Protein AF-A0A9P1M716-F1 (afdb_monomer)

Sequence (728 aa):
MQDAGSSGHAELLARQAIRALAAPCDAQMQHGYGAMRAAAAQFLGELLLQQHGESVWDAHLRQQPLPSEDRSLLLEAEQLFRQALSLTLTRRATLGLVQALFQLALFDDFGARMSEVQSLLREDLSKMEALDVDIFASQCNLAFCFQLQGYDQEARAIYDQVLPGYCRWADNESKVSPAMPLSLGASTIGAACAAHNSACLDGNLSKLRWALQATRPDRRVSTCIATRLLQHLTIAGAEDEAQQLMEEFQLKKEEVSSIEDNFLALWPQRPSSRSKWRRPTTNPRRSVCAELYLRPKIDLLTAKNRAEPIIAEVRQEGDAALAKLAKRFDGAELSKDDLIIEVASAPWPKVEPKVAESLDAAYENVRRFHAAQKKPPLRVETMPGVECRRIAVPIEAVGLYVPGGTAVLPSTAYMLATPAKLAGCKEIVLATPPRADGSICPEVIYAAKRAGATKILKAGGAQAIAAMAFGTKSCPKVHKITGPGNQYVTAAKMMLQANDEAAVSIDMPAGPSEQLCIFDATSDPAFVVADLLSQAEHGPDSQVVGVFVNPSGDAHGYMGRLREEFEQQTSKLSRREITK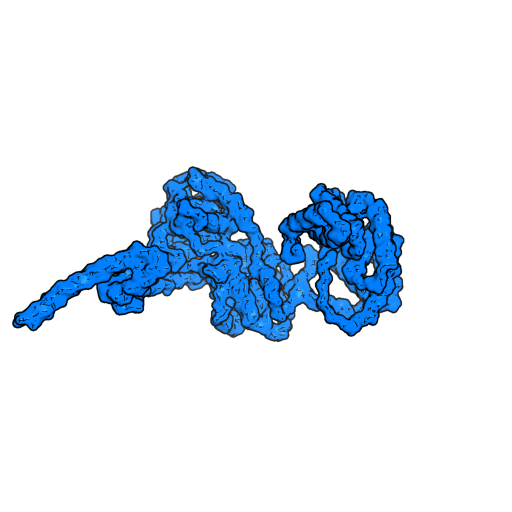QALSKSFVIVVKSLDAAMSFSNGYGPEHLVVQAANPEAYLEKVVNAGSVFMGAYAPESCGDYASGTNHCLPTSGYARQFGGVSTDTYIKYVTVQKLTAAGLKRVGPHVEVIADVEELEAHRNAVTIRLAKIGRELSWLDKLGALCRFC

Organism: NCBI:txid2562237

Structure (mmCIF, N/CA/C/O backbone):
data_AF-A0A9P1M716-F1
#
_entry.id   AF-A0A9P1M716-F1
#
loop_
_atom_site.group_PDB
_atom_site.id
_atom_site.type_symbol
_atom_site.label_atom_id
_atom_site.label_alt_id
_atom_site.label_comp_id
_atom_site.label_asym_id
_atom_site.label_entity_id
_atom_site.label_seq_id
_atom_site.pdbx_PDB_ins_code
_atom_site.Cartn_x
_atom_site.Cartn_y
_atom_site.Cartn_z
_atom_site.occupancy
_atom_site.B_iso_or_equiv
_atom_site.auth_seq_id
_atom_site.auth_comp_id
_atom_site.auth_asym_id
_atom_site.auth_atom_id
_atom_site.pdbx_PDB_model_num
ATOM 1 N N . MET A 1 1 ? 29.906 -25.246 5.427 1.00 47.06 1 MET A N 1
ATOM 2 C CA . MET A 1 1 ? 30.890 -24.143 5.283 1.00 47.06 1 MET A CA 1
ATOM 3 C C . MET A 1 1 ? 30.749 -23.508 3.911 1.00 47.06 1 MET A C 1
ATOM 5 O O . MET A 1 1 ? 30.329 -22.364 3.865 1.00 47.06 1 MET A O 1
ATOM 9 N N . GLN A 1 2 ? 30.978 -24.248 2.818 1.00 41.94 2 GLN A N 1
ATOM 10 C CA . GLN A 1 2 ? 30.753 -23.755 1.448 1.00 41.94 2 GLN A CA 1
ATOM 11 C C . GLN A 1 2 ? 29.331 -23.189 1.230 1.00 41.94 2 GLN A C 1
ATOM 13 O O . GLN A 1 2 ? 29.196 -22.109 0.667 1.00 41.94 2 GLN A O 1
ATOM 18 N N . ASP A 1 3 ? 28.289 -23.824 1.781 1.00 42.47 3 ASP A N 1
ATOM 19 C CA . ASP A 1 3 ? 26.891 -23.360 1.648 1.00 42.47 3 ASP A CA 1
ATOM 20 C C . ASP A 1 3 ? 26.537 -22.103 2.470 1.00 42.47 3 ASP A C 1
ATOM 22 O O . ASP A 1 3 ? 25.446 -21.559 2.323 1.00 42.47 3 ASP A O 1
ATOM 26 N N . ALA A 1 4 ? 27.414 -21.649 3.375 1.00 44.72 4 ALA A N 1
ATOM 27 C CA . ALA A 1 4 ? 27.101 -20.592 4.349 1.00 44.72 4 ALA A CA 1
ATOM 28 C C . ALA A 1 4 ? 27.442 -19.165 3.868 1.00 44.72 4 ALA A C 1
ATOM 30 O O . ALA A 1 4 ? 27.139 -18.192 4.568 1.00 44.72 4 ALA A O 1
ATOM 31 N N . GLY A 1 5 ? 28.071 -19.040 2.693 1.00 51.91 5 GLY A N 1
ATOM 32 C CA . GLY A 1 5 ? 28.486 -17.767 2.096 1.00 51.91 5 GLY A CA 1
ATOM 33 C C . GLY A 1 5 ? 29.445 -16.944 2.966 1.00 51.91 5 GLY A C 1
ATOM 34 O O . GLY A 1 5 ? 30.006 -17.427 3.948 1.00 51.91 5 GLY A O 1
ATOM 35 N N . SER A 1 6 ? 29.603 -15.665 2.625 1.00 52.38 6 SER A N 1
ATOM 36 C CA . SER A 1 6 ? 30.441 -14.690 3.342 1.00 52.38 6 SER A CA 1
ATOM 37 C C . SER A 1 6 ? 29.773 -14.138 4.616 1.00 52.38 6 SER A C 1
A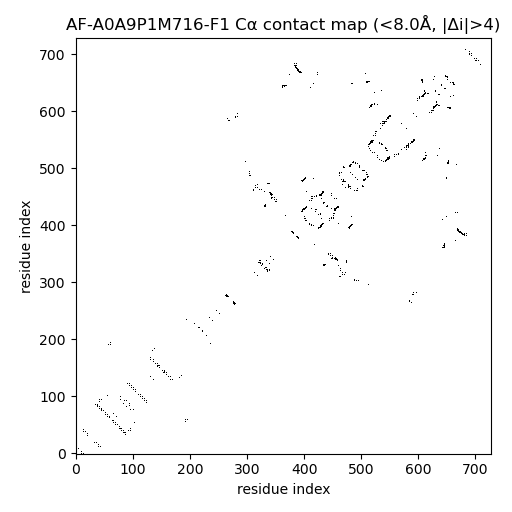TOM 39 O O . SER A 1 6 ? 29.818 -12.939 4.890 1.00 52.38 6 SER A O 1
ATOM 41 N N . SER A 1 7 ? 29.084 -14.996 5.374 1.00 56.91 7 SER A N 1
ATOM 42 C CA . SER A 1 7 ? 28.360 -14.619 6.593 1.00 56.91 7 SER A CA 1
ATOM 43 C C . SER A 1 7 ? 29.211 -14.826 7.851 1.00 56.91 7 SER A C 1
ATOM 45 O O . SER A 1 7 ? 30.006 -15.763 7.923 1.00 56.91 7 SER A O 1
ATOM 47 N N . GLY A 1 8 ? 28.983 -14.031 8.903 1.00 58.44 8 GLY A N 1
ATOM 48 C CA . GLY A 1 8 ? 29.644 -14.233 10.207 1.00 58.44 8 GLY A CA 1
ATOM 49 C C . GLY A 1 8 ? 29.352 -15.600 10.856 1.00 58.44 8 GLY A C 1
ATOM 50 O O . GLY A 1 8 ? 30.084 -16.051 11.732 1.00 58.44 8 GLY A O 1
ATOM 51 N N . HIS A 1 9 ? 28.320 -16.315 10.388 1.00 65.56 9 HIS A N 1
ATOM 52 C CA . HIS A 1 9 ? 28.080 -17.713 10.758 1.00 65.56 9 HIS A CA 1
ATOM 53 C C . HIS A 1 9 ? 29.133 -18.666 10.164 1.00 65.56 9 HIS A C 1
ATOM 55 O O . HIS A 1 9 ? 29.547 -19.609 10.837 1.00 65.56 9 HIS A O 1
ATOM 61 N N . ALA A 1 10 ? 29.599 -18.425 8.933 1.00 66.88 10 ALA A N 1
ATOM 62 C CA . ALA A 1 10 ? 30.656 -19.221 8.309 1.00 66.88 10 ALA A CA 1
ATOM 63 C C . ALA A 1 10 ? 31.997 -19.054 9.045 1.00 66.88 10 ALA A C 1
ATOM 65 O O . ALA A 1 10 ? 32.696 -20.039 9.289 1.00 66.88 10 ALA A O 1
ATOM 66 N N . GLU A 1 11 ? 32.307 -17.823 9.457 1.00 74.06 11 GLU A N 1
ATOM 67 C CA . GLU A 1 11 ? 33.489 -17.482 10.252 1.00 74.06 11 GLU A CA 1
ATOM 68 C C . GLU A 1 11 ? 33.464 -18.165 11.633 1.00 74.06 11 GLU A C 1
ATOM 70 O O . GLU A 1 11 ? 34.410 -18.863 12.007 1.00 74.06 11 GLU A O 1
ATOM 75 N N . LEU A 1 12 ? 32.348 -18.044 12.367 1.00 75.31 12 LEU A N 1
ATOM 76 C CA . LEU A 1 12 ? 32.160 -18.677 13.676 1.00 75.31 12 LEU A CA 1
ATOM 77 C C . LEU A 1 12 ? 32.337 -20.202 13.605 1.00 75.31 12 LEU A C 1
ATOM 79 O O . LEU A 1 12 ? 33.040 -20.780 14.436 1.00 75.31 12 LEU A O 1
ATOM 83 N N . LEU A 1 13 ? 31.750 -20.848 12.591 1.00 73.88 13 LEU A N 1
ATOM 84 C CA . LEU A 1 13 ? 31.887 -22.289 12.364 1.00 73.88 13 LEU A CA 1
ATOM 85 C C . LEU A 1 13 ? 33.331 -22.691 12.023 1.00 73.88 13 LEU A C 1
ATOM 87 O O . LEU A 1 13 ? 33.808 -23.709 12.523 1.00 73.88 13 LEU A O 1
ATOM 91 N N . ALA A 1 14 ? 34.059 -21.890 11.236 1.00 73.56 14 ALA A N 1
ATOM 92 C CA . ALA A 1 14 ? 35.472 -22.142 10.944 1.00 73.56 14 ALA A CA 1
ATOM 93 C C . ALA A 1 14 ? 36.339 -22.056 12.212 1.00 73.56 14 ALA A C 1
ATOM 95 O O . ALA A 1 14 ? 37.116 -22.969 12.505 1.00 73.56 14 ALA A O 1
ATOM 96 N N . ARG A 1 15 ? 36.151 -21.005 13.022 1.00 80.12 15 ARG A N 1
ATOM 97 C CA . ARG A 1 15 ? 36.850 -20.820 14.306 1.00 80.12 15 ARG A CA 1
ATOM 98 C C . ARG A 1 15 ? 36.543 -21.948 15.299 1.00 80.12 15 ARG A C 1
ATOM 100 O O . ARG A 1 15 ? 37.439 -22.380 16.025 1.00 80.12 15 ARG A O 1
ATOM 107 N N . GLN A 1 16 ? 35.310 -22.457 15.321 1.00 79.06 16 GLN A N 1
ATOM 108 C CA . GLN A 1 16 ? 34.930 -23.625 16.124 1.00 79.06 16 GLN A CA 1
ATOM 109 C C . GLN A 1 16 ? 35.591 -24.916 15.616 1.00 79.06 16 GLN A C 1
ATOM 111 O O . GLN A 1 16 ? 36.156 -25.658 16.421 1.00 79.06 16 GLN A O 1
ATOM 116 N N . ALA A 1 17 ? 35.599 -25.160 14.300 1.00 75.50 17 ALA A N 1
ATOM 117 C CA . ALA A 1 17 ? 36.222 -26.341 13.701 1.00 75.50 17 ALA A CA 1
ATOM 118 C C . ALA A 1 17 ? 37.735 -26.412 13.978 1.00 75.50 17 ALA A C 1
ATOM 120 O O . ALA A 1 17 ? 38.229 -27.449 14.416 1.00 75.50 17 ALA A O 1
ATOM 121 N N . ILE A 1 18 ? 38.464 -25.300 13.813 1.00 78.25 18 ILE A N 1
ATOM 122 C CA . ILE A 1 18 ? 39.912 -25.232 14.087 1.00 78.25 18 ILE A CA 1
ATOM 123 C C . ILE A 1 18 ? 40.218 -25.548 15.562 1.00 78.25 18 ILE A C 1
ATOM 125 O O . ILE A 1 18 ? 41.206 -26.223 15.845 1.00 78.25 18 ILE A O 1
ATOM 129 N N . ARG A 1 19 ? 39.364 -25.105 16.500 1.00 78.69 19 ARG A N 1
ATOM 130 C CA . ARG A 1 19 ? 39.499 -25.408 17.937 1.00 78.69 19 ARG A CA 1
ATOM 131 C C . ARG A 1 19 ? 39.186 -26.872 18.255 1.00 78.69 19 ARG A C 1
ATOM 133 O O . ARG A 1 19 ? 39.941 -27.497 18.991 1.00 78.69 19 ARG A O 1
ATOM 140 N N . ALA A 1 20 ? 38.113 -27.431 17.693 1.00 73.12 20 ALA A N 1
ATOM 141 C CA . ALA A 1 20 ? 37.737 -28.831 17.909 1.00 73.12 20 ALA A CA 1
ATOM 142 C C . ALA A 1 20 ? 38.804 -29.806 17.373 1.00 73.12 20 ALA A C 1
ATOM 144 O O . ALA A 1 20 ? 39.175 -30.762 18.051 1.00 73.12 20 ALA A O 1
ATOM 145 N N . LEU A 1 21 ? 39.367 -29.513 16.196 1.00 72.62 21 LEU A N 1
ATOM 146 C CA . LEU A 1 21 ? 40.432 -30.296 15.556 1.00 72.62 21 LEU A CA 1
ATOM 147 C C . LEU A 1 21 ? 41.835 -30.040 16.149 1.00 72.62 21 LEU A C 1
ATOM 149 O O . LEU A 1 21 ? 42.828 -30.547 15.631 1.00 72.62 21 LEU A O 1
ATOM 153 N N . ALA A 1 22 ? 41.940 -29.252 17.225 1.00 69.44 22 ALA A N 1
ATOM 154 C CA . ALA A 1 22 ? 43.173 -29.056 17.991 1.00 69.44 22 ALA A CA 1
ATOM 155 C C . ALA A 1 22 ? 43.239 -29.905 19.278 1.00 69.44 22 ALA A C 1
ATOM 157 O O . ALA A 1 22 ? 44.234 -29.833 19.998 1.00 69.44 22 ALA A O 1
ATOM 158 N N . ALA A 1 23 ? 42.202 -30.694 19.581 1.00 70.50 23 ALA A N 1
ATOM 159 C CA . ALA A 1 23 ? 42.176 -31.570 20.749 1.00 70.50 23 ALA A CA 1
ATOM 160 C C . ALA A 1 23 ? 43.160 -32.761 20.618 1.00 70.50 23 ALA A C 1
ATOM 162 O O . ALA A 1 23 ? 43.375 -33.255 19.505 1.00 70.50 23 ALA A O 1
ATOM 163 N N . PRO A 1 24 ? 43.732 -33.269 21.731 1.00 66.50 24 PRO A N 1
ATOM 164 C CA . PRO A 1 24 ? 44.564 -34.471 21.710 1.00 66.50 24 PRO A CA 1
ATOM 165 C C . PRO A 1 24 ? 43.800 -35.688 21.172 1.00 66.50 24 PRO A C 1
ATOM 167 O O . PRO A 1 24 ? 42.690 -35.979 21.615 1.00 66.50 24 PRO A O 1
ATOM 170 N N . CYS A 1 25 ? 44.408 -36.408 20.232 1.00 63.44 25 CYS A N 1
ATOM 171 C CA . CYS A 1 25 ? 43.872 -37.632 19.634 1.00 63.44 25 CYS A CA 1
ATOM 172 C C . CYS A 1 25 ? 45.011 -38.596 19.262 1.00 63.44 25 CYS A C 1
ATOM 174 O O . CYS A 1 25 ? 46.175 -38.190 19.191 1.00 63.44 25 CYS A O 1
ATOM 176 N N . ASP A 1 26 ? 44.685 -39.869 19.036 1.00 66.69 26 ASP A N 1
ATOM 177 C CA . ASP A 1 26 ? 45.665 -40.914 18.716 1.00 66.69 26 ASP A CA 1
ATOM 178 C C . ASP A 1 26 ? 46.360 -40.688 17.366 1.00 66.69 26 ASP A C 1
ATOM 180 O O . ASP A 1 26 ? 45.789 -40.112 16.438 1.00 66.69 26 ASP A O 1
ATOM 184 N N . ALA A 1 27 ? 47.587 -41.200 17.226 1.00 59.53 27 ALA A N 1
ATOM 185 C CA . ALA A 1 27 ? 48.473 -40.922 16.089 1.00 59.53 27 ALA A CA 1
ATOM 186 C C . ALA A 1 27 ? 47.865 -41.211 14.697 1.00 59.53 27 ALA A C 1
ATOM 188 O O . ALA A 1 27 ? 48.191 -40.520 13.735 1.00 59.53 27 ALA A O 1
ATOM 189 N N . GLN A 1 28 ? 46.950 -42.182 14.573 1.00 57.12 28 GLN A N 1
ATOM 190 C CA . GLN A 1 28 ? 46.232 -42.436 13.314 1.00 57.12 28 GLN A CA 1
ATOM 191 C C . GLN A 1 28 ? 45.168 -41.371 12.992 1.00 57.12 28 GLN A C 1
ATOM 193 O O . GLN A 1 28 ? 44.962 -41.056 11.822 1.00 57.12 28 GLN A O 1
ATOM 198 N N . MET A 1 29 ? 44.518 -40.779 14.001 1.00 58.06 29 MET A N 1
ATOM 199 C CA . MET A 1 29 ? 43.556 -39.688 13.800 1.00 58.06 29 MET A CA 1
ATOM 200 C C . MET A 1 29 ? 44.248 -38.337 13.581 1.00 58.06 29 MET A C 1
ATOM 202 O O . MET A 1 29 ? 43.740 -37.528 12.806 1.00 58.06 29 MET A O 1
ATOM 206 N N . GLN A 1 30 ? 45.429 -38.118 14.175 1.00 62.09 30 GLN A N 1
ATOM 207 C CA . GLN A 1 30 ? 46.196 -36.869 14.039 1.00 62.09 30 GLN A CA 1
ATOM 208 C C . GLN A 1 30 ? 46.434 -36.453 12.579 1.00 62.09 30 GLN A C 1
ATOM 210 O O . GLN A 1 30 ? 46.331 -35.269 12.266 1.00 62.09 30 GLN A O 1
ATOM 215 N N . HIS A 1 31 ? 46.696 -37.398 11.668 1.00 64.44 31 HIS A N 1
ATOM 216 C CA . HIS A 1 31 ? 46.922 -37.076 10.254 1.00 64.44 31 HIS A CA 1
ATOM 217 C C . HIS A 1 31 ? 45.644 -36.573 9.555 1.00 64.44 31 HIS A C 1
ATOM 219 O O . HIS A 1 31 ? 45.659 -35.528 8.903 1.00 64.44 31 HIS A O 1
ATOM 225 N N . GLY A 1 32 ? 44.512 -37.261 9.750 1.00 63.91 32 GLY A N 1
ATOM 226 C CA . GLY A 1 32 ? 43.220 -36.845 9.190 1.00 63.91 32 GLY A CA 1
ATOM 227 C C . GLY A 1 32 ? 42.703 -35.536 9.797 1.00 63.91 32 GLY A C 1
ATOM 228 O O . GLY A 1 32 ? 42.233 -34.657 9.075 1.00 63.91 32 GLY A O 1
ATOM 229 N N . TYR A 1 33 ? 42.851 -35.369 11.114 1.00 73.12 33 TYR A N 1
ATOM 230 C CA . TYR A 1 33 ? 42.469 -34.142 11.820 1.00 73.12 33 TYR A CA 1
ATOM 231 C C . TYR A 1 33 ? 43.376 -32.969 11.418 1.00 73.12 33 TYR A C 1
ATOM 233 O O . TYR A 1 33 ? 42.881 -31.857 11.246 1.00 73.12 33 TYR A O 1
ATOM 241 N N . GLY A 1 34 ? 44.670 -33.216 11.184 1.00 69.62 34 GLY A N 1
ATOM 242 C CA . GLY A 1 34 ? 45.618 -32.242 10.640 1.00 69.62 34 GLY A CA 1
ATOM 243 C C . GLY A 1 34 ? 45.192 -31.712 9.270 1.00 69.62 34 GLY A C 1
ATOM 244 O O . GLY A 1 34 ? 45.076 -30.499 9.104 1.00 69.62 34 GLY A O 1
ATOM 245 N N . ALA A 1 35 ? 44.857 -32.597 8.326 1.00 72.12 35 ALA A N 1
ATOM 246 C CA . ALA A 1 35 ? 44.347 -32.213 7.005 1.00 72.12 35 ALA A CA 1
ATOM 247 C C . ALA A 1 35 ? 43.020 -31.427 7.078 1.00 72.12 35 ALA A C 1
ATOM 249 O O . ALA A 1 35 ? 42.871 -30.393 6.424 1.00 72.12 35 ALA A O 1
ATOM 250 N N . MET A 1 36 ? 42.064 -31.855 7.914 1.00 74.88 36 MET A N 1
ATOM 251 C CA . MET A 1 36 ? 40.808 -31.114 8.114 1.00 74.88 36 MET A CA 1
ATOM 252 C C . MET A 1 36 ? 41.041 -29.738 8.760 1.00 74.88 36 MET A C 1
ATOM 254 O O . MET A 1 36 ? 40.405 -28.755 8.376 1.00 74.88 36 MET A O 1
ATOM 258 N N . ARG A 1 37 ? 41.983 -29.638 9.706 1.00 76.69 37 ARG A N 1
ATOM 259 C CA . ARG A 1 37 ? 42.364 -28.381 10.365 1.00 76.69 37 ARG A CA 1
ATOM 260 C C . ARG A 1 37 ? 43.100 -27.437 9.413 1.00 76.69 37 ARG A C 1
ATOM 262 O O . ARG A 1 37 ? 42.867 -26.231 9.483 1.00 76.69 37 ARG A O 1
ATOM 269 N N . ALA A 1 38 ? 43.928 -27.966 8.511 1.00 75.50 38 ALA A N 1
ATOM 270 C CA . ALA A 1 38 ? 44.565 -27.197 7.445 1.00 75.50 38 ALA A CA 1
ATOM 271 C C . ALA A 1 38 ? 43.514 -26.594 6.501 1.00 75.50 38 ALA A C 1
ATOM 273 O O . ALA A 1 38 ? 43.515 -25.385 6.279 1.00 75.50 38 ALA A O 1
ATOM 274 N N . ALA A 1 39 ? 42.556 -27.402 6.032 1.00 75.00 39 ALA A N 1
ATOM 275 C CA . ALA A 1 39 ? 41.464 -26.939 5.175 1.00 75.00 39 ALA A CA 1
ATOM 276 C C . ALA A 1 39 ? 40.572 -25.881 5.858 1.00 75.00 39 ALA A C 1
ATOM 278 O O . ALA A 1 39 ? 40.209 -24.885 5.233 1.00 75.00 39 ALA A O 1
ATOM 279 N N . ALA A 1 40 ? 40.255 -26.053 7.147 1.00 76.75 40 ALA A N 1
ATOM 280 C CA . ALA A 1 40 ? 39.474 -25.078 7.911 1.00 76.75 40 ALA A CA 1
ATOM 281 C C . ALA A 1 40 ? 40.228 -23.751 8.131 1.00 76.75 40 ALA A C 1
ATOM 283 O O . ALA A 1 40 ? 39.624 -22.683 8.023 1.00 76.75 40 ALA A O 1
ATOM 284 N N . ALA A 1 41 ? 41.539 -23.804 8.397 1.00 76.81 41 ALA A N 1
ATOM 285 C CA . ALA A 1 41 ? 42.381 -22.614 8.530 1.00 76.81 41 ALA A CA 1
ATOM 286 C C . ALA A 1 41 ? 42.542 -21.871 7.195 1.00 76.81 41 ALA A C 1
ATOM 288 O O . ALA A 1 41 ? 42.370 -20.655 7.152 1.00 76.81 41 ALA A O 1
ATOM 289 N N . GLN A 1 42 ? 42.777 -22.602 6.101 1.00 76.44 42 GLN A N 1
ATOM 290 C CA . GLN A 1 42 ? 42.853 -22.049 4.749 1.00 76.44 42 GLN A CA 1
ATOM 291 C C . GLN A 1 42 ? 41.541 -21.344 4.354 1.00 76.44 42 GLN A C 1
ATOM 293 O O . GLN A 1 42 ? 41.574 -20.198 3.917 1.00 76.44 42 GLN A O 1
ATOM 298 N N . PHE A 1 43 ? 40.381 -21.977 4.579 1.00 77.06 43 PHE A N 1
ATOM 299 C CA . PHE A 1 43 ? 39.071 -21.371 4.298 1.00 77.06 43 PHE A CA 1
ATOM 300 C C . PHE A 1 43 ? 38.815 -20.099 5.123 1.00 77.06 43 PHE A C 1
ATOM 302 O O . PHE A 1 43 ? 38.264 -19.133 4.599 1.00 77.06 43 PHE A O 1
ATOM 309 N N . LEU A 1 44 ? 39.216 -20.071 6.400 1.00 77.88 44 LEU A N 1
ATOM 310 C CA . LEU A 1 44 ? 39.070 -18.873 7.232 1.00 77.88 44 LEU A CA 1
ATOM 311 C C . LEU A 1 44 ? 39.998 -17.740 6.766 1.00 77.88 44 LEU A C 1
ATOM 313 O O . LEU A 1 44 ? 39.550 -16.602 6.673 1.00 77.88 44 LEU A O 1
ATOM 317 N N . GLY A 1 45 ? 41.249 -18.045 6.408 1.00 75.75 45 GLY A N 1
ATOM 318 C CA . GLY A 1 45 ? 42.166 -17.062 5.825 1.00 75.75 45 GLY A CA 1
ATOM 319 C C . GLY A 1 45 ? 41.631 -16.474 4.513 1.00 75.75 45 GLY A C 1
ATOM 320 O O . GLY A 1 45 ? 41.692 -15.264 4.311 1.00 75.75 45 GLY A O 1
ATOM 321 N N . GLU A 1 46 ? 41.039 -17.303 3.646 1.00 72.69 46 GLU A N 1
ATOM 322 C CA . GLU A 1 46 ? 40.398 -16.850 2.403 1.00 72.69 46 GLU A CA 1
ATOM 323 C C . GLU A 1 46 ? 39.198 -15.927 2.670 1.00 72.69 46 GLU A C 1
ATOM 325 O O . GLU A 1 46 ? 39.043 -14.915 1.987 1.00 72.69 46 GLU A O 1
ATOM 330 N N . LEU A 1 47 ? 38.370 -16.245 3.673 1.00 73.25 47 LEU A N 1
ATOM 331 C CA . LEU A 1 47 ? 37.221 -15.425 4.069 1.00 73.25 47 LEU A CA 1
ATOM 332 C C . LEU A 1 47 ? 37.656 -14.046 4.595 1.00 73.25 47 LEU A C 1
ATOM 334 O O . LEU A 1 47 ? 37.079 -13.035 4.196 1.00 73.25 47 LEU A O 1
ATOM 338 N N . LEU A 1 48 ? 38.704 -13.996 5.425 1.00 73.00 48 LEU A N 1
ATOM 339 C CA . LEU A 1 48 ? 39.266 -12.741 5.935 1.00 73.00 48 LEU A CA 1
ATOM 340 C C . LEU A 1 48 ? 39.874 -11.890 4.804 1.00 73.00 48 LEU A C 1
ATOM 342 O O . LEU A 1 48 ? 39.584 -10.699 4.707 1.00 73.00 48 LEU A O 1
ATOM 346 N N . LEU A 1 49 ? 40.637 -12.488 3.877 1.00 66.50 49 LEU A N 1
ATOM 347 C CA . LEU A 1 49 ? 41.167 -11.758 2.712 1.00 66.50 49 LEU A CA 1
ATOM 348 C C . LEU A 1 49 ? 40.061 -11.185 1.804 1.00 66.50 49 LEU A C 1
ATOM 350 O O . LEU A 1 49 ? 40.266 -10.147 1.171 1.00 66.50 49 LEU A O 1
ATOM 354 N N . GLN A 1 50 ? 38.891 -11.830 1.735 1.00 66.19 50 GLN A N 1
ATOM 355 C CA . GLN A 1 50 ? 37.741 -11.323 0.978 1.00 66.19 50 GLN A CA 1
ATOM 356 C C . GLN A 1 50 ? 37.049 -10.136 1.661 1.00 66.19 50 GLN A C 1
ATOM 358 O O . GLN A 1 50 ? 36.612 -9.222 0.965 1.00 66.19 50 GLN A O 1
ATOM 363 N N . GLN A 1 51 ? 36.955 -10.125 2.994 1.00 64.69 51 GLN A N 1
ATOM 364 C CA . GLN A 1 51 ? 36.227 -9.089 3.741 1.00 64.69 51 GLN A CA 1
ATOM 365 C C . GLN A 1 51 ? 36.928 -7.718 3.739 1.00 64.69 51 GLN A C 1
ATOM 367 O O . GLN A 1 51 ? 36.245 -6.698 3.754 1.00 64.69 51 GLN A O 1
ATOM 372 N N . HIS A 1 52 ? 38.264 -7.684 3.660 1.00 64.19 52 HIS A N 1
ATOM 373 C CA . HIS A 1 52 ? 39.063 -6.450 3.794 1.00 64.19 52 HIS A CA 1
ATOM 374 C C . HIS A 1 52 ? 39.792 -6.036 2.505 1.00 64.19 52 HIS A C 1
ATOM 376 O O . HIS A 1 52 ? 40.529 -5.052 2.479 1.00 64.19 52 HIS A O 1
ATOM 382 N N . GLY A 1 53 ? 39.586 -6.766 1.402 1.00 53.53 53 GLY A N 1
ATOM 383 C CA . GLY A 1 53 ? 40.314 -6.545 0.151 1.00 53.53 53 GLY A CA 1
ATOM 384 C C . GLY A 1 53 ? 40.208 -5.120 -0.403 1.00 53.53 53 GLY A C 1
ATOM 385 O O . GLY A 1 53 ? 41.189 -4.617 -0.941 1.00 53.53 53 GLY A O 1
ATOM 386 N N . GLU A 1 54 ? 39.057 -4.456 -0.263 1.00 50.84 54 GLU A N 1
ATOM 387 C CA . GLU A 1 54 ? 38.861 -3.091 -0.771 1.00 50.84 54 GLU A CA 1
ATOM 388 C C . GLU A 1 54 ? 39.512 -2.027 0.130 1.00 50.84 54 GLU A C 1
ATOM 390 O O . GLU A 1 54 ? 40.244 -1.184 -0.387 1.00 50.84 54 GLU A O 1
ATOM 395 N N . SER A 1 55 ? 39.341 -2.088 1.459 1.00 55.94 55 SER A N 1
ATOM 396 C CA . SER A 1 55 ? 39.883 -1.074 2.384 1.00 55.94 55 SER A CA 1
ATOM 397 C C . SER A 1 55 ? 41.413 -1.055 2.428 1.00 55.94 55 SER A C 1
ATOM 399 O O . SER A 1 55 ? 42.014 0.015 2.534 1.00 55.94 55 SER A O 1
ATOM 401 N N . VAL A 1 56 ? 42.049 -2.219 2.257 1.00 54.59 56 VAL A N 1
ATOM 402 C CA . VAL A 1 56 ? 43.510 -2.363 2.160 1.00 54.59 56 VAL A CA 1
ATOM 403 C C . VAL A 1 56 ? 44.082 -1.558 0.992 1.00 54.59 56 VAL A C 1
ATOM 405 O O . VAL A 1 56 ? 45.065 -0.835 1.159 1.00 54.59 56 VAL A O 1
ATOM 408 N N . TRP A 1 57 ? 43.456 -1.622 -0.184 1.00 53.88 57 TRP A N 1
ATOM 409 C CA . TRP A 1 57 ? 43.898 -0.829 -1.333 1.00 53.88 57 TRP A CA 1
ATOM 410 C C . TRP A 1 57 ? 43.513 0.645 -1.202 1.00 53.88 57 TRP A C 1
ATOM 412 O O . TRP A 1 57 ? 44.315 1.512 -1.544 1.00 53.88 57 TRP A O 1
ATOM 422 N N . ASP A 1 58 ? 42.334 0.938 -0.653 1.00 49.22 58 ASP A N 1
ATOM 423 C CA . ASP A 1 58 ? 41.837 2.302 -0.457 1.00 49.22 58 ASP A CA 1
ATOM 424 C C . ASP A 1 58 ? 42.729 3.111 0.513 1.00 49.22 58 ASP A C 1
ATOM 426 O O . ASP A 1 58 ? 43.005 4.288 0.275 1.00 49.22 58 ASP A O 1
ATOM 430 N N . ALA A 1 59 ? 43.256 2.472 1.567 1.00 55.28 59 ALA A N 1
ATOM 431 C CA . ALA A 1 59 ? 44.226 3.071 2.486 1.00 55.28 59 ALA A CA 1
ATOM 432 C C . ALA A 1 59 ? 45.593 3.317 1.816 1.00 55.28 59 ALA A C 1
ATOM 434 O O . ALA A 1 59 ? 46.137 4.419 1.922 1.00 55.28 59 ALA A O 1
ATOM 435 N N . HIS A 1 60 ? 46.117 2.336 1.066 1.00 50.44 60 HIS A N 1
ATOM 436 C CA . HIS A 1 60 ? 47.411 2.452 0.379 1.00 50.44 60 HIS A CA 1
ATOM 437 C C . HIS A 1 60 ? 47.386 3.560 -0.687 1.00 50.44 60 HIS A C 1
ATOM 439 O O . HIS A 1 60 ? 48.264 4.421 -0.716 1.00 50.44 60 HIS A O 1
ATOM 445 N N . LEU A 1 61 ? 46.331 3.605 -1.511 1.00 48.09 61 LEU A N 1
ATOM 446 C CA . LEU A 1 61 ? 46.130 4.629 -2.545 1.00 48.09 61 LEU A CA 1
ATOM 447 C C . LEU A 1 61 ? 46.004 6.048 -1.971 1.00 48.09 61 LEU A C 1
ATOM 449 O O . LEU A 1 61 ? 46.382 7.012 -2.634 1.00 48.09 61 LEU A O 1
ATOM 453 N N . ARG A 1 62 ? 45.498 6.185 -0.739 1.00 53.09 62 ARG A N 1
ATOM 454 C CA . ARG A 1 62 ? 45.391 7.467 -0.020 1.00 53.09 62 ARG A CA 1
ATOM 455 C C . ARG A 1 62 ? 46.630 7.811 0.812 1.00 53.09 62 ARG A C 1
ATOM 457 O O . ARG A 1 62 ? 46.626 8.852 1.463 1.00 53.09 62 ARG A O 1
ATOM 464 N N . GLN A 1 63 ? 47.662 6.959 0.807 1.00 57.00 63 GLN A N 1
ATOM 465 C CA . GLN A 1 63 ? 48.849 7.056 1.671 1.00 57.00 63 GLN A CA 1
ATOM 466 C C . GLN A 1 63 ? 48.494 7.170 3.168 1.00 57.00 63 GLN A C 1
ATOM 468 O O . GLN A 1 63 ? 49.164 7.852 3.943 1.00 57.00 63 GLN A O 1
ATOM 473 N N . GLN A 1 64 ? 47.409 6.508 3.577 1.00 62.22 64 GLN A N 1
ATOM 474 C CA . GLN A 1 64 ? 46.926 6.475 4.957 1.00 62.22 64 GLN A CA 1
ATOM 475 C C . GLN A 1 64 ? 47.352 5.165 5.634 1.00 62.22 64 GLN A C 1
ATOM 477 O O . GLN A 1 64 ? 47.442 4.137 4.961 1.00 62.22 64 GLN A O 1
ATOM 482 N N . PRO A 1 65 ? 47.609 5.160 6.955 1.00 69.44 65 PRO A N 1
ATOM 483 C CA . PRO A 1 65 ? 47.857 3.917 7.675 1.00 69.44 65 PRO A CA 1
ATOM 484 C C . PRO A 1 65 ? 46.625 3.009 7.587 1.00 69.44 65 PRO A C 1
ATOM 486 O O . PRO A 1 65 ? 45.494 3.474 7.750 1.00 69.44 65 PRO A O 1
ATOM 489 N N . LEU A 1 66 ? 46.848 1.714 7.354 1.00 73.94 66 LEU A N 1
ATOM 490 C CA . LEU A 1 66 ? 45.782 0.715 7.340 1.00 73.94 66 LEU A CA 1
ATOM 491 C C . LEU A 1 66 ? 45.023 0.729 8.687 1.00 73.94 66 LEU A C 1
ATOM 493 O O . LEU A 1 66 ? 45.686 0.750 9.732 1.00 73.94 66 LEU A O 1
ATOM 497 N N . PRO A 1 67 ? 43.672 0.703 8.704 1.00 80.25 67 PRO A N 1
ATOM 498 C CA . PRO A 1 67 ? 42.901 0.663 9.944 1.00 80.25 67 PRO A CA 1
ATOM 499 C C . PRO A 1 67 ? 43.346 -0.481 10.858 1.00 80.25 67 PRO A C 1
ATOM 501 O O . PRO A 1 67 ? 43.688 -1.573 10.402 1.00 80.25 67 PRO A O 1
ATOM 504 N N . SER A 1 68 ? 43.342 -0.243 12.171 1.00 76.19 68 SER A N 1
ATOM 505 C CA . SER A 1 68 ? 43.872 -1.198 13.154 1.00 76.19 68 SER A CA 1
ATOM 506 C C . SER A 1 68 ? 43.142 -2.543 13.156 1.00 76.19 68 SER A C 1
ATOM 508 O O . SER A 1 68 ? 43.761 -3.565 13.443 1.00 76.19 68 SER A O 1
ATOM 510 N N . GLU A 1 69 ? 41.851 -2.541 12.820 1.00 76.75 69 GLU A N 1
ATOM 511 C CA . GLU A 1 69 ? 41.021 -3.744 12.705 1.00 76.75 69 GLU A CA 1
ATOM 512 C C . GLU A 1 69 ? 41.392 -4.531 11.436 1.00 76.75 69 GLU A C 1
ATOM 514 O O . GLU A 1 69 ? 41.818 -5.679 11.545 1.00 76.75 69 GLU A O 1
ATOM 519 N N . ASP A 1 70 ? 41.388 -3.885 10.263 1.00 75.81 70 ASP A N 1
ATOM 520 C CA . ASP A 1 70 ? 41.839 -4.471 8.988 1.00 75.81 70 ASP A CA 1
ATOM 521 C C . ASP A 1 70 ? 43.258 -5.061 9.088 1.00 75.81 70 ASP A C 1
ATOM 523 O O . ASP A 1 70 ? 43.505 -6.195 8.670 1.00 75.81 70 ASP A O 1
ATOM 527 N N . ARG A 1 71 ? 44.201 -4.329 9.701 1.00 80.75 71 ARG A N 1
ATOM 528 C CA . ARG A 1 71 ? 45.581 -4.803 9.901 1.00 80.75 71 ARG A CA 1
ATOM 529 C C . ARG A 1 71 ? 45.646 -6.012 10.838 1.00 80.75 71 ARG A C 1
ATOM 531 O O . ARG A 1 71 ? 46.472 -6.896 10.622 1.00 80.75 71 ARG A O 1
ATOM 538 N N . SER A 1 72 ? 44.787 -6.076 11.857 1.00 81.25 72 SER A N 1
ATOM 539 C CA . SER A 1 72 ? 44.684 -7.242 12.745 1.00 81.25 72 SER A CA 1
ATOM 540 C C . SER A 1 72 ? 44.184 -8.480 11.992 1.00 81.25 72 SER A C 1
ATOM 542 O O . SER A 1 72 ? 44.725 -9.570 12.169 1.00 81.25 72 SER A O 1
ATOM 544 N N . LEU A 1 73 ? 43.214 -8.299 11.094 1.00 78.69 73 LEU A N 1
ATOM 545 C CA . LEU A 1 73 ? 42.570 -9.382 10.350 1.00 78.69 73 LEU A CA 1
ATOM 546 C C . LEU A 1 73 ? 43.445 -9.895 9.191 1.00 78.69 73 LEU A C 1
ATOM 548 O O . LEU A 1 73 ? 43.480 -11.102 8.950 1.00 78.69 73 LEU A O 1
ATOM 552 N N . LEU A 1 74 ? 44.257 -9.036 8.559 1.00 78.06 74 LEU A N 1
ATOM 553 C CA . LEU A 1 74 ? 45.336 -9.479 7.661 1.00 78.06 74 LEU A CA 1
ATOM 554 C C . LEU A 1 74 ? 46.412 -10.300 8.391 1.00 78.06 74 LEU A C 1
ATOM 556 O O . LEU A 1 74 ? 46.859 -11.323 7.872 1.00 78.06 74 LEU A O 1
ATOM 560 N N . LEU A 1 75 ? 46.829 -9.879 9.592 1.00 85.75 75 LEU A N 1
ATOM 561 C CA . LEU A 1 75 ? 47.805 -10.621 10.402 1.00 85.75 75 LEU A CA 1
ATOM 562 C C . LEU A 1 75 ? 47.242 -11.972 10.878 1.00 85.75 75 LEU A C 1
ATOM 564 O O . LEU A 1 75 ? 47.980 -12.957 10.927 1.00 85.75 75 LEU A O 1
ATOM 568 N N . GLU A 1 76 ? 45.943 -12.051 11.181 1.00 84.06 76 GLU A N 1
ATOM 569 C CA . GLU A 1 76 ? 45.273 -13.326 11.459 1.00 84.06 76 GLU A CA 1
ATOM 570 C C . GLU A 1 76 ? 45.215 -14.222 10.208 1.00 84.06 76 GLU A C 1
ATOM 572 O O . GLU A 1 76 ? 45.542 -15.407 10.297 1.00 84.06 76 GLU A O 1
ATOM 577 N N . ALA A 1 77 ? 44.886 -13.675 9.032 1.00 79.62 77 ALA A N 1
ATOM 578 C CA . ALA A 1 77 ? 44.913 -14.424 7.774 1.00 79.62 77 ALA A CA 1
ATOM 579 C C . ALA A 1 77 ? 46.316 -14.987 7.469 1.00 79.62 77 ALA A C 1
ATOM 581 O O . ALA A 1 77 ? 46.443 -16.172 7.154 1.00 79.62 77 ALA A O 1
ATOM 582 N N . GLU A 1 78 ? 47.375 -14.187 7.642 1.00 87.31 78 GLU A N 1
ATOM 583 C CA . GLU A 1 78 ? 48.771 -14.629 7.505 1.00 87.31 78 GLU A CA 1
ATOM 584 C C . GLU A 1 78 ? 49.070 -15.839 8.414 1.00 87.31 78 GLU A C 1
ATOM 586 O O . GLU A 1 78 ? 49.562 -16.873 7.952 1.00 87.31 78 GLU A O 1
ATOM 591 N N . GLN A 1 79 ? 48.712 -15.752 9.701 1.00 88.06 79 GLN A N 1
ATOM 592 C CA . GLN A 1 79 ? 48.906 -16.841 10.664 1.00 88.06 79 GLN A CA 1
ATOM 593 C C . GLN A 1 79 ? 48.097 -18.096 10.308 1.00 88.06 79 GLN A C 1
ATOM 595 O O . GLN A 1 79 ? 48.604 -19.211 10.448 1.00 88.06 79 GLN A O 1
ATOM 600 N N . LEU A 1 80 ? 46.867 -17.943 9.811 1.00 83.31 80 LEU A N 1
ATOM 601 C CA . LEU A 1 80 ? 46.013 -19.059 9.403 1.00 83.31 80 LEU A CA 1
ATOM 602 C C . LEU A 1 80 ? 46.574 -19.814 8.193 1.00 83.31 80 LEU A C 1
ATOM 604 O O . LEU A 1 80 ? 46.577 -21.047 8.207 1.00 83.31 80 LEU A O 1
ATOM 608 N N . PHE A 1 81 ? 47.118 -19.121 7.187 1.00 81.75 81 PHE A N 1
ATOM 609 C CA . PHE A 1 81 ? 47.773 -19.794 6.061 1.00 81.75 81 PHE A CA 1
ATOM 610 C C . PHE A 1 81 ? 49.097 -20.460 6.463 1.00 81.75 81 PHE A C 1
ATOM 612 O O . PHE A 1 81 ? 49.362 -21.581 6.029 1.00 81.75 81 PHE A O 1
ATOM 619 N N . ARG A 1 82 ? 49.886 -19.859 7.368 1.00 86.06 82 ARG A N 1
ATOM 620 C CA . ARG A 1 82 ? 51.058 -20.528 7.974 1.00 86.06 82 ARG A CA 1
ATOM 621 C C . ARG A 1 82 ? 50.659 -21.782 8.768 1.00 86.06 82 ARG A C 1
ATOM 623 O O . ARG A 1 82 ? 51.335 -22.810 8.675 1.00 86.06 82 ARG A O 1
ATOM 630 N N . GLN A 1 83 ? 49.545 -21.740 9.507 1.00 81.25 83 GLN A N 1
ATOM 631 C CA . GLN A 1 83 ? 48.999 -22.913 10.203 1.00 81.25 83 GLN A CA 1
ATOM 632 C C . GLN A 1 83 ? 48.512 -23.986 9.214 1.00 81.25 83 GLN A C 1
ATOM 634 O O . GLN A 1 83 ? 48.668 -25.173 9.482 1.00 81.25 83 GLN A O 1
ATOM 639 N N . ALA A 1 84 ? 47.938 -23.597 8.072 1.00 78.31 84 ALA A N 1
ATOM 640 C CA . ALA A 1 84 ? 47.551 -24.545 7.032 1.00 78.31 84 ALA A CA 1
ATOM 641 C C . ALA A 1 84 ? 48.783 -25.235 6.423 1.00 78.31 84 ALA A C 1
ATOM 643 O O . ALA A 1 84 ? 48.861 -26.459 6.454 1.00 78.31 84 ALA A O 1
ATOM 644 N N . LEU A 1 85 ? 49.780 -24.465 5.972 1.00 77.69 85 LEU A N 1
ATOM 645 C CA . LEU A 1 85 ? 50.992 -24.983 5.320 1.00 77.69 85 LEU A CA 1
ATOM 646 C C . LEU A 1 85 ? 51.842 -25.887 6.225 1.00 77.69 85 LEU A C 1
ATOM 648 O O . LEU A 1 85 ? 52.375 -26.889 5.755 1.00 77.69 85 LEU A O 1
ATOM 652 N N . SER A 1 86 ? 51.934 -25.580 7.522 1.00 79.44 86 SER A N 1
ATOM 653 C CA . SER A 1 86 ? 52.648 -26.426 8.497 1.00 79.44 86 SER A CA 1
ATOM 654 C C . SER A 1 86 ? 51.942 -27.753 8.818 1.00 79.44 86 SER A C 1
ATOM 656 O O . SER A 1 86 ? 52.574 -28.659 9.359 1.00 79.44 86 SER A O 1
ATOM 658 N N . LEU A 1 87 ? 50.658 -27.893 8.468 1.00 73.69 87 LEU A N 1
ATOM 659 C CA . LEU A 1 87 ? 49.880 -29.129 8.609 1.00 73.69 87 LEU A CA 1
ATOM 660 C C . LEU A 1 87 ? 49.712 -29.876 7.277 1.00 73.69 87 LEU A C 1
ATOM 662 O O . LEU A 1 87 ? 49.625 -31.104 7.260 1.00 73.69 87 LEU A O 1
ATOM 666 N N . THR A 1 88 ? 49.622 -29.162 6.154 1.00 70.88 88 THR A N 1
ATOM 667 C CA . THR A 1 88 ? 49.512 -29.722 4.801 1.00 70.88 88 THR A CA 1
ATOM 668 C C . THR A 1 88 ? 49.956 -28.682 3.769 1.00 70.88 88 THR A C 1
ATOM 670 O O . THR A 1 88 ? 49.368 -27.607 3.670 1.00 70.88 88 THR A O 1
ATOM 673 N N . LEU A 1 89 ? 50.942 -29.024 2.936 1.00 62.66 89 LEU A N 1
ATOM 674 C CA . LEU A 1 89 ? 51.318 -28.230 1.762 1.00 62.66 89 LEU A CA 1
ATOM 675 C C . LEU A 1 89 ? 50.187 -28.263 0.722 1.00 62.66 89 LEU A C 1
ATOM 677 O O . LEU A 1 89 ? 50.100 -29.184 -0.090 1.00 62.66 89 LEU A O 1
ATOM 681 N N . THR A 1 90 ? 49.305 -27.260 0.752 1.00 65.88 90 THR A N 1
ATOM 682 C CA . THR A 1 90 ? 48.305 -27.028 -0.295 1.00 65.88 90 THR A CA 1
ATOM 683 C C . THR A 1 90 ? 48.664 -25.776 -1.092 1.00 65.88 90 THR A C 1
ATOM 685 O O . THR A 1 90 ? 48.858 -24.691 -0.546 1.00 65.88 90 THR A O 1
ATOM 688 N N . ARG A 1 91 ? 48.665 -25.916 -2.420 1.00 65.50 91 ARG A N 1
ATOM 689 C CA . ARG A 1 91 ? 48.896 -24.838 -3.399 1.00 65.50 91 ARG A CA 1
ATOM 690 C C . ARG A 1 91 ? 48.075 -23.573 -3.096 1.00 65.50 91 ARG A C 1
ATOM 692 O O . ARG A 1 91 ? 48.553 -22.451 -3.220 1.00 65.50 91 ARG A O 1
ATOM 699 N N . ARG A 1 92 ? 46.830 -23.770 -2.648 1.00 62.88 92 ARG A N 1
ATOM 700 C CA . ARG A 1 92 ? 45.866 -22.716 -2.297 1.00 62.88 92 ARG A CA 1
ATOM 701 C C . ARG A 1 92 ? 46.197 -22.010 -0.974 1.00 62.88 92 ARG A C 1
ATOM 703 O O . ARG A 1 92 ? 45.969 -20.808 -0.876 1.00 62.88 92 ARG A O 1
ATOM 710 N N . ALA A 1 93 ? 46.809 -22.696 -0.004 1.00 68.25 93 ALA A N 1
ATOM 711 C CA . ALA A 1 93 ? 47.359 -22.049 1.186 1.00 68.25 93 ALA A CA 1
ATOM 712 C C . ALA A 1 93 ? 48.643 -21.255 0.882 1.00 68.25 93 ALA A C 1
ATOM 714 O O . ALA A 1 93 ? 48.807 -20.173 1.443 1.00 68.25 93 ALA A O 1
ATOM 715 N N . THR A 1 94 ? 49.508 -21.717 -0.037 1.00 68.38 94 THR A N 1
ATOM 716 C CA . THR A 1 94 ? 50.688 -20.939 -0.475 1.00 68.38 94 THR A CA 1
ATOM 717 C C . THR A 1 94 ? 50.261 -19.601 -1.077 1.00 68.38 94 THR A C 1
ATOM 719 O O . THR A 1 94 ? 50.784 -18.553 -0.705 1.00 68.38 94 THR A O 1
ATOM 722 N N . LEU A 1 95 ? 49.265 -19.622 -1.970 1.00 64.38 95 LEU A N 1
ATOM 723 C CA . LEU A 1 95 ? 48.724 -18.423 -2.622 1.00 64.38 95 LEU A CA 1
ATOM 724 C C . LEU A 1 95 ? 48.072 -17.463 -1.621 1.00 64.38 95 LEU A C 1
ATOM 726 O O . LEU A 1 95 ? 48.324 -16.262 -1.681 1.00 64.38 95 LEU A O 1
ATOM 730 N N . GLY A 1 96 ? 47.284 -17.989 -0.677 1.00 66.44 96 GLY A N 1
ATOM 731 C CA . GLY A 1 96 ? 46.689 -17.194 0.398 1.00 66.44 96 GLY A CA 1
ATOM 732 C C . GLY A 1 96 ? 47.737 -16.522 1.289 1.00 66.44 96 GLY A C 1
ATOM 733 O O . GLY A 1 96 ? 47.619 -15.332 1.580 1.00 66.44 96 GLY A O 1
ATOM 734 N N . LEU A 1 97 ? 48.813 -17.237 1.648 1.00 77.44 97 LEU A N 1
ATOM 735 C CA . LEU A 1 97 ? 49.932 -16.652 2.390 1.00 77.44 97 LEU A CA 1
ATOM 736 C C . LEU A 1 97 ? 50.644 -15.565 1.577 1.00 77.44 97 LEU A C 1
ATOM 738 O O . LEU A 1 97 ? 50.897 -14.488 2.107 1.00 77.44 97 LEU A O 1
ATOM 742 N N . VAL A 1 98 ? 50.927 -15.809 0.293 1.00 70.00 98 VAL A N 1
ATOM 743 C CA . VAL A 1 98 ? 51.538 -14.811 -0.602 1.00 70.00 98 VAL A CA 1
ATOM 744 C C . VAL A 1 98 ? 50.663 -13.558 -0.716 1.00 70.00 98 VAL A C 1
ATOM 746 O O . VAL A 1 98 ? 51.191 -12.451 -0.639 1.00 70.00 98 VAL A O 1
ATOM 749 N N . GLN A 1 99 ? 49.339 -13.706 -0.828 1.00 66.38 99 GLN A N 1
ATOM 750 C CA . GLN A 1 99 ? 48.409 -12.576 -0.874 1.00 66.38 99 GLN A CA 1
ATOM 751 C C . GLN A 1 99 ? 48.382 -11.790 0.449 1.00 66.38 99 GLN A C 1
ATOM 753 O O . GLN A 1 99 ? 48.456 -10.562 0.415 1.00 66.38 99 GLN A O 1
ATOM 758 N N . ALA A 1 100 ? 48.330 -12.472 1.599 1.00 73.06 100 ALA A N 1
ATOM 759 C CA . ALA A 1 100 ? 48.355 -11.833 2.917 1.00 73.06 100 ALA A CA 1
ATOM 760 C C . ALA A 1 100 ? 49.683 -11.097 3.178 1.00 73.06 100 ALA A C 1
ATOM 762 O O . ALA A 1 100 ? 49.681 -9.926 3.560 1.00 73.06 100 ALA A O 1
ATOM 763 N N . LEU A 1 101 ? 50.821 -11.751 2.908 1.00 73.38 101 LEU A N 1
ATOM 764 C CA . LEU A 1 101 ? 52.157 -11.159 3.032 1.00 73.38 101 LEU A CA 1
ATOM 765 C C . LEU A 1 101 ? 52.325 -9.936 2.136 1.00 73.38 101 LEU A C 1
ATOM 767 O O . LEU A 1 101 ? 52.863 -8.927 2.587 1.00 73.38 101 LEU A O 1
ATOM 771 N N . PHE A 1 102 ? 51.847 -10.011 0.894 1.00 66.44 102 PHE A N 1
ATOM 772 C CA . PHE A 1 102 ? 51.904 -8.900 -0.046 1.00 66.44 102 PHE A CA 1
ATOM 773 C C . PHE A 1 102 ? 51.016 -7.726 0.397 1.00 66.44 102 PHE A C 1
ATOM 775 O O . PHE A 1 102 ? 51.482 -6.591 0.405 1.00 66.44 102 PHE A O 1
ATOM 782 N N . GLN A 1 103 ? 49.782 -7.974 0.850 1.00 68.81 103 GLN A N 1
ATOM 783 C CA . GLN A 1 103 ? 48.912 -6.915 1.380 1.00 68.81 103 GLN A CA 1
ATOM 784 C C . GLN A 1 103 ? 49.479 -6.253 2.646 1.00 68.81 103 GLN A C 1
ATOM 786 O O . GLN A 1 103 ? 49.321 -5.047 2.822 1.00 68.81 103 GLN A O 1
ATOM 791 N N . LEU A 1 104 ? 50.186 -7.003 3.496 1.00 74.19 104 LEU A N 1
ATOM 792 C CA . LEU A 1 104 ? 50.896 -6.453 4.654 1.00 74.19 104 LEU A CA 1
ATOM 793 C C . LEU A 1 104 ? 52.187 -5.713 4.262 1.00 74.19 104 LEU A C 1
ATOM 795 O O . LEU A 1 104 ? 52.521 -4.708 4.885 1.00 74.19 104 LEU A O 1
ATOM 799 N N . ALA A 1 105 ? 52.890 -6.142 3.209 1.00 68.69 105 ALA A N 1
ATOM 800 C CA . ALA A 1 105 ? 54.084 -5.467 2.687 1.00 68.69 105 ALA A CA 1
ATOM 801 C C . ALA A 1 105 ? 53.809 -4.021 2.233 1.00 68.69 105 ALA A C 1
ATOM 803 O O . ALA A 1 105 ? 54.706 -3.188 2.291 1.00 68.69 105 ALA A O 1
ATOM 804 N N . LEU A 1 106 ? 52.569 -3.701 1.845 1.00 64.38 106 LEU A N 1
ATOM 805 C CA . LEU A 1 106 ? 52.128 -2.346 1.484 1.00 64.38 106 LEU A CA 1
ATOM 806 C C . LEU A 1 106 ? 52.135 -1.338 2.656 1.00 64.38 106 LEU A C 1
ATOM 808 O O . LEU A 1 106 ? 51.960 -0.142 2.408 1.00 64.38 106 LEU A O 1
ATOM 812 N N . PHE A 1 107 ? 52.292 -1.809 3.903 1.00 70.00 107 PHE A N 1
ATOM 813 C CA . PHE A 1 107 ? 52.209 -1.004 5.135 1.00 70.00 107 PHE A CA 1
ATOM 814 C C . PHE A 1 107 ? 53.271 -1.338 6.204 1.00 70.00 107 PHE A C 1
ATOM 816 O O . PHE A 1 107 ? 53.511 -0.519 7.091 1.00 70.00 107 PHE A O 1
ATOM 823 N N . ASP A 1 108 ? 53.884 -2.523 6.140 1.00 74.44 108 ASP A N 1
ATOM 824 C CA . ASP A 1 108 ? 54.965 -2.987 7.020 1.00 74.44 108 ASP A CA 1
ATOM 825 C C . ASP A 1 108 ? 56.336 -2.934 6.288 1.00 74.44 108 ASP A C 1
ATOM 827 O O . ASP A 1 108 ? 56.511 -2.219 5.303 1.00 74.44 108 ASP A O 1
ATOM 831 N N . ASP A 1 109 ? 57.333 -3.706 6.744 1.00 69.19 109 ASP A N 1
ATOM 832 C CA . ASP A 1 109 ? 58.605 -3.901 6.036 1.00 69.19 109 ASP A CA 1
ATOM 833 C C . ASP A 1 109 ? 58.398 -4.680 4.721 1.00 69.19 109 ASP A C 1
ATOM 835 O O . ASP A 1 109 ? 58.338 -5.916 4.689 1.00 69.19 109 ASP A O 1
ATOM 839 N N . PHE A 1 110 ? 58.300 -3.928 3.622 1.00 65.06 110 PHE A N 1
ATOM 840 C CA . PHE A 1 110 ? 58.206 -4.453 2.261 1.00 65.06 110 PHE A CA 1
ATOM 841 C C . PHE A 1 110 ? 59.407 -5.339 1.895 1.00 65.06 110 PHE A C 1
ATOM 843 O O . PHE A 1 110 ? 59.231 -6.389 1.281 1.00 65.06 110 PHE A O 1
ATOM 850 N N . GLY A 1 111 ? 60.629 -4.967 2.292 1.00 56.91 111 GLY A N 1
ATOM 851 C CA . GLY A 1 111 ? 61.846 -5.700 1.933 1.00 56.91 111 GLY A CA 1
ATOM 852 C C . GLY A 1 111 ? 61.883 -7.098 2.550 1.00 56.91 111 GLY A C 1
ATOM 853 O O . GLY A 1 111 ? 62.123 -8.086 1.849 1.00 56.91 111 GLY A O 1
ATOM 854 N N . ALA A 1 112 ? 61.574 -7.198 3.844 1.00 71.19 112 ALA A N 1
ATOM 855 C CA . ALA A 1 112 ? 61.497 -8.473 4.550 1.00 71.19 112 ALA A CA 1
ATOM 856 C C . ALA A 1 112 ? 60.360 -9.359 4.009 1.00 71.19 112 ALA A C 1
ATOM 858 O O . ALA A 1 112 ? 60.592 -10.517 3.649 1.00 71.19 112 ALA A O 1
ATOM 859 N N . ARG A 1 113 ? 59.139 -8.813 3.889 1.00 75.31 113 ARG A N 1
ATOM 860 C CA . ARG A 1 113 ? 57.961 -9.581 3.446 1.00 75.31 113 ARG A CA 1
ATOM 861 C C . ARG A 1 113 ? 58.063 -10.026 1.984 1.00 75.31 113 ARG A C 1
ATOM 863 O O . ARG A 1 113 ? 57.724 -11.169 1.678 1.00 75.31 113 ARG A O 1
ATOM 870 N N . MET A 1 114 ? 58.592 -9.194 1.083 1.00 63.81 114 MET A N 1
ATOM 871 C CA . MET A 1 114 ? 58.765 -9.596 -0.318 1.00 63.81 114 MET A CA 1
ATOM 872 C C . MET A 1 114 ? 59.911 -10.595 -0.517 1.00 63.81 114 MET A C 1
ATOM 874 O O . MET A 1 114 ? 59.800 -11.462 -1.384 1.00 63.81 114 MET A O 1
ATOM 878 N N . SER A 1 115 ? 60.955 -10.562 0.320 1.00 66.50 115 SER A N 1
ATOM 879 C CA . SER A 1 115 ? 61.991 -11.609 0.335 1.00 66.50 115 SER A CA 1
ATOM 880 C C . SER A 1 115 ? 61.407 -12.984 0.690 1.00 66.50 115 SER A C 1
ATOM 882 O O . SER A 1 115 ? 61.757 -13.989 0.066 1.00 66.50 115 SER A O 1
ATOM 884 N N . GLU A 1 116 ? 60.465 -13.036 1.639 1.00 75.50 116 GLU A N 1
ATOM 885 C CA . GLU A 1 116 ? 59.739 -14.264 1.985 1.00 75.50 116 GLU A CA 1
ATOM 886 C C . GLU A 1 116 ? 58.822 -14.737 0.844 1.00 75.50 116 GLU A C 1
ATOM 888 O O . GLU A 1 116 ? 58.876 -15.909 0.468 1.00 75.50 116 GLU A O 1
ATOM 893 N N . VAL A 1 117 ? 58.052 -13.833 0.224 1.00 64.06 117 VAL A N 1
ATOM 894 C CA . VAL A 1 117 ? 57.217 -14.150 -0.953 1.00 64.06 117 VAL A CA 1
ATOM 895 C C . VAL A 1 117 ? 58.057 -14.735 -2.097 1.00 64.06 117 VAL A C 1
ATOM 897 O O . VAL A 1 117 ? 57.670 -15.744 -2.689 1.00 64.06 117 VAL A O 1
ATOM 900 N N . GLN A 1 118 ? 59.240 -14.178 -2.376 1.00 60.31 118 GLN A N 1
ATOM 901 C CA . GLN A 1 118 ? 60.170 -14.740 -3.363 1.00 60.31 118 GLN A CA 1
ATOM 902 C C . GLN A 1 118 ? 60.726 -16.119 -2.965 1.00 60.31 118 GLN A C 1
ATOM 904 O O . GLN A 1 118 ? 61.143 -16.877 -3.842 1.00 60.31 118 GLN A O 1
ATOM 909 N N . SER A 1 119 ? 60.800 -16.448 -1.673 1.00 68.06 119 SER A N 1
ATOM 910 C CA . SER A 1 119 ? 61.217 -17.777 -1.205 1.00 68.06 119 SER A CA 1
ATOM 911 C C . SER A 1 119 ? 60.100 -18.800 -1.421 1.00 68.06 119 SER A C 1
ATOM 913 O O . SER A 1 119 ? 60.304 -19.795 -2.117 1.00 68.06 119 SER A O 1
ATOM 915 N N . LEU A 1 120 ? 58.892 -18.493 -0.929 1.00 67.81 120 LEU A N 1
ATOM 916 C CA . LEU A 1 120 ? 57.688 -19.320 -1.079 1.00 67.81 120 LEU A CA 1
ATOM 917 C C . LEU A 1 120 ? 57.398 -19.640 -2.551 1.00 67.81 120 LEU A C 1
ATOM 919 O O . LEU A 1 120 ? 57.186 -20.798 -2.910 1.00 67.81 120 LEU A O 1
ATOM 923 N N . LEU A 1 121 ? 57.449 -18.626 -3.422 1.00 58.78 121 LEU A N 1
ATOM 924 C CA . LEU A 1 121 ? 57.216 -18.811 -4.854 1.00 58.78 121 LEU A CA 1
ATOM 925 C C . LEU A 1 121 ? 58.291 -19.681 -5.508 1.00 58.78 121 LEU A C 1
ATOM 927 O O . LEU A 1 121 ? 57.934 -20.571 -6.273 1.00 58.78 121 LEU A O 1
ATOM 931 N N . ARG A 1 122 ? 59.584 -19.486 -5.204 1.00 58.06 122 ARG A N 1
ATOM 932 C CA . ARG A 1 122 ? 60.660 -20.328 -5.762 1.00 58.06 122 ARG A CA 1
ATOM 933 C C . ARG A 1 122 ? 60.525 -21.791 -5.344 1.00 58.06 122 ARG A C 1
ATOM 935 O O . ARG A 1 122 ? 60.762 -22.674 -6.167 1.00 58.06 122 ARG A O 1
ATOM 942 N N . GLU A 1 123 ? 60.129 -22.051 -4.100 1.00 60.22 123 GLU A N 1
ATOM 943 C CA . GLU A 1 123 ? 59.998 -23.419 -3.605 1.00 60.22 123 GLU A CA 1
ATOM 944 C C . GLU A 1 123 ? 58.799 -24.159 -4.225 1.00 60.22 123 GLU A C 1
ATOM 946 O O . GLU A 1 123 ? 58.934 -25.326 -4.600 1.00 60.22 123 GLU A O 1
ATOM 951 N N . ASP A 1 124 ? 57.650 -23.494 -4.396 1.00 54.50 124 ASP A N 1
ATOM 952 C CA . ASP A 1 124 ? 56.442 -24.115 -4.967 1.00 54.50 124 ASP A CA 1
ATOM 953 C C . ASP A 1 124 ? 56.484 -24.175 -6.511 1.00 54.50 124 ASP A C 1
ATOM 955 O O . ASP A 1 124 ? 56.088 -25.179 -7.105 1.00 54.50 124 ASP A O 1
ATOM 959 N N . LEU A 1 125 ? 57.052 -23.162 -7.190 1.00 45.16 125 LEU A N 1
ATOM 960 C CA . LEU A 1 125 ? 57.248 -23.161 -8.654 1.00 45.16 125 LEU A CA 1
ATOM 961 C C . LEU A 1 125 ? 58.117 -24.330 -9.138 1.00 45.16 125 LEU A C 1
ATOM 963 O O . LEU A 1 125 ? 57.909 -24.823 -10.245 1.00 45.16 125 LEU A O 1
ATOM 967 N N . SER A 1 126 ? 59.052 -24.809 -8.311 1.00 46.28 126 SER A N 1
ATOM 968 C CA . SER A 1 126 ? 59.911 -25.958 -8.640 1.00 46.28 126 SER A CA 1
ATOM 969 C C . SER A 1 126 ? 59.158 -27.293 -8.788 1.00 46.28 126 SER A C 1
ATOM 971 O O . SER A 1 126 ? 59.733 -28.262 -9.278 1.00 46.28 126 SER A O 1
ATOM 973 N N . LYS A 1 127 ? 57.878 -27.346 -8.383 1.00 47.72 127 LYS A N 1
ATOM 974 C CA . LYS A 1 127 ? 57.053 -28.564 -8.281 1.00 47.72 127 LYS A CA 1
ATOM 975 C C . LYS A 1 127 ? 55.834 -28.552 -9.228 1.00 47.72 127 LYS A C 1
ATOM 977 O O . LYS A 1 127 ? 54.977 -29.427 -9.127 1.00 47.72 127 LYS A O 1
ATOM 982 N N . MET A 1 128 ? 55.709 -27.566 -10.127 1.00 47.88 128 MET A N 1
ATOM 983 C CA . MET A 1 128 ? 54.510 -27.383 -10.967 1.00 47.88 128 MET A CA 1
ATOM 984 C C . MET A 1 128 ? 54.637 -27.989 -12.375 1.00 47.88 128 MET A C 1
ATOM 986 O O . MET A 1 128 ? 55.144 -27.344 -13.288 1.00 47.88 128 MET A O 1
ATOM 990 N N . GLU A 1 129 ? 54.079 -29.187 -12.585 1.00 43.50 129 GLU A N 1
ATOM 991 C CA . GLU A 1 129 ? 53.950 -29.795 -13.928 1.00 43.50 129 GLU A CA 1
ATOM 992 C C . GLU A 1 129 ? 52.667 -29.389 -14.686 1.00 43.50 129 GLU A C 1
ATOM 994 O O . GLU A 1 129 ? 52.583 -29.579 -15.898 1.00 43.50 129 GLU A O 1
ATOM 999 N N . ALA A 1 130 ? 51.676 -28.793 -14.009 1.00 46.03 130 ALA A N 1
ATOM 1000 C CA . ALA A 1 130 ? 50.425 -28.329 -14.617 1.00 46.03 130 ALA A CA 1
ATOM 1001 C C . ALA A 1 130 ? 50.109 -26.878 -14.224 1.00 46.03 130 ALA A C 1
ATOM 1003 O O . ALA A 1 130 ? 50.076 -26.540 -13.036 1.00 46.03 130 ALA A O 1
ATOM 1004 N N . LEU A 1 131 ? 49.861 -26.016 -15.215 1.00 46.62 131 LEU A N 1
ATOM 1005 C CA . LEU A 1 131 ? 49.470 -24.622 -14.991 1.00 46.62 131 LEU A CA 1
ATOM 1006 C C . LEU A 1 131 ? 48.019 -24.534 -14.492 1.00 46.62 131 LEU A C 1
ATOM 1008 O O . LEU A 1 131 ? 47.194 -25.391 -14.792 1.00 46.62 131 LEU A O 1
ATOM 1012 N N . ASP A 1 132 ? 47.721 -23.492 -13.726 1.00 49.44 132 ASP A N 1
ATOM 1013 C CA . ASP A 1 132 ? 46.407 -23.221 -13.145 1.00 49.44 132 ASP A CA 1
ATOM 1014 C C . ASP A 1 132 ? 46.126 -21.723 -13.299 1.00 49.44 132 ASP A C 1
ATOM 1016 O O . ASP A 1 132 ? 47.009 -20.890 -13.064 1.00 49.44 132 ASP A O 1
ATOM 1020 N N . VAL A 1 133 ? 44.939 -21.387 -13.803 1.00 44.16 133 VAL A N 1
ATOM 1021 C CA . VAL A 1 133 ? 44.647 -20.062 -14.370 1.00 44.16 133 VAL A CA 1
ATOM 1022 C C . VAL A 1 133 ? 44.641 -18.982 -13.290 1.00 44.16 133 VAL A C 1
ATOM 1024 O O . VAL A 1 133 ? 45.171 -17.892 -13.516 1.00 44.16 133 VAL A O 1
ATOM 1027 N N . ASP A 1 134 ? 44.144 -19.306 -12.095 1.00 42.38 134 ASP A N 1
ATOM 1028 C CA . ASP A 1 134 ? 44.139 -18.381 -10.958 1.00 42.38 134 ASP A CA 1
ATOM 1029 C C . ASP A 1 134 ? 45.571 -18.074 -10.478 1.00 42.38 134 ASP A C 1
ATOM 1031 O O . ASP A 1 134 ? 45.854 -16.971 -10.017 1.00 42.38 134 ASP A O 1
ATOM 1035 N N . ILE A 1 135 ? 46.515 -19.004 -10.665 1.00 45.34 135 ILE A N 1
ATOM 1036 C CA . ILE A 1 135 ? 47.926 -18.844 -10.273 1.00 45.34 135 ILE A CA 1
ATOM 1037 C C . ILE A 1 135 ? 48.685 -17.985 -11.271 1.00 45.34 135 ILE A C 1
ATOM 1039 O O . ILE A 1 135 ? 49.424 -17.088 -10.866 1.00 45.34 135 ILE A O 1
ATOM 1043 N N . PHE A 1 136 ? 48.463 -18.220 -12.566 1.00 48.59 136 PHE A N 1
ATOM 1044 C CA . PHE A 1 136 ? 48.962 -17.345 -13.623 1.00 48.59 136 PHE A CA 1
ATOM 1045 C C . PHE A 1 136 ? 48.480 -15.903 -13.392 1.00 48.59 136 PHE A C 1
ATOM 1047 O O . PHE A 1 136 ? 49.289 -14.975 -13.378 1.00 48.59 136 PHE A O 1
ATOM 1054 N N . ALA A 1 137 ? 47.187 -15.719 -13.096 1.00 45.22 137 ALA A N 1
ATOM 1055 C CA . ALA A 1 137 ? 46.627 -14.415 -12.753 1.00 45.22 137 ALA A CA 1
ATOM 1056 C C . ALA A 1 137 ? 47.296 -13.799 -11.507 1.00 45.22 137 ALA A C 1
ATOM 1058 O O . ALA A 1 137 ? 47.756 -12.659 -11.568 1.00 45.22 137 ALA A O 1
ATOM 1059 N N . SER A 1 138 ? 47.417 -14.541 -10.399 1.00 45.84 138 SER A N 1
ATOM 1060 C CA . SER A 1 138 ? 48.084 -14.068 -9.176 1.00 45.84 138 SER A CA 1
ATOM 1061 C C . SER A 1 138 ? 49.547 -13.669 -9.398 1.00 45.84 138 SER A C 1
ATOM 1063 O O . SER A 1 138 ? 49.986 -12.650 -8.867 1.00 45.84 138 SER A O 1
ATOM 1065 N N . GLN A 1 139 ? 50.303 -14.429 -10.195 1.00 48.28 139 GLN A N 1
ATOM 1066 C CA . GLN A 1 139 ? 51.718 -14.158 -10.467 1.00 48.28 139 GLN A CA 1
ATOM 1067 C C . GLN A 1 139 ? 51.910 -12.958 -11.405 1.00 48.28 139 GLN A C 1
ATOM 1069 O O . GLN A 1 139 ? 52.776 -12.123 -11.144 1.00 48.28 139 GLN A O 1
ATOM 1074 N N . CYS A 1 140 ? 51.067 -12.800 -12.431 1.00 49.50 140 CYS A N 1
ATOM 1075 C CA . CYS A 1 140 ? 51.065 -11.596 -13.267 1.00 49.50 140 CYS A CA 1
ATOM 1076 C C . CYS A 1 140 ? 50.663 -10.340 -12.476 1.00 49.50 140 CYS A C 1
ATOM 1078 O O . CYS A 1 140 ? 51.300 -9.301 -12.631 1.00 49.50 140 CYS A O 1
ATOM 1080 N N . ASN A 1 141 ? 49.667 -10.436 -11.587 1.00 47.06 141 ASN A N 1
ATOM 1081 C CA . ASN A 1 141 ? 49.287 -9.333 -10.699 1.00 47.06 141 ASN A CA 1
ATOM 1082 C C . ASN A 1 141 ? 50.452 -8.930 -9.776 1.00 47.06 141 ASN A C 1
ATOM 1084 O O . ASN A 1 141 ? 50.739 -7.745 -9.627 1.00 47.06 141 ASN A O 1
ATOM 1088 N N . LEU A 1 142 ? 51.164 -9.907 -9.202 1.00 47.12 142 LEU A N 1
ATOM 1089 C CA . LEU A 1 142 ? 52.320 -9.656 -8.342 1.00 47.12 142 LEU A CA 1
ATOM 1090 C C . LEU A 1 142 ? 53.486 -8.997 -9.100 1.00 47.12 142 LEU A C 1
ATOM 1092 O O . LEU A 1 142 ? 54.066 -8.031 -8.606 1.00 47.12 142 LEU A O 1
ATOM 1096 N N . ALA A 1 143 ? 53.808 -9.477 -10.305 1.00 49.06 143 ALA A N 1
ATOM 1097 C CA . ALA A 1 143 ? 54.841 -8.882 -11.155 1.00 49.06 143 ALA A CA 1
ATOM 1098 C C . ALA A 1 143 ? 54.496 -7.432 -11.544 1.00 49.06 143 ALA A C 1
ATOM 1100 O O . ALA A 1 143 ? 55.344 -6.545 -11.451 1.00 49.06 143 ALA A O 1
ATOM 1101 N N . PHE A 1 144 ? 53.232 -7.166 -11.889 1.00 45.84 144 PHE A N 1
ATOM 1102 C CA . PHE A 1 144 ? 52.731 -5.817 -12.159 1.00 45.84 144 PHE A CA 1
ATOM 1103 C C . PHE A 1 144 ? 52.844 -4.899 -10.928 1.00 45.84 144 PHE A C 1
ATOM 1105 O O . PHE A 1 144 ? 53.264 -3.750 -11.048 1.00 45.84 144 PHE A O 1
ATOM 1112 N N . CYS A 1 145 ? 52.562 -5.405 -9.725 1.00 45.06 145 CYS A N 1
ATOM 1113 C CA . CYS A 1 145 ? 52.739 -4.642 -8.489 1.00 45.06 145 CYS A CA 1
ATOM 1114 C C . CYS A 1 145 ? 54.209 -4.349 -8.142 1.00 45.06 145 CYS A C 1
ATOM 1116 O O . CYS A 1 145 ? 54.507 -3.227 -7.734 1.00 45.06 145 CYS A O 1
ATOM 1118 N N . PHE A 1 146 ? 55.136 -5.296 -8.339 1.00 46.69 146 PHE A N 1
ATOM 1119 C CA . PHE A 1 146 ? 56.578 -5.022 -8.219 1.00 46.69 146 PHE A CA 1
ATOM 1120 C C . PHE A 1 146 ? 57.012 -3.908 -9.187 1.00 46.69 146 PHE A C 1
ATOM 1122 O O . PHE A 1 146 ? 57.707 -2.974 -8.788 1.00 46.69 146 PHE A O 1
ATOM 1129 N N . GLN A 1 147 ? 56.536 -3.964 -10.433 1.00 47.69 147 GLN A N 1
ATOM 1130 C CA . GLN A 1 147 ? 56.831 -2.989 -11.484 1.00 47.69 147 GLN A CA 1
ATOM 1131 C C . GLN A 1 147 ? 56.293 -1.580 -11.161 1.00 47.69 147 GLN A C 1
ATOM 1133 O O . GLN A 1 147 ? 56.992 -0.593 -11.396 1.00 47.69 147 GLN A O 1
ATOM 1138 N N . LEU A 1 148 ? 55.101 -1.474 -10.556 1.00 43.38 148 LEU A N 1
ATOM 1139 C CA . LEU A 1 148 ? 54.541 -0.206 -10.055 1.00 43.38 148 LEU A CA 1
ATOM 1140 C C . LEU A 1 148 ? 55.350 0.401 -8.896 1.00 43.38 148 LEU A C 1
ATOM 1142 O O . LEU A 1 148 ? 55.385 1.619 -8.758 1.00 43.38 148 LEU A O 1
ATOM 1146 N N . GLN A 1 149 ? 56.011 -0.430 -8.085 1.00 44.06 149 GLN A N 1
ATOM 1147 C CA . GLN A 1 149 ? 56.861 -0.002 -6.964 1.00 44.06 149 GLN A CA 1
ATOM 1148 C C . GLN A 1 149 ? 58.352 0.143 -7.352 1.00 44.06 149 GLN A C 1
ATOM 1150 O O . GLN A 1 149 ? 59.197 0.363 -6.488 1.00 44.06 149 GLN A O 1
ATOM 1155 N N . GLY A 1 150 ? 58.695 0.030 -8.644 1.00 42.97 150 GLY A N 1
ATOM 1156 C CA . GLY A 1 150 ? 60.055 0.234 -9.169 1.00 42.97 150 GLY A CA 1
ATOM 1157 C C . GLY A 1 150 ? 60.987 -0.987 -9.138 1.00 42.97 150 GLY A C 1
ATOM 1158 O O . GLY A 1 150 ? 62.138 -0.879 -9.557 1.00 42.97 150 GLY A O 1
ATOM 1159 N N . TYR A 1 151 ? 60.505 -2.153 -8.705 1.00 46.75 151 TYR A N 1
ATOM 1160 C CA . TYR A 1 151 ? 61.263 -3.411 -8.635 1.00 46.75 151 TYR A CA 1
ATOM 1161 C C . TYR A 1 151 ? 61.251 -4.136 -9.995 1.00 46.75 151 TYR A C 1
ATOM 1163 O O . TYR A 1 151 ? 60.665 -5.208 -10.175 1.00 46.75 151 TYR A O 1
ATOM 1171 N N . ASP A 1 152 ? 61.848 -3.485 -10.999 1.00 45.19 152 ASP A N 1
ATOM 1172 C CA . ASP A 1 152 ? 61.804 -3.915 -12.404 1.00 45.19 152 ASP A CA 1
ATOM 1173 C C . ASP A 1 152 ? 62.527 -5.256 -12.663 1.00 45.19 152 ASP A C 1
ATOM 1175 O O . ASP A 1 152 ? 62.160 -5.968 -13.600 1.00 45.19 152 ASP A O 1
ATOM 1179 N N . GLN A 1 153 ? 63.543 -5.627 -11.869 1.00 45.75 153 GLN A N 1
ATOM 1180 C CA . GLN A 1 153 ? 64.257 -6.905 -12.046 1.00 45.75 153 GLN A CA 1
ATOM 1181 C C . GLN A 1 153 ? 63.447 -8.085 -11.500 1.00 45.75 153 GLN A C 1
ATOM 1183 O O . GLN A 1 153 ? 63.368 -9.135 -12.135 1.00 45.75 153 GLN A O 1
ATOM 1188 N N . GLU A 1 154 ? 62.804 -7.895 -10.353 1.00 50.62 154 GLU A N 1
ATOM 1189 C CA . GLU A 1 154 ? 61.957 -8.865 -9.668 1.00 50.62 154 GLU A CA 1
ATOM 1190 C C . GLU A 1 154 ? 60.689 -9.147 -10.480 1.00 50.62 154 GLU A C 1
ATOM 1192 O O . GLU A 1 154 ? 60.353 -10.307 -10.724 1.00 50.62 154 GLU A O 1
ATOM 1197 N N . ALA A 1 155 ? 60.033 -8.091 -10.977 1.00 47.88 155 ALA A N 1
ATOM 1198 C CA . ALA A 1 155 ? 58.908 -8.205 -11.901 1.00 47.88 155 ALA A CA 1
ATOM 1199 C C . ALA A 1 155 ? 59.291 -9.005 -13.157 1.00 47.88 155 ALA A C 1
ATOM 1201 O O . ALA A 1 155 ? 58.590 -9.940 -13.550 1.00 47.88 155 ALA A O 1
ATOM 1202 N N . ARG A 1 156 ? 60.441 -8.676 -13.760 1.00 46.44 156 ARG A N 1
ATOM 1203 C CA . ARG A 1 156 ? 60.954 -9.348 -14.957 1.00 46.44 156 ARG A CA 1
ATOM 1204 C C . ARG A 1 156 ? 61.259 -10.826 -14.722 1.00 46.44 156 ARG A C 1
ATOM 1206 O O . ARG A 1 156 ? 60.850 -11.646 -15.536 1.00 46.44 156 ARG A O 1
ATOM 1213 N N . ALA A 1 157 ? 61.901 -11.175 -13.606 1.00 50.03 157 ALA A N 1
ATOM 1214 C CA . ALA A 1 157 ? 62.187 -12.566 -13.258 1.00 50.03 157 ALA A CA 1
ATOM 1215 C C . ALA A 1 157 ? 60.907 -13.415 -13.142 1.00 50.03 157 ALA A C 1
ATOM 1217 O O . ALA A 1 157 ? 60.892 -14.562 -13.587 1.00 50.03 157 ALA A O 1
ATOM 1218 N N . ILE A 1 158 ? 59.818 -12.846 -12.608 1.00 48.34 158 ILE A N 1
ATOM 1219 C CA . ILE A 1 158 ? 58.513 -13.522 -12.540 1.00 48.34 158 ILE A CA 1
ATOM 1220 C C . ILE A 1 158 ? 57.916 -13.695 -13.946 1.00 48.34 158 ILE A C 1
ATOM 1222 O O . ILE A 1 158 ? 57.492 -14.798 -14.291 1.00 48.34 158 ILE A O 1
ATOM 1226 N N . TYR A 1 159 ? 57.911 -12.654 -14.789 1.00 48.81 159 TYR A N 1
ATOM 1227 C CA . TYR A 1 159 ? 57.398 -12.766 -16.163 1.00 48.81 159 TYR A CA 1
ATOM 1228 C C . TYR A 1 159 ? 58.175 -13.801 -16.997 1.00 48.81 159 TYR A C 1
ATOM 1230 O O . TYR A 1 159 ? 57.555 -14.683 -17.597 1.00 48.81 159 TYR A O 1
ATOM 1238 N N . ASP A 1 160 ? 59.511 -13.739 -16.988 1.00 47.66 160 ASP A N 1
ATOM 1239 C CA . ASP A 1 160 ? 60.391 -14.643 -17.743 1.00 47.66 160 ASP A CA 1
ATOM 1240 C C . ASP A 1 160 ? 60.209 -16.119 -17.311 1.00 47.66 160 ASP A C 1
ATOM 1242 O O . ASP A 1 160 ? 60.340 -17.032 -18.129 1.00 47.66 160 ASP A O 1
ATOM 1246 N N . GLN A 1 161 ? 59.842 -16.368 -16.045 1.00 50.62 161 GLN A N 1
ATOM 1247 C CA . GLN A 1 161 ? 59.575 -17.709 -15.511 1.00 50.62 161 GLN A CA 1
ATOM 1248 C C . GLN A 1 161 ? 58.157 -18.230 -15.830 1.00 50.62 161 GLN A C 1
ATOM 1250 O O . GLN A 1 161 ? 57.971 -19.439 -15.989 1.00 50.62 161 GLN A O 1
ATOM 1255 N N . VAL A 1 162 ? 57.157 -17.347 -15.938 1.00 48.66 162 VAL A N 1
ATOM 1256 C CA . VAL A 1 162 ? 55.731 -17.721 -16.037 1.00 48.66 162 VAL A CA 1
ATOM 1257 C C . VAL A 1 162 ? 55.220 -17.794 -17.484 1.00 48.66 162 VAL A C 1
ATOM 1259 O O . VAL A 1 162 ? 54.473 -18.721 -17.817 1.00 48.66 162 VAL A O 1
ATOM 1262 N N . LEU A 1 163 ? 55.643 -16.888 -18.379 1.00 45.47 163 LEU A N 1
ATOM 1263 C CA . LEU A 1 163 ? 55.193 -16.882 -19.785 1.00 45.47 163 LEU A CA 1
ATOM 1264 C C . LEU A 1 163 ? 55.414 -18.228 -20.515 1.00 45.47 163 LEU A C 1
ATOM 1266 O O . LEU A 1 163 ? 54.476 -18.703 -21.164 1.00 45.47 163 LEU A O 1
ATOM 1270 N N . PRO A 1 164 ? 56.573 -18.913 -20.390 1.00 46.38 164 PRO A N 1
ATOM 1271 C CA . PRO A 1 164 ? 56.800 -20.193 -21.066 1.00 46.38 164 PRO A CA 1
ATOM 1272 C C . PRO A 1 164 ? 55.886 -21.330 -20.584 1.00 46.38 164 PRO A C 1
ATOM 1274 O O . PRO A 1 164 ? 55.749 -22.340 -21.275 1.00 46.38 164 PRO A O 1
ATOM 1277 N N . GLY A 1 165 ? 55.288 -21.227 -19.393 1.00 45.41 165 GLY A N 1
ATOM 1278 C CA . GLY A 1 165 ? 54.253 -22.157 -18.930 1.00 45.41 165 GLY A CA 1
ATOM 1279 C C . GLY A 1 165 ? 52.921 -21.919 -19.644 1.00 45.41 165 GLY A C 1
ATOM 1280 O O . GLY A 1 165 ? 52.316 -22.857 -20.159 1.00 45.41 165 GLY A O 1
ATOM 1281 N N . TYR A 1 166 ? 52.516 -20.651 -19.743 1.00 42.88 166 TYR A N 1
ATOM 1282 C CA . TYR A 1 166 ? 51.262 -20.229 -20.368 1.00 42.88 166 TYR A CA 1
ATOM 1283 C C . TYR A 1 166 ? 51.167 -20.601 -21.852 1.00 42.88 166 TYR A C 1
ATOM 1285 O O . TYR A 1 166 ? 50.161 -21.179 -22.263 1.00 42.88 166 TYR A O 1
ATOM 1293 N N . CYS A 1 167 ? 52.219 -20.368 -22.647 1.00 38.34 167 CYS A N 1
ATOM 1294 C CA . CYS A 1 167 ? 52.195 -20.701 -24.078 1.00 38.34 167 CYS A CA 1
ATOM 1295 C C . CYS A 1 167 ? 51.965 -22.207 -24.322 1.00 38.34 167 CYS A C 1
ATOM 1297 O O . CYS A 1 167 ? 51.131 -22.588 -25.140 1.00 38.34 167 CYS A O 1
ATOM 1299 N N . ARG A 1 168 ? 52.625 -23.078 -23.541 1.00 42.72 168 ARG A N 1
ATOM 1300 C CA . ARG A 1 168 ? 52.474 -24.545 -23.639 1.00 42.72 168 ARG A CA 1
ATOM 1301 C C . ARG A 1 168 ? 51.095 -25.055 -23.204 1.00 42.72 168 ARG A C 1
ATOM 1303 O O . ARG A 1 168 ? 50.685 -26.127 -23.646 1.00 42.72 168 ARG A O 1
ATOM 1310 N N . TRP A 1 169 ? 50.380 -24.311 -22.361 1.00 42.88 169 TRP A N 1
ATOM 1311 C CA . TRP A 1 169 ? 48.979 -24.594 -22.041 1.00 42.88 169 TRP A CA 1
ATOM 1312 C C . TRP A 1 169 ? 48.045 -24.134 -23.174 1.00 42.88 169 TRP A C 1
ATOM 1314 O O . TRP A 1 169 ? 47.242 -24.925 -23.670 1.00 42.88 169 TRP A O 1
ATOM 1324 N N . ALA A 1 170 ? 48.220 -22.898 -23.654 1.00 37.44 170 ALA A N 1
ATOM 1325 C CA . ALA A 1 170 ? 47.382 -22.283 -24.687 1.00 37.44 170 ALA A CA 1
ATOM 1326 C C . ALA A 1 170 ? 47.391 -23.023 -26.043 1.00 37.44 170 ALA A C 1
ATOM 1328 O O . ALA A 1 170 ? 46.399 -22.968 -26.772 1.00 37.44 170 ALA A O 1
ATOM 1329 N N . ASP A 1 171 ? 48.469 -23.737 -26.377 1.00 37.59 171 ASP A N 1
ATOM 1330 C CA . ASP A 1 171 ? 48.547 -24.546 -27.604 1.00 37.59 171 ASP A CA 1
ATOM 1331 C C . ASP A 1 171 ? 47.849 -25.919 -27.509 1.00 37.59 171 ASP A C 1
ATOM 1333 O O . ASP A 1 171 ? 47.561 -26.529 -28.540 1.00 37.59 171 ASP A O 1
ATOM 1337 N N . ASN A 1 172 ? 47.537 -26.413 -26.303 1.00 39.53 172 ASN A N 1
ATOM 1338 C CA . ASN A 1 172 ? 46.924 -27.736 -26.120 1.00 39.53 172 ASN A CA 1
ATOM 1339 C C . ASN A 1 172 ? 45.380 -27.720 -26.130 1.00 39.53 172 ASN A C 1
ATOM 1341 O O . ASN A 1 172 ? 44.757 -28.654 -26.645 1.00 39.53 172 ASN A O 1
ATOM 1345 N N . GLU A 1 173 ? 44.731 -26.683 -25.589 1.00 41.12 173 GLU A N 1
ATOM 1346 C CA . GLU A 1 173 ? 43.276 -26.688 -25.340 1.00 41.12 173 GLU A CA 1
ATOM 1347 C C . GLU A 1 173 ? 42.401 -26.315 -26.553 1.00 41.12 173 GLU A C 1
ATOM 1349 O O . GLU A 1 173 ? 41.588 -25.396 -26.535 1.00 41.12 173 GLU A O 1
ATOM 1354 N N . SER A 1 174 ? 42.473 -27.121 -27.612 1.00 31.91 174 SER A N 1
ATOM 1355 C CA . SER A 1 174 ? 41.548 -27.034 -28.757 1.00 31.91 174 SER A CA 1
ATOM 1356 C C . SER A 1 174 ? 40.159 -27.668 -28.512 1.00 31.91 174 SER A C 1
ATOM 1358 O O . SER A 1 174 ? 39.370 -27.782 -29.453 1.00 31.91 174 SER A O 1
ATOM 1360 N N . LYS A 1 175 ? 39.852 -28.143 -27.287 1.00 32.97 175 LYS A N 1
ATOM 1361 C CA . LYS A 1 175 ? 38.705 -29.043 -27.003 1.00 32.97 175 LYS A CA 1
ATOM 1362 C C . LYS A 1 175 ? 38.027 -28.897 -25.618 1.00 32.97 175 LYS A C 1
ATOM 1364 O O . LYS A 1 175 ? 37.600 -29.904 -25.056 1.00 32.97 175 LYS A O 1
ATOM 1369 N N . VAL A 1 176 ? 37.860 -27.688 -25.072 1.00 29.80 176 VAL A N 1
ATOM 1370 C CA . VAL A 1 176 ? 37.045 -27.467 -23.848 1.00 29.80 176 VAL A CA 1
ATOM 1371 C C . VAL A 1 176 ? 36.023 -26.336 -24.050 1.00 29.80 176 VAL A C 1
ATOM 1373 O O . VAL A 1 176 ? 36.253 -25.392 -24.800 1.00 29.80 176 VAL A O 1
ATOM 1376 N N . SER A 1 177 ? 34.850 -26.457 -23.417 1.00 25.59 177 SER A N 1
ATOM 1377 C CA . SER A 1 177 ? 33.765 -25.461 -23.465 1.00 25.59 177 SER A CA 1
ATOM 1378 C C . SER A 1 177 ? 34.063 -24.262 -22.544 1.00 25.59 177 SER A C 1
ATOM 1380 O O . SER A 1 177 ? 34.496 -24.488 -21.414 1.00 25.59 177 SER A O 1
ATOM 1382 N N . PRO A 1 178 ? 33.758 -23.006 -22.937 1.00 27.02 178 PRO A N 1
ATOM 1383 C CA . PRO A 1 178 ? 34.123 -21.790 -22.193 1.00 27.02 178 PRO A CA 1
ATOM 1384 C C . PRO A 1 178 ? 33.210 -21.533 -20.974 1.00 27.02 178 PRO A C 1
ATOM 1386 O O . PRO A 1 178 ? 32.484 -20.541 -20.914 1.00 27.02 178 PRO A O 1
ATOM 1389 N N . ALA A 1 179 ? 33.189 -22.462 -20.015 1.00 27.70 179 ALA A N 1
ATOM 1390 C CA . ALA A 1 179 ? 32.256 -22.464 -18.889 1.00 27.70 179 ALA A CA 1
ATOM 1391 C C . ALA A 1 179 ? 32.895 -22.943 -17.569 1.00 27.70 179 ALA A C 1
ATOM 1393 O O . ALA A 1 179 ? 32.446 -23.920 -16.972 1.00 27.70 179 ALA A O 1
ATOM 1394 N N . MET A 1 180 ? 33.897 -22.208 -17.078 1.00 21.44 180 MET A N 1
ATOM 1395 C CA . MET A 1 180 ? 34.305 -22.230 -15.666 1.00 21.44 180 MET A CA 1
ATOM 1396 C C . MET A 1 180 ? 34.359 -20.803 -15.088 1.00 21.44 180 MET A C 1
ATOM 1398 O O . MET A 1 180 ? 34.597 -19.855 -15.839 1.00 21.44 180 MET A O 1
ATOM 1402 N N . PRO A 1 181 ? 34.080 -20.620 -13.783 1.00 26.67 181 PRO A N 1
ATOM 1403 C CA . PRO A 1 181 ? 34.001 -19.299 -13.171 1.00 26.67 181 PRO A CA 1
ATOM 1404 C C . PRO A 1 181 ? 35.382 -18.775 -12.751 1.00 26.67 181 PRO A C 1
ATOM 1406 O O . PRO A 1 181 ? 35.978 -19.276 -11.803 1.00 26.67 181 PRO A O 1
ATOM 1409 N N . LEU A 1 182 ? 35.847 -17.701 -13.395 1.00 28.78 182 LEU A N 1
ATOM 1410 C CA . LEU A 1 182 ? 36.935 -16.859 -12.879 1.00 28.78 182 LEU A CA 1
ATOM 1411 C C . LEU A 1 182 ? 36.417 -16.051 -11.678 1.00 28.78 182 LEU A C 1
ATOM 1413 O O . LEU A 1 182 ? 35.957 -14.919 -11.831 1.00 28.78 182 LEU A O 1
ATOM 1417 N N . SER A 1 183 ? 36.417 -16.663 -10.492 1.00 30.86 183 SER A N 1
ATOM 1418 C CA . SER A 1 183 ? 35.788 -16.108 -9.287 1.00 30.86 183 SER A CA 1
ATOM 1419 C C . SER A 1 183 ? 36.710 -16.082 -8.064 1.00 30.86 183 SER A C 1
ATOM 1421 O O . SER A 1 183 ? 36.329 -16.571 -7.004 1.00 30.86 183 SER A O 1
ATOM 1423 N N . LEU A 1 184 ? 37.893 -15.474 -8.210 1.00 30.61 184 LEU A N 1
ATOM 1424 C CA . LEU A 1 184 ? 38.732 -14.923 -7.134 1.00 30.61 184 LEU A CA 1
ATOM 1425 C C . LEU A 1 184 ? 39.643 -13.811 -7.713 1.00 30.61 184 LEU A C 1
ATOM 1427 O O . LEU A 1 184 ? 40.106 -13.896 -8.846 1.00 30.61 184 LEU A O 1
ATOM 1431 N N . GLY A 1 185 ? 39.868 -12.725 -6.964 1.00 31.11 185 GLY A N 1
ATOM 1432 C CA . GLY A 1 185 ? 40.884 -11.688 -7.246 1.00 31.11 185 GLY A CA 1
ATOM 1433 C C . GLY A 1 185 ? 40.607 -10.634 -8.340 1.00 31.11 185 GLY A C 1
ATOM 1434 O O . GLY A 1 185 ? 41.107 -9.516 -8.234 1.00 31.11 185 GLY A O 1
ATOM 1435 N N . ALA A 1 186 ? 39.808 -10.923 -9.372 1.00 32.00 186 ALA A N 1
ATOM 1436 C CA . ALA A 1 186 ? 39.678 -10.032 -10.541 1.00 32.00 186 ALA A CA 1
ATOM 1437 C C . ALA A 1 186 ? 38.937 -8.692 -10.299 1.00 32.00 186 ALA A C 1
ATOM 1439 O O . ALA A 1 186 ? 39.060 -7.771 -11.109 1.00 32.00 186 ALA A O 1
ATOM 1440 N N . SER A 1 187 ? 38.157 -8.564 -9.221 1.00 34.06 187 SER A N 1
ATOM 1441 C CA . SER A 1 187 ? 37.368 -7.361 -8.910 1.00 34.06 187 SER A CA 1
ATOM 1442 C C . SER A 1 187 ? 38.204 -6.219 -8.325 1.00 34.06 187 SER A C 1
ATOM 1444 O O . SER A 1 187 ? 38.047 -5.071 -8.739 1.00 34.06 187 SER A O 1
ATOM 1446 N N . THR A 1 188 ? 39.104 -6.526 -7.390 1.00 33.38 188 THR A N 1
ATOM 1447 C CA . THR A 1 188 ? 39.751 -5.532 -6.517 1.00 33.38 188 THR A CA 1
ATOM 1448 C C . THR A 1 188 ? 40.748 -4.638 -7.262 1.00 33.38 188 THR A C 1
ATOM 1450 O O . THR A 1 188 ? 40.811 -3.433 -7.029 1.00 33.38 188 THR A O 1
ATOM 1453 N N . ILE A 1 189 ? 41.488 -5.204 -8.221 1.00 33.25 189 ILE A N 1
ATOM 1454 C CA . ILE A 1 189 ? 42.501 -4.475 -9.007 1.00 33.25 189 ILE A CA 1
ATOM 1455 C C . ILE A 1 189 ? 41.840 -3.492 -9.989 1.00 33.25 189 ILE A C 1
ATOM 1457 O O . ILE A 1 189 ? 42.331 -2.382 -10.193 1.00 33.25 189 ILE A O 1
ATOM 1461 N N . GLY A 1 190 ? 40.686 -3.862 -10.558 1.00 31.28 190 GLY A N 1
ATOM 1462 C CA . GLY A 1 190 ? 39.952 -3.023 -11.510 1.00 31.28 190 GLY A CA 1
ATOM 1463 C C . GLY A 1 190 ? 39.370 -1.738 -10.907 1.00 31.28 190 GLY A C 1
ATOM 1464 O O . GLY A 1 190 ? 39.097 -0.800 -11.652 1.00 31.28 190 GLY A O 1
ATOM 1465 N N . ALA A 1 191 ? 39.196 -1.683 -9.582 1.00 30.47 191 ALA A N 1
ATOM 1466 C CA . ALA A 1 191 ? 38.820 -0.467 -8.863 1.00 30.47 191 ALA A CA 1
ATOM 1467 C C . ALA A 1 191 ? 40.043 0.418 -8.555 1.00 30.47 191 ALA A C 1
ATOM 1469 O O . ALA A 1 191 ? 40.002 1.627 -8.775 1.00 30.47 191 ALA A O 1
ATOM 1470 N N . ALA A 1 192 ? 41.149 -0.188 -8.107 1.00 31.97 192 ALA A N 1
ATOM 1471 C CA . ALA A 1 192 ? 42.350 0.520 -7.661 1.00 31.97 192 ALA A CA 1
ATOM 1472 C C . ALA A 1 192 ? 42.999 1.398 -8.751 1.00 31.97 192 ALA A C 1
ATOM 1474 O O . ALA A 1 192 ? 43.391 2.536 -8.486 1.00 31.97 192 ALA A O 1
ATOM 1475 N N . CYS A 1 193 ? 43.076 0.910 -9.996 1.00 31.34 193 CYS A N 1
ATOM 1476 C CA . CYS A 1 193 ? 43.710 1.651 -11.095 1.00 31.34 193 CYS A CA 1
ATOM 1477 C C . CYS A 1 193 ? 42.979 2.947 -11.497 1.00 31.34 193 CYS A C 1
ATOM 1479 O O . CYS A 1 193 ? 43.578 3.783 -12.166 1.00 31.34 193 CYS A O 1
ATOM 1481 N N . ALA A 1 194 ? 41.717 3.143 -11.097 1.00 31.12 194 ALA A N 1
ATOM 1482 C CA . ALA A 1 194 ? 40.945 4.345 -11.430 1.00 31.12 194 ALA A CA 1
ATOM 1483 C C . ALA A 1 194 ? 41.285 5.572 -10.554 1.00 31.12 194 ALA A C 1
ATOM 1485 O O . ALA A 1 194 ? 40.755 6.655 -10.792 1.00 31.12 194 ALA A O 1
ATOM 1486 N N . ALA A 1 195 ? 42.136 5.412 -9.532 1.00 30.55 195 ALA A N 1
ATOM 1487 C CA . ALA A 1 195 ? 42.412 6.436 -8.519 1.00 30.55 195 ALA A CA 1
ATOM 1488 C C . ALA A 1 195 ? 43.754 7.181 -8.688 1.00 30.55 195 ALA A C 1
ATOM 1490 O O . ALA A 1 195 ? 44.084 8.025 -7.856 1.00 30.55 195 ALA A O 1
ATOM 1491 N N . HIS A 1 196 ? 44.552 6.875 -9.719 1.00 29.23 196 HIS A N 1
ATOM 1492 C CA . HIS A 1 196 ? 45.875 7.482 -9.913 1.00 29.23 196 HIS A CA 1
ATOM 1493 C C . HIS A 1 196 ? 45.848 8.675 -10.878 1.00 29.23 196 HIS A C 1
ATOM 1495 O O . HIS A 1 196 ? 45.250 8.616 -11.949 1.00 29.23 196 HIS A O 1
ATOM 1501 N N . ASN A 1 197 ? 46.509 9.766 -10.486 1.00 29.62 197 ASN A N 1
ATOM 1502 C CA . ASN A 1 197 ? 46.503 11.031 -11.224 1.00 29.62 197 ASN A CA 1
ATOM 1503 C C . ASN A 1 197 ? 47.583 11.059 -12.329 1.00 29.62 197 ASN A C 1
ATOM 1505 O O . ASN A 1 197 ? 48.553 10.301 -12.279 1.00 29.62 197 ASN A O 1
ATOM 1509 N N . SER A 1 198 ? 47.438 11.944 -13.319 1.00 32.91 198 SER A N 1
ATOM 1510 C CA . SER A 1 198 ? 48.108 11.852 -14.636 1.00 32.91 198 SER A CA 1
ATOM 1511 C C . SER A 1 198 ? 49.649 11.869 -14.665 1.00 32.91 198 SER A C 1
ATOM 1513 O O . SER A 1 198 ? 50.237 11.500 -15.679 1.00 32.91 198 SER A O 1
ATOM 1515 N N . ALA A 1 199 ? 50.325 12.245 -13.577 1.00 33.62 199 ALA A N 1
ATOM 1516 C CA . ALA A 1 199 ? 51.776 12.477 -13.527 1.00 33.62 199 ALA A CA 1
ATOM 1517 C C . ALA A 1 199 ? 52.672 11.225 -13.697 1.00 33.62 199 ALA A C 1
ATOM 1519 O O . ALA A 1 199 ? 53.892 11.340 -13.606 1.00 33.62 199 ALA A O 1
ATOM 1520 N N . CYS A 1 200 ? 52.098 10.036 -13.917 1.00 35.38 200 CYS A N 1
ATOM 1521 C CA . CYS A 1 200 ? 52.837 8.769 -13.997 1.00 35.38 200 CYS A CA 1
ATOM 1522 C C . CYS A 1 200 ? 52.672 8.016 -15.337 1.00 35.38 200 CYS A C 1
ATOM 1524 O O . CYS A 1 200 ? 53.160 6.892 -15.465 1.00 35.38 200 CYS A O 1
ATOM 1526 N N . LEU A 1 201 ? 51.998 8.585 -16.351 1.00 38.44 201 LEU A N 1
ATOM 1527 C CA . LEU A 1 201 ? 51.772 7.874 -17.622 1.00 38.44 201 LEU A CA 1
ATOM 1528 C C . LEU A 1 201 ? 53.054 7.687 -18.456 1.00 38.44 201 LEU A C 1
ATOM 1530 O O . LEU A 1 201 ? 53.327 6.563 -18.873 1.00 38.44 201 LEU A O 1
ATOM 1534 N N . ASP A 1 202 ? 53.866 8.729 -18.663 1.00 37.19 202 ASP A N 1
ATOM 1535 C CA . ASP A 1 202 ? 55.014 8.694 -19.596 1.00 37.19 202 ASP A CA 1
ATOM 1536 C C . ASP A 1 202 ? 56.057 7.611 -19.257 1.00 37.19 202 ASP A C 1
ATOM 1538 O O . ASP A 1 202 ? 56.547 6.878 -20.129 1.00 37.19 202 ASP A O 1
ATOM 1542 N N . GLY A 1 203 ? 56.364 7.460 -17.964 1.00 37.69 203 GLY A N 1
ATOM 1543 C CA . GLY A 1 203 ? 57.293 6.445 -17.455 1.00 37.69 203 GLY A CA 1
ATOM 1544 C C . GLY A 1 203 ? 56.758 5.011 -17.543 1.00 37.69 203 GLY A C 1
ATOM 1545 O O . GLY A 1 203 ? 57.542 4.064 -17.556 1.00 37.69 203 GLY A O 1
ATOM 1546 N N . ASN A 1 204 ? 55.437 4.836 -17.645 1.00 42.69 204 ASN A N 1
ATOM 1547 C CA . ASN A 1 204 ? 54.799 3.531 -17.811 1.00 42.69 204 ASN A CA 1
ATOM 1548 C C . ASN A 1 204 ? 54.592 3.182 -19.294 1.00 42.69 204 ASN A C 1
ATOM 1550 O O . ASN A 1 204 ? 54.918 2.072 -19.710 1.00 42.69 204 ASN A O 1
ATOM 1554 N N . LEU A 1 205 ? 54.136 4.131 -20.119 1.00 45.94 205 LEU A N 1
ATOM 1555 C CA . LEU A 1 205 ? 53.955 3.966 -21.569 1.00 45.94 205 LEU A CA 1
ATOM 1556 C C . LEU A 1 205 ? 55.235 3.483 -22.264 1.00 45.94 205 LEU A C 1
ATOM 1558 O O . LEU A 1 205 ? 55.199 2.545 -23.060 1.00 45.94 205 LEU A O 1
ATOM 1562 N N . SER A 1 206 ? 56.376 4.084 -21.924 1.00 45.97 206 SER A N 1
ATOM 1563 C CA . SER A 1 206 ? 57.690 3.717 -22.466 1.00 45.97 206 SER A CA 1
ATOM 1564 C C . SER A 1 206 ? 58.121 2.290 -22.081 1.00 45.97 206 SER A C 1
ATOM 1566 O O . SER A 1 206 ? 58.535 1.520 -22.951 1.00 45.97 206 SER A O 1
ATOM 1568 N N . LYS A 1 207 ? 57.932 1.884 -20.815 1.00 42.78 207 LYS A N 1
ATOM 1569 C CA . LYS A 1 207 ? 58.151 0.497 -20.351 1.00 42.78 207 LYS A CA 1
ATOM 1570 C C . LYS A 1 207 ? 57.207 -0.516 -21.019 1.00 42.78 207 LYS A C 1
ATOM 1572 O O . LYS A 1 207 ? 57.600 -1.653 -21.271 1.00 42.78 207 LYS A O 1
ATOM 1577 N N . LEU A 1 208 ? 55.971 -0.121 -21.324 1.00 46.56 208 LEU A N 1
ATOM 1578 C CA . LEU A 1 208 ? 54.945 -1.014 -21.874 1.00 46.56 208 LEU A CA 1
ATOM 1579 C C . LEU A 1 208 ? 55.065 -1.194 -23.400 1.00 46.56 208 LEU A C 1
ATOM 1581 O O . LEU A 1 208 ? 54.865 -2.309 -23.887 1.00 46.56 208 LEU A O 1
ATOM 1585 N N . ARG A 1 209 ? 55.511 -0.172 -24.152 1.00 50.25 209 ARG A N 1
ATOM 1586 C CA . ARG A 1 209 ? 55.910 -0.351 -25.566 1.00 50.25 209 ARG A CA 1
ATOM 1587 C C . ARG A 1 209 ? 57.082 -1.334 -25.702 1.00 50.25 209 ARG A C 1
ATOM 1589 O O . ARG A 1 209 ? 57.067 -2.155 -26.616 1.00 50.25 209 ARG A O 1
ATOM 1596 N N . TRP A 1 210 ? 58.042 -1.331 -24.769 1.00 47.38 210 TRP A N 1
ATOM 1597 C CA . TRP A 1 210 ? 59.131 -2.322 -24.746 1.00 47.38 210 TRP A CA 1
ATOM 1598 C C . TRP A 1 210 ? 58.615 -3.766 -24.606 1.00 47.38 210 TRP A C 1
ATOM 1600 O O . TRP A 1 210 ? 59.040 -4.638 -25.363 1.00 47.38 210 TRP A O 1
ATOM 1610 N N . ALA A 1 211 ? 57.655 -4.022 -23.710 1.00 40.22 211 ALA A N 1
ATOM 1611 C CA . ALA A 1 211 ? 57.085 -5.361 -23.519 1.00 40.22 211 ALA A CA 1
ATOM 1612 C C . ALA A 1 211 ? 56.378 -5.896 -24.784 1.00 40.22 211 ALA A C 1
ATOM 1614 O O . ALA A 1 211 ? 56.501 -7.077 -25.121 1.00 40.22 211 ALA A O 1
ATOM 1615 N N . LEU A 1 212 ? 55.692 -5.023 -25.530 1.00 47.91 212 LEU A N 1
ATOM 1616 C CA . LEU A 1 212 ? 55.074 -5.365 -26.817 1.00 47.91 212 LEU A CA 1
ATOM 1617 C C . LEU A 1 212 ? 56.097 -5.562 -27.944 1.00 47.91 212 LEU A C 1
ATOM 1619 O O . LEU A 1 212 ? 55.921 -6.432 -28.793 1.00 47.91 212 LEU A O 1
ATOM 1623 N N . GLN A 1 213 ? 57.201 -4.812 -27.944 1.00 48.25 213 GLN A N 1
ATOM 1624 C CA . GLN A 1 213 ? 58.303 -5.040 -28.885 1.00 48.25 213 GLN A CA 1
ATOM 1625 C C . GLN A 1 213 ? 59.055 -6.351 -28.590 1.00 48.25 213 GLN A C 1
ATOM 1627 O O . GLN A 1 213 ? 59.476 -7.025 -29.530 1.00 48.25 213 GLN A O 1
ATOM 1632 N N . ALA A 1 214 ? 59.166 -6.756 -27.320 1.00 41.78 214 ALA A N 1
ATOM 1633 C CA . ALA A 1 214 ? 59.775 -8.023 -26.909 1.00 41.78 214 ALA A CA 1
ATOM 1634 C C . ALA A 1 214 ? 58.899 -9.254 -27.224 1.00 41.78 214 ALA A C 1
ATOM 1636 O O . ALA A 1 214 ? 59.421 -10.298 -27.608 1.00 41.78 214 ALA A O 1
ATOM 1637 N N . THR A 1 215 ? 57.571 -9.137 -27.102 1.00 40.75 215 THR A N 1
ATOM 1638 C CA . THR A 1 215 ? 56.616 -10.237 -27.367 1.00 40.75 215 THR A CA 1
ATOM 1639 C C . THR A 1 215 ? 56.150 -10.336 -28.824 1.00 40.75 215 THR A C 1
ATOM 1641 O O . THR A 1 215 ? 55.533 -11.332 -29.200 1.00 40.75 215 THR A O 1
ATOM 1644 N N . ARG A 1 216 ? 56.532 -9.365 -29.668 1.00 40.53 216 ARG A N 1
ATOM 1645 C CA . ARG A 1 216 ? 56.160 -9.216 -31.089 1.00 40.53 216 ARG A CA 1
ATOM 1646 C C . ARG A 1 216 ? 56.243 -10.477 -31.979 1.00 40.53 216 ARG A C 1
ATOM 1648 O O . ARG A 1 216 ? 55.454 -10.540 -32.922 1.00 40.53 216 ARG A O 1
ATOM 1655 N N . PRO A 1 217 ? 57.143 -11.464 -31.758 1.00 39.66 217 PRO A N 1
ATOM 1656 C CA . PRO A 1 217 ? 57.144 -12.711 -32.532 1.00 39.66 217 PRO A CA 1
ATOM 1657 C C . PRO A 1 217 ? 55.896 -13.587 -32.332 1.00 39.66 217 PRO A C 1
ATOM 1659 O O . PRO A 1 217 ? 55.525 -14.320 -33.246 1.00 39.66 217 PRO A O 1
ATOM 1662 N N . ASP A 1 218 ? 55.235 -13.509 -31.171 1.00 45.84 218 ASP A N 1
ATOM 1663 C CA . ASP A 1 218 ? 53.980 -14.215 -30.899 1.00 45.84 218 ASP A CA 1
ATOM 1664 C C . ASP A 1 218 ? 52.798 -13.243 -31.002 1.00 45.84 218 ASP A C 1
ATOM 1666 O O . ASP A 1 218 ? 52.586 -12.366 -30.156 1.00 45.84 218 ASP A O 1
ATOM 1670 N N . ARG A 1 219 ? 51.988 -13.419 -32.051 1.00 43.34 219 ARG A N 1
ATOM 1671 C CA . ARG A 1 219 ? 50.838 -12.551 -32.323 1.00 43.34 219 ARG A CA 1
ATOM 1672 C C . ARG A 1 219 ? 49.710 -12.704 -31.294 1.00 43.34 219 ARG A C 1
ATOM 1674 O O . ARG A 1 219 ? 48.995 -11.731 -31.066 1.00 43.34 219 ARG A O 1
ATOM 1681 N N . ARG A 1 220 ? 49.537 -13.865 -30.647 1.00 39.34 220 ARG A N 1
ATOM 1682 C CA . ARG A 1 220 ? 48.505 -14.069 -29.610 1.00 39.34 220 ARG A CA 1
ATOM 1683 C C . ARG A 1 220 ? 48.901 -13.375 -28.311 1.00 39.34 220 ARG A C 1
ATOM 1685 O O . ARG A 1 220 ? 48.102 -12.610 -27.775 1.00 39.34 220 ARG A O 1
ATOM 1692 N N . VAL A 1 221 ? 50.135 -13.579 -27.848 1.00 38.97 221 VAL A N 1
ATOM 1693 C CA . VAL A 1 221 ? 50.661 -12.924 -26.636 1.00 38.97 221 VAL A CA 1
ATOM 1694 C C . VAL A 1 221 ? 50.693 -11.405 -26.824 1.00 38.97 221 VAL A C 1
ATOM 1696 O O . VAL A 1 221 ? 50.167 -10.681 -25.977 1.00 38.97 221 VAL A O 1
ATOM 1699 N N . SER A 1 222 ? 51.183 -10.928 -27.976 1.00 43.66 222 SER A N 1
ATOM 1700 C CA . SER A 1 222 ? 51.157 -9.502 -28.341 1.00 43.66 222 SER A CA 1
ATOM 1701 C C . SER A 1 222 ? 49.740 -8.918 -28.295 1.00 43.66 222 SER A C 1
ATOM 1703 O O . SER A 1 222 ? 49.526 -7.865 -27.697 1.00 43.66 222 SER A O 1
ATOM 1705 N N . THR A 1 223 ? 48.750 -9.615 -28.871 1.00 44.25 223 THR A N 1
ATOM 1706 C CA . THR A 1 223 ? 47.350 -9.153 -28.886 1.00 44.25 223 THR A CA 1
ATOM 1707 C C . THR A 1 223 ? 46.746 -9.124 -27.481 1.00 44.25 223 THR A C 1
ATOM 1709 O O . THR A 1 223 ? 46.055 -8.165 -27.147 1.00 44.25 223 THR A O 1
ATOM 1712 N N . CYS A 1 224 ? 47.030 -10.112 -26.625 1.00 43.41 224 CYS A N 1
ATOM 1713 C CA . CYS A 1 224 ? 46.552 -10.131 -25.237 1.00 43.41 224 CYS A CA 1
ATOM 1714 C C . CYS A 1 224 ? 47.114 -8.961 -24.413 1.00 43.41 224 CYS A C 1
ATOM 1716 O O . CYS A 1 224 ? 46.354 -8.241 -23.761 1.00 43.41 224 CYS A O 1
ATOM 1718 N N . ILE A 1 225 ? 48.432 -8.736 -24.478 1.00 43.09 225 ILE A N 1
ATOM 1719 C CA . ILE A 1 225 ? 49.098 -7.634 -23.766 1.00 43.09 225 ILE A CA 1
ATOM 1720 C C . ILE A 1 225 ? 48.584 -6.286 -24.284 1.00 43.09 225 ILE A C 1
ATOM 1722 O O . ILE A 1 225 ? 48.208 -5.429 -23.486 1.00 43.09 225 ILE A O 1
ATOM 1726 N N . ALA A 1 226 ? 48.486 -6.112 -25.606 1.00 47.12 226 ALA A N 1
ATOM 1727 C CA . ALA A 1 226 ? 48.001 -4.870 -26.194 1.00 47.12 226 ALA A CA 1
ATOM 1728 C C . ALA A 1 226 ? 46.522 -4.617 -25.881 1.00 47.12 226 ALA A C 1
ATOM 1730 O O . ALA A 1 226 ? 46.171 -3.503 -25.518 1.00 47.12 226 ALA A O 1
ATOM 1731 N N . THR A 1 227 ? 45.660 -5.637 -25.919 1.00 46.22 227 THR A N 1
ATOM 1732 C CA . THR A 1 227 ? 44.241 -5.509 -25.533 1.00 46.22 227 THR A CA 1
ATOM 1733 C C . THR A 1 227 ? 44.103 -5.024 -24.091 1.00 46.22 227 THR A C 1
ATOM 1735 O O . THR A 1 227 ? 43.260 -4.174 -23.798 1.00 46.22 227 THR A O 1
ATOM 1738 N N . ARG A 1 228 ? 44.961 -5.505 -23.182 1.00 44.84 228 ARG A N 1
ATOM 1739 C CA . ARG A 1 228 ? 44.976 -5.030 -21.795 1.00 44.84 228 ARG A CA 1
ATOM 1740 C C . ARG A 1 228 ? 45.515 -3.604 -21.686 1.00 44.84 228 ARG A C 1
ATOM 1742 O O . ARG A 1 228 ? 44.923 -2.791 -20.983 1.00 44.84 228 ARG A O 1
ATOM 1749 N N . LEU A 1 229 ? 46.575 -3.278 -22.424 1.00 45.16 229 LEU A N 1
ATOM 1750 C CA . LEU A 1 229 ? 47.149 -1.932 -22.475 1.00 45.16 229 LEU A CA 1
ATOM 1751 C C . LEU A 1 229 ? 46.145 -0.896 -23.007 1.00 45.16 229 LEU A C 1
ATOM 1753 O O . LEU A 1 229 ? 45.993 0.166 -22.413 1.00 45.16 229 LEU A O 1
ATOM 1757 N N . LEU A 1 230 ? 45.406 -1.241 -24.063 1.00 48.09 230 LEU A N 1
ATOM 1758 C CA . LEU A 1 230 ? 44.329 -0.436 -24.638 1.00 48.09 230 LEU A CA 1
ATOM 1759 C C . LEU A 1 230 ? 43.199 -0.232 -23.625 1.00 48.09 230 LEU A C 1
ATOM 1761 O O . LEU A 1 230 ? 42.787 0.903 -23.412 1.00 48.09 230 LEU A O 1
ATOM 1765 N N . GLN A 1 231 ? 42.770 -1.283 -22.910 1.00 44.19 231 GLN A N 1
ATOM 1766 C CA . GLN A 1 231 ? 41.817 -1.131 -21.801 1.00 44.19 231 GLN A CA 1
ATOM 1767 C C . GLN A 1 231 ? 42.321 -0.135 -20.743 1.00 44.19 231 GLN A C 1
ATOM 1769 O O . GLN A 1 231 ? 41.554 0.728 -20.320 1.00 44.19 231 GLN A O 1
ATOM 1774 N N . HIS A 1 232 ? 43.594 -0.199 -20.339 1.00 43.25 232 HIS A N 1
ATOM 1775 C CA . HIS A 1 232 ? 44.154 0.725 -19.347 1.00 43.25 232 HIS A CA 1
ATOM 1776 C C . HIS A 1 232 ? 44.273 2.172 -19.858 1.00 43.25 232 HIS A C 1
ATOM 1778 O O . HIS A 1 232 ? 43.880 3.088 -19.138 1.00 43.25 232 HIS A O 1
ATOM 1784 N N . LEU A 1 233 ? 44.736 2.395 -21.094 1.00 44.41 233 LEU A N 1
ATOM 1785 C CA . LEU A 1 233 ? 44.829 3.735 -21.694 1.00 44.41 233 LEU A CA 1
ATOM 1786 C C . LEU A 1 233 ? 43.441 4.366 -21.891 1.00 44.41 233 LEU A C 1
ATOM 1788 O O . LEU A 1 233 ? 43.225 5.515 -21.509 1.00 44.41 233 LEU A O 1
ATOM 1792 N N . THR A 1 234 ? 42.460 3.594 -22.370 1.00 44.41 234 THR A N 1
ATOM 1793 C CA . THR A 1 234 ? 41.064 4.043 -22.488 1.00 44.41 234 THR A CA 1
ATOM 1794 C C . THR A 1 234 ? 40.421 4.339 -21.125 1.00 44.41 234 THR A C 1
ATOM 1796 O O . THR A 1 234 ? 39.608 5.256 -21.023 1.00 44.41 234 THR A O 1
ATOM 1799 N N . ILE A 1 235 ? 40.782 3.612 -20.059 1.00 39.50 235 ILE A N 1
ATOM 1800 C CA . ILE A 1 235 ? 40.337 3.916 -18.685 1.00 39.50 235 ILE A CA 1
ATOM 1801 C C . ILE A 1 235 ? 40.989 5.204 -18.153 1.00 39.50 235 ILE A C 1
ATOM 1803 O O . ILE A 1 235 ? 40.328 5.964 -17.449 1.00 39.50 235 ILE A O 1
ATOM 1807 N N . ALA A 1 236 ? 42.244 5.477 -18.521 1.00 39.69 236 ALA A N 1
ATOM 1808 C CA . ALA A 1 236 ? 42.972 6.694 -18.151 1.00 39.69 236 ALA A CA 1
ATOM 1809 C C . ALA A 1 236 ? 42.575 7.947 -18.965 1.00 39.69 236 ALA A C 1
ATOM 1811 O O . ALA A 1 236 ? 43.027 9.044 -18.645 1.00 39.69 236 ALA A O 1
ATOM 1812 N N . GLY A 1 237 ? 41.744 7.806 -20.007 1.00 36.31 237 GLY A N 1
ATOM 1813 C CA . GLY A 1 237 ? 41.355 8.901 -20.908 1.00 36.31 237 GLY A CA 1
ATOM 1814 C C . GLY A 1 237 ? 42.375 9.224 -22.010 1.00 36.31 237 GLY A C 1
ATOM 1815 O O . GLY A 1 237 ? 42.203 10.209 -22.721 1.00 36.31 237 GLY A O 1
ATOM 1816 N N . ALA A 1 238 ? 43.405 8.391 -22.171 1.00 44.66 238 ALA A N 1
ATOM 1817 C CA . ALA A 1 238 ? 44.468 8.511 -23.168 1.00 44.66 238 ALA A CA 1
ATOM 1818 C C . ALA A 1 238 ? 44.039 7.864 -24.505 1.00 44.66 238 ALA A C 1
ATOM 1820 O O . ALA A 1 238 ? 44.559 6.819 -24.910 1.00 44.66 238 ALA A O 1
ATOM 1821 N N . GLU A 1 239 ? 42.988 8.406 -25.136 1.00 48.69 239 GLU A N 1
ATOM 1822 C CA . GLU A 1 239 ? 42.386 7.802 -26.340 1.00 48.69 239 GLU A CA 1
ATOM 1823 C C . GLU A 1 239 ? 43.264 7.975 -27.598 1.00 48.69 239 GLU A C 1
ATOM 1825 O O . GLU A 1 239 ? 43.339 7.045 -28.405 1.00 48.69 239 GLU A O 1
ATOM 1830 N N . ASP A 1 240 ? 43.999 9.086 -27.724 1.00 51.00 240 ASP A N 1
ATOM 1831 C CA . ASP A 1 240 ? 44.939 9.320 -28.832 1.00 51.00 240 ASP A CA 1
ATOM 1832 C C . ASP A 1 240 ? 46.162 8.387 -28.743 1.00 51.00 240 ASP A C 1
ATOM 1834 O O . ASP A 1 240 ? 46.565 7.777 -29.739 1.00 51.00 240 ASP A O 1
ATOM 1838 N N . GLU A 1 241 ? 46.727 8.194 -27.545 1.00 52.16 241 GLU A N 1
ATOM 1839 C CA . GLU A 1 241 ? 47.809 7.235 -27.313 1.00 52.16 241 GLU A CA 1
ATOM 1840 C C . GLU A 1 241 ? 47.345 5.798 -27.554 1.00 52.16 241 GLU A C 1
ATOM 1842 O O . GLU A 1 241 ? 48.093 5.010 -28.135 1.00 52.16 241 GLU A O 1
ATOM 1847 N N . ALA A 1 242 ? 46.119 5.448 -27.149 1.00 51.97 242 ALA A N 1
ATOM 1848 C CA . ALA A 1 242 ? 45.540 4.136 -27.421 1.00 51.97 242 ALA A CA 1
ATOM 1849 C C . ALA A 1 242 ? 45.412 3.881 -28.933 1.00 51.97 242 ALA A C 1
ATOM 1851 O O . ALA A 1 242 ? 45.796 2.809 -29.408 1.00 51.97 242 ALA A O 1
ATOM 1852 N N . GLN A 1 243 ? 44.934 4.862 -29.706 1.00 55.19 243 GLN A N 1
ATOM 1853 C CA . GLN A 1 243 ? 44.809 4.705 -31.154 1.00 55.19 243 GLN A CA 1
ATOM 1854 C C . GLN A 1 243 ? 46.177 4.634 -31.853 1.00 55.19 243 GLN A C 1
ATOM 1856 O O . GLN A 1 243 ? 46.391 3.724 -32.657 1.00 55.19 243 GLN A O 1
ATOM 1861 N N . GLN A 1 244 ? 47.140 5.487 -31.478 1.00 61.06 244 GLN A N 1
ATOM 1862 C CA . GLN A 1 244 ? 48.518 5.408 -31.984 1.00 61.06 244 GLN A CA 1
ATOM 1863 C C . GLN A 1 244 ? 49.140 4.020 -31.738 1.00 61.06 244 GLN A C 1
ATOM 1865 O O . GLN A 1 244 ? 49.888 3.513 -32.575 1.00 61.06 244 GLN A O 1
ATOM 1870 N N . LEU A 1 245 ? 48.820 3.381 -30.609 1.00 56.34 245 LEU A N 1
ATOM 1871 C CA . LEU A 1 245 ? 49.347 2.065 -30.248 1.00 56.34 245 LEU A CA 1
ATOM 1872 C C . LEU A 1 245 ? 48.664 0.919 -31.022 1.00 56.34 245 LEU A C 1
ATOM 1874 O O . LEU A 1 245 ? 49.327 -0.061 -31.361 1.00 56.34 245 LEU A O 1
ATOM 1878 N N . MET A 1 246 ? 47.382 1.047 -31.392 1.00 58.25 246 MET A N 1
ATOM 1879 C CA . MET A 1 246 ? 46.760 0.110 -32.345 1.00 58.25 246 MET A CA 1
ATOM 1880 C C . MET A 1 246 ? 47.406 0.193 -33.733 1.00 58.25 246 MET A C 1
ATOM 1882 O O . MET A 1 246 ? 47.626 -0.840 -34.368 1.00 58.25 246 MET A O 1
ATOM 1886 N N . GLU A 1 247 ? 47.757 1.402 -34.179 1.00 64.00 247 GLU A N 1
ATOM 1887 C CA . GLU A 1 247 ? 48.416 1.643 -35.467 1.00 64.00 247 GLU A CA 1
ATOM 1888 C C . GLU A 1 247 ? 49.881 1.145 -35.474 1.00 64.00 247 GLU A C 1
ATOM 1890 O O . GLU A 1 247 ? 50.265 0.414 -36.391 1.00 64.00 247 GLU A O 1
ATOM 1895 N N . GLU A 1 248 ? 50.681 1.424 -34.431 1.00 64.06 248 GLU A N 1
ATOM 1896 C CA . GLU A 1 248 ? 52.088 0.971 -34.304 1.00 64.06 248 GLU A CA 1
ATOM 1897 C C . GLU A 1 248 ? 52.230 -0.570 -34.338 1.00 64.06 248 GLU A C 1
ATOM 1899 O O . GLU A 1 248 ? 53.218 -1.113 -34.852 1.00 64.06 248 GLU A O 1
ATOM 1904 N N . PHE A 1 249 ? 51.227 -1.288 -33.819 1.00 57.66 249 PHE A N 1
ATOM 1905 C CA . PHE A 1 249 ? 51.221 -2.753 -33.716 1.00 57.66 249 PHE A CA 1
ATOM 1906 C C . PHE A 1 249 ? 50.255 -3.459 -34.688 1.00 57.66 249 PHE A C 1
ATOM 1908 O O . PHE A 1 249 ? 50.144 -4.683 -34.638 1.00 57.66 249 PHE A O 1
ATOM 1915 N N . GLN A 1 250 ? 49.627 -2.723 -35.617 1.00 57.91 250 GLN A N 1
ATOM 1916 C CA . GLN A 1 250 ? 48.736 -3.243 -36.672 1.00 57.91 250 GLN A CA 1
ATOM 1917 C C . GLN A 1 250 ? 47.569 -4.106 -36.150 1.00 57.91 250 GLN A C 1
ATOM 1919 O O . GLN A 1 250 ? 47.188 -5.111 -36.757 1.00 57.91 250 GLN A O 1
ATOM 1924 N N . LEU A 1 251 ? 47.001 -3.719 -35.008 1.00 53.62 251 LEU A N 1
ATOM 1925 C CA . LEU A 1 251 ? 45.920 -4.451 -34.349 1.00 53.62 251 LEU A CA 1
ATOM 1926 C C . LEU A 1 251 ? 44.577 -4.105 -34.996 1.00 53.62 251 LEU A C 1
ATOM 1928 O O . LEU A 1 251 ? 44.208 -2.936 -35.103 1.00 53.62 251 LEU A O 1
ATOM 1932 N N . LYS A 1 252 ? 43.828 -5.123 -35.427 1.00 50.72 252 LYS A N 1
ATOM 1933 C CA . LYS A 1 252 ? 42.514 -4.916 -36.044 1.00 50.72 252 LYS A CA 1
ATOM 1934 C C . LYS A 1 252 ? 41.441 -4.678 -34.995 1.00 50.72 252 LYS A C 1
ATOM 1936 O O . LYS A 1 252 ? 41.397 -5.374 -33.980 1.00 50.72 252 LYS A O 1
ATOM 1941 N N . LYS A 1 253 ? 40.502 -3.776 -35.289 1.00 45.31 253 LYS A N 1
ATOM 1942 C CA . LYS A 1 253 ? 39.368 -3.508 -34.397 1.00 45.31 253 LYS A CA 1
ATOM 1943 C C . LYS A 1 253 ? 38.517 -4.765 -34.202 1.00 45.31 253 LYS A C 1
ATOM 1945 O O . LYS A 1 253 ? 38.105 -5.052 -33.087 1.00 45.31 253 LYS A O 1
ATOM 1950 N N . GLU A 1 254 ? 38.352 -5.569 -35.251 1.00 40.91 254 GLU A N 1
ATOM 1951 C CA . GLU A 1 254 ? 37.657 -6.861 -35.208 1.00 40.91 254 GLU A CA 1
ATOM 1952 C C . GLU A 1 254 ? 38.323 -7.855 -34.237 1.00 40.91 254 GLU A C 1
ATOM 1954 O O . GLU A 1 254 ? 37.631 -8.551 -33.495 1.00 40.91 254 GLU A O 1
ATOM 1959 N N . GLU A 1 255 ? 39.661 -7.891 -34.193 1.00 40.34 255 GLU A N 1
ATOM 1960 C CA . GLU A 1 255 ? 40.436 -8.793 -33.324 1.00 40.34 255 GLU A CA 1
ATOM 1961 C C . GLU A 1 255 ? 40.311 -8.402 -31.835 1.00 40.34 255 GLU A C 1
ATOM 1963 O O . GLU A 1 255 ? 40.377 -9.272 -30.966 1.00 40.34 255 GLU A O 1
ATOM 1968 N N . VAL A 1 256 ? 40.016 -7.128 -31.542 1.00 38.66 256 VAL A N 1
ATOM 1969 C CA . VAL A 1 256 ? 39.687 -6.616 -30.195 1.00 38.66 256 VAL A CA 1
ATOM 1970 C C . VAL A 1 256 ? 38.180 -6.739 -29.875 1.00 38.66 256 VAL A C 1
ATOM 1972 O O . VAL A 1 256 ? 37.802 -6.987 -28.728 1.00 38.66 256 VAL A O 1
ATOM 1975 N N . SER A 1 257 ? 37.306 -6.632 -30.884 1.00 33.75 257 SER A N 1
ATOM 1976 C CA . SER A 1 257 ? 35.839 -6.551 -30.730 1.00 33.75 257 SER A CA 1
ATOM 1977 C C . SER A 1 257 ? 35.172 -7.783 -30.106 1.00 33.75 257 SER A C 1
ATOM 1979 O O . SER A 1 257 ? 34.098 -7.668 -29.519 1.00 33.75 257 SER A O 1
ATOM 1981 N N . SER A 1 258 ? 35.828 -8.950 -30.130 1.00 32.56 258 SER A N 1
ATOM 1982 C CA . SER A 1 258 ? 35.314 -10.189 -29.511 1.00 32.56 258 SER A CA 1
ATOM 1983 C C . SER A 1 258 ? 35.053 -10.083 -27.994 1.00 32.56 258 SER A C 1
ATOM 1985 O O . SER A 1 258 ? 34.388 -10.943 -27.408 1.00 32.56 258 SER A O 1
ATOM 1987 N N . ILE A 1 259 ? 35.542 -9.014 -27.355 1.00 31.59 259 ILE A N 1
ATOM 1988 C CA . ILE A 1 259 ? 35.288 -8.666 -25.953 1.00 31.59 259 ILE A CA 1
ATOM 1989 C C . ILE A 1 259 ? 34.178 -7.601 -25.808 1.00 31.59 259 ILE A C 1
ATOM 1991 O O . ILE A 1 259 ? 33.463 -7.625 -24.803 1.00 31.59 259 ILE A O 1
ATOM 1995 N N . GLU A 1 260 ? 33.979 -6.716 -26.797 1.00 31.05 260 GLU A N 1
ATOM 1996 C CA . GLU A 1 260 ? 32.979 -5.629 -26.761 1.00 31.05 260 GLU A CA 1
ATOM 1997 C C . GLU A 1 260 ? 31.548 -6.168 -26.601 1.00 31.05 260 GLU A C 1
ATOM 1999 O O . GLU A 1 260 ? 30.781 -5.657 -25.783 1.00 31.05 260 GLU A O 1
ATOM 2004 N N . ASP A 1 261 ? 31.207 -7.263 -27.292 1.00 29.70 261 ASP A N 1
ATOM 2005 C CA . ASP A 1 261 ? 29.852 -7.831 -27.274 1.00 29.70 261 ASP A CA 1
ATOM 2006 C C . ASP A 1 261 ? 29.344 -8.217 -25.869 1.00 29.70 261 ASP A C 1
ATOM 2008 O O . ASP A 1 261 ? 28.140 -8.410 -25.687 1.00 29.70 261 ASP A O 1
ATOM 2012 N N . ASN A 1 262 ? 30.213 -8.422 -24.869 1.00 27.98 262 ASN A N 1
ATOM 2013 C CA . ASN A 1 262 ? 29.817 -8.954 -23.555 1.00 27.98 262 ASN A CA 1
ATOM 2014 C C . ASN A 1 262 ? 29.129 -7.936 -22.610 1.00 27.98 262 ASN A C 1
ATOM 2016 O O . ASN A 1 262 ? 28.661 -8.330 -21.537 1.00 27.98 262 ASN A O 1
ATOM 2020 N N . PHE A 1 263 ? 28.991 -6.660 -22.991 1.00 25.00 263 PHE A N 1
ATOM 2021 C CA . PHE A 1 263 ? 28.585 -5.569 -22.086 1.00 25.00 263 PHE A CA 1
ATOM 2022 C C . PHE A 1 263 ? 27.405 -4.675 -22.651 1.00 25.00 263 PHE A C 1
ATOM 2024 O O . PHE A 1 263 ? 27.717 -3.669 -23.272 1.00 25.00 263 PHE A O 1
ATOM 2031 N N . LEU A 1 264 ? 26.077 -4.993 -22.427 1.00 28.28 264 LEU A N 1
ATOM 2032 C CA . LEU A 1 264 ? 24.774 -4.295 -22.853 1.00 28.28 264 LEU A CA 1
ATOM 2033 C C . LEU A 1 264 ? 23.439 -4.718 -22.092 1.00 28.28 264 LEU A C 1
ATOM 2035 O O . LEU A 1 264 ? 22.969 -5.779 -22.481 1.00 28.28 264 LEU A O 1
ATOM 2039 N N . ALA A 1 265 ? 22.588 -4.188 -21.154 1.00 26.80 265 ALA A N 1
ATOM 2040 C CA . ALA A 1 265 ? 22.052 -3.178 -20.141 1.00 26.80 265 ALA A CA 1
ATOM 2041 C C . ALA A 1 265 ? 22.576 -1.778 -19.646 1.00 26.80 265 ALA A C 1
ATOM 2043 O O . ALA A 1 265 ? 23.492 -1.668 -18.846 1.00 26.80 265 ALA A O 1
ATOM 2044 N N . LEU A 1 266 ? 21.859 -0.679 -19.945 1.00 27.50 266 LEU A N 1
ATOM 2045 C CA . LEU A 1 266 ? 22.501 0.615 -20.494 1.00 27.50 266 LEU A CA 1
ATOM 2046 C C . LEU A 1 266 ? 21.962 1.683 -19.371 1.00 27.50 266 LEU A C 1
ATOM 2048 O O . LEU A 1 266 ? 20.873 1.527 -18.822 1.00 27.50 266 LEU A O 1
ATOM 2052 N N . TRP A 1 267 ? 22.773 2.704 -18.987 1.00 31.42 267 TRP A N 1
ATOM 2053 C CA . TRP A 1 267 ? 22.927 3.487 -17.720 1.00 31.42 267 TRP A CA 1
ATOM 2054 C C . TRP A 1 267 ? 22.456 4.972 -17.697 1.00 31.42 267 TRP A C 1
ATOM 2056 O O . TRP A 1 267 ? 22.402 5.604 -18.752 1.00 31.42 267 TRP A O 1
ATOM 2066 N N . PRO A 1 268 ? 22.218 5.559 -16.493 1.00 42.03 268 PRO A N 1
ATOM 2067 C CA . PRO A 1 268 ? 22.758 6.907 -16.153 1.00 42.03 268 PRO A CA 1
ATOM 2068 C C . PRO A 1 268 ? 23.102 7.159 -14.645 1.00 42.03 268 PRO A C 1
ATOM 2070 O O . PRO A 1 268 ? 22.586 6.462 -13.779 1.00 42.03 268 PRO A O 1
ATOM 2073 N N . GLN A 1 269 ? 23.847 8.193 -14.188 1.00 25.77 269 GLN A N 1
ATOM 2074 C CA . GLN A 1 269 ? 24.945 9.017 -14.758 1.00 25.77 269 GLN A CA 1
ATOM 2075 C C . GLN A 1 269 ? 25.744 9.799 -13.656 1.00 25.77 269 GLN A C 1
ATOM 2077 O O . GLN A 1 269 ? 25.143 10.495 -12.835 1.00 25.77 269 GLN A O 1
ATOM 2082 N N . ARG A 1 270 ? 27.093 9.803 -13.708 1.00 21.17 270 ARG A N 1
ATOM 2083 C CA . ARG A 1 270 ? 28.048 10.832 -13.185 1.00 21.17 270 ARG A CA 1
ATOM 2084 C C . ARG A 1 270 ? 29.321 10.779 -14.067 1.00 21.17 270 ARG A C 1
ATOM 2086 O O . ARG A 1 270 ? 29.560 9.729 -14.652 1.00 21.17 270 ARG A O 1
ATOM 2093 N N . PRO A 1 271 ? 30.103 11.869 -14.228 1.00 33.44 271 PRO A N 1
ATOM 2094 C CA . PRO A 1 271 ? 31.165 11.925 -15.239 1.00 33.44 271 PRO A CA 1
ATOM 2095 C C . PRO A 1 271 ? 32.348 10.996 -14.920 1.00 33.44 271 PRO A C 1
ATOM 2097 O O . PRO A 1 271 ? 32.684 10.798 -13.753 1.00 33.44 271 PRO A O 1
ATOM 2100 N N . SER A 1 272 ? 33.005 10.506 -15.981 1.00 24.94 272 SER A N 1
ATOM 2101 C CA . SER A 1 272 ? 33.933 9.356 -16.020 1.00 24.94 272 SER A CA 1
ATOM 2102 C C . SER A 1 272 ? 33.265 7.977 -15.834 1.00 24.94 272 SER A C 1
ATOM 2104 O O . SER A 1 272 ? 32.159 7.862 -15.316 1.00 24.94 272 SER A O 1
ATOM 2106 N N . SER A 1 273 ? 33.956 6.924 -16.288 1.00 25.56 273 SER A N 1
ATOM 2107 C CA . SER A 1 273 ? 33.509 5.521 -16.409 1.00 25.56 273 SER A CA 1
ATOM 2108 C C . SER A 1 273 ? 32.415 5.235 -17.464 1.00 25.56 273 SER A C 1
ATOM 2110 O O . SER A 1 273 ? 31.258 5.646 -17.367 1.00 25.56 273 SER A O 1
ATOM 2112 N N . ARG A 1 274 ? 32.778 4.452 -18.494 1.00 26.53 274 ARG A N 1
ATOM 2113 C CA . ARG A 1 274 ? 31.842 3.916 -19.499 1.00 26.53 274 ARG A CA 1
ATOM 2114 C C . ARG A 1 274 ? 31.003 2.780 -18.893 1.00 26.53 274 ARG A C 1
ATOM 2116 O O . ARG A 1 274 ? 31.382 1.618 -18.945 1.00 26.53 274 ARG A O 1
ATOM 2123 N N . SER A 1 275 ? 29.858 3.149 -18.323 1.00 25.50 275 SER A N 1
ATOM 2124 C CA . SER A 1 275 ? 28.578 2.426 -18.399 1.00 25.50 275 SER A CA 1
ATOM 2125 C C . SER A 1 275 ? 28.613 0.878 -18.492 1.00 25.50 275 SER A C 1
ATOM 2127 O O . SER A 1 275 ? 28.799 0.322 -19.572 1.00 25.50 275 SER A O 1
ATOM 2129 N N . LYS A 1 276 ? 28.314 0.170 -17.389 1.00 25.34 276 LYS A N 1
ATOM 2130 C CA . LYS A 1 276 ? 28.251 -1.312 -17.320 1.00 25.34 276 LYS A CA 1
ATOM 2131 C C . LYS A 1 276 ? 26.876 -1.943 -17.648 1.00 25.34 276 LYS A C 1
ATOM 2133 O O . LYS A 1 276 ? 26.355 -2.766 -16.899 1.00 25.34 276 LYS A O 1
ATOM 2138 N N . TRP A 1 277 ? 26.374 -1.644 -18.839 1.00 25.70 277 TRP A N 1
ATOM 2139 C CA . TRP A 1 277 ? 25.974 -2.650 -19.850 1.00 25.70 277 TRP A CA 1
ATOM 2140 C C . TRP A 1 277 ? 26.849 -3.934 -19.651 1.00 25.70 277 TRP A C 1
ATOM 2142 O O . TRP A 1 277 ? 28.045 -3.735 -19.680 1.00 25.70 277 TRP A O 1
ATOM 2152 N N . ARG A 1 278 ? 26.560 -5.240 -19.359 1.00 27.73 278 ARG A N 1
ATOM 2153 C CA . ARG A 1 278 ? 25.462 -6.215 -19.004 1.00 27.73 278 ARG A CA 1
ATOM 2154 C C . ARG A 1 278 ? 24.507 -6.892 -20.052 1.00 27.73 278 ARG A C 1
ATOM 2156 O O . ARG A 1 278 ? 23.303 -6.722 -19.918 1.00 27.73 278 ARG A O 1
ATOM 2163 N N . ARG A 1 279 ? 25.010 -7.716 -21.015 1.00 26.14 279 ARG A N 1
ATOM 2164 C CA . ARG A 1 279 ? 24.272 -8.460 -22.113 1.00 26.14 279 ARG A CA 1
ATOM 2165 C C . ARG A 1 279 ? 22.805 -8.903 -21.823 1.00 26.14 279 ARG A C 1
ATOM 2167 O O . ARG A 1 279 ? 22.551 -9.425 -20.733 1.00 26.14 279 ARG A O 1
ATOM 2174 N N . PRO A 1 280 ? 21.877 -8.916 -22.817 1.00 29.16 280 PRO A N 1
ATOM 2175 C CA . PRO A 1 280 ? 20.540 -9.503 -22.653 1.00 29.16 280 PRO A CA 1
ATOM 2176 C C . PRO A 1 280 ? 20.602 -11.016 -22.393 1.00 29.16 280 PRO A C 1
ATOM 2178 O O . PRO A 1 280 ? 21.044 -11.795 -23.240 1.00 29.16 280 PRO A O 1
ATOM 2181 N N . THR A 1 281 ? 20.113 -11.463 -21.235 1.00 31.27 281 THR A N 1
ATOM 2182 C CA . THR A 1 281 ? 19.974 -12.898 -20.949 1.00 31.27 281 THR A CA 1
ATOM 2183 C C . THR A 1 281 ? 18.706 -13.433 -21.603 1.00 31.27 281 THR A C 1
ATOM 2185 O O . THR A 1 281 ? 17.594 -13.231 -21.119 1.00 31.27 281 THR A O 1
ATOM 2188 N N . THR A 1 282 ? 18.857 -14.146 -22.720 1.00 33.06 282 THR A N 1
ATOM 2189 C CA . THR A 1 282 ? 17.726 -14.796 -23.388 1.00 33.06 282 THR A CA 1
ATOM 2190 C C . THR A 1 282 ? 17.168 -15.904 -22.492 1.00 33.06 282 THR A C 1
ATOM 2192 O O . THR A 1 282 ? 17.724 -17.000 -22.456 1.00 33.06 282 THR A O 1
ATOM 2195 N N . ASN A 1 283 ? 16.068 -15.603 -21.794 1.00 34.91 283 ASN A N 1
ATOM 2196 C CA . ASN A 1 283 ? 15.501 -16.396 -20.698 1.00 34.91 283 ASN A CA 1
ATOM 2197 C C . ASN A 1 283 ? 16.444 -16.445 -19.465 1.00 34.91 283 ASN A C 1
ATOM 2199 O O . ASN A 1 283 ? 17.264 -17.363 -19.354 1.00 34.91 283 ASN A O 1
ATOM 2203 N N . PRO A 1 284 ? 16.387 -15.453 -18.549 1.00 36.28 284 PRO A N 1
ATOM 2204 C CA . PRO A 1 284 ? 17.261 -15.415 -17.377 1.00 36.28 284 PRO A CA 1
ATOM 2205 C C . PRO A 1 284 ? 17.089 -16.662 -16.499 1.00 36.28 284 PRO A C 1
ATOM 2207 O O . PRO A 1 284 ? 15.978 -17.089 -16.183 1.00 36.28 284 PRO A O 1
ATOM 2210 N N . ARG A 1 285 ? 18.213 -17.258 -16.076 1.00 36.38 285 ARG A N 1
ATOM 2211 C CA . ARG A 1 285 ? 18.207 -18.394 -15.139 1.00 36.38 285 ARG A CA 1
ATOM 2212 C C . ARG A 1 285 ? 17.572 -17.951 -13.816 1.00 36.38 285 ARG A C 1
ATOM 2214 O O . ARG A 1 285 ? 17.846 -16.846 -13.357 1.00 36.38 285 ARG A O 1
ATOM 2221 N N . ARG A 1 286 ? 16.784 -18.830 -13.174 1.00 33.62 286 ARG A N 1
ATOM 2222 C CA . ARG A 1 286 ? 15.981 -18.525 -11.964 1.00 33.62 286 ARG A CA 1
ATOM 2223 C C . ARG A 1 286 ? 16.731 -17.770 -10.853 1.00 33.62 286 ARG A C 1
ATOM 2225 O O . ARG A 1 286 ? 16.106 -16.970 -10.168 1.00 33.62 286 ARG A O 1
ATOM 2232 N N . SER A 1 287 ? 18.035 -17.999 -10.684 1.00 32.81 287 SER A N 1
ATOM 2233 C CA . SER A 1 287 ? 18.880 -17.279 -9.721 1.00 32.81 287 SER A CA 1
ATOM 2234 C C . SER A 1 287 ? 19.038 -15.785 -10.038 1.00 32.81 287 SER A C 1
ATOM 2236 O O . SER A 1 287 ? 18.920 -14.964 -9.137 1.00 32.81 287 SER A O 1
ATOM 2238 N N . VAL A 1 288 ? 19.228 -15.414 -11.309 1.00 44.16 288 VAL A N 1
ATOM 2239 C CA . VAL A 1 288 ? 19.416 -14.014 -11.742 1.00 44.16 288 VAL A CA 1
ATOM 2240 C C . VAL A 1 288 ? 18.134 -13.196 -11.557 1.00 44.16 288 VAL A C 1
ATOM 2242 O O . VAL A 1 288 ? 18.188 -12.015 -11.225 1.00 44.16 288 VAL A O 1
ATOM 2245 N N . CYS A 1 289 ? 16.966 -13.826 -11.710 1.00 53.41 289 CYS A N 1
ATOM 2246 C CA . CYS A 1 289 ? 15.683 -13.172 -11.454 1.00 53.41 289 CYS A CA 1
ATOM 2247 C C . CYS A 1 289 ? 15.529 -12.729 -9.990 1.00 53.41 289 CYS A C 1
ATOM 2249 O O . CYS A 1 289 ? 14.911 -11.701 -9.742 1.00 53.41 289 CYS A O 1
ATOM 2251 N N . ALA A 1 290 ? 16.090 -13.476 -9.031 1.00 60.53 290 ALA A N 1
ATOM 2252 C CA . ALA A 1 290 ? 15.944 -13.172 -7.608 1.00 60.53 290 ALA A CA 1
ATOM 2253 C C . ALA A 1 290 ? 16.636 -11.854 -7.216 1.00 60.53 290 ALA A C 1
ATOM 2255 O O . ALA A 1 290 ? 16.050 -11.065 -6.479 1.00 60.53 290 ALA A O 1
ATOM 2256 N N . GLU A 1 291 ? 17.830 -11.583 -7.757 1.00 69.88 291 GLU A N 1
ATOM 2257 C CA . GLU A 1 291 ? 18.537 -10.305 -7.570 1.00 69.88 291 GLU A CA 1
ATOM 2258 C C . GLU A 1 291 ? 17.737 -9.127 -8.146 1.00 69.88 291 GLU A C 1
ATOM 2260 O O . GLU A 1 291 ? 17.587 -8.098 -7.494 1.00 69.88 291 GLU A O 1
ATOM 2265 N N . LEU A 1 292 ? 17.159 -9.296 -9.342 1.00 78.44 292 LEU A N 1
ATOM 2266 C CA . LEU A 1 292 ? 16.365 -8.264 -10.025 1.00 78.44 292 LEU A CA 1
ATOM 2267 C C . LEU A 1 292 ? 14.999 -7.986 -9.369 1.00 78.44 292 LEU A C 1
ATOM 2269 O O . LEU A 1 292 ? 14.317 -7.041 -9.761 1.00 78.44 292 LEU A O 1
ATOM 2273 N N . TYR A 1 293 ? 14.581 -8.776 -8.377 1.00 82.00 293 TYR A N 1
ATOM 2274 C CA . TYR A 1 293 ? 13.390 -8.490 -7.569 1.00 82.00 293 TYR A CA 1
ATOM 2275 C C . TYR A 1 293 ? 13.704 -7.677 -6.301 1.00 82.00 293 TYR A C 1
ATOM 2277 O O . TYR A 1 293 ? 12.774 -7.245 -5.612 1.00 82.00 293 TYR A O 1
ATOM 2285 N N . LEU A 1 294 ? 14.983 -7.442 -5.986 1.00 80.56 294 LEU A N 1
ATOM 2286 C CA . LEU A 1 294 ? 15.398 -6.657 -4.825 1.00 80.56 294 LEU A CA 1
ATOM 2287 C C . LEU A 1 294 ? 15.193 -5.154 -5.069 1.00 80.56 294 LEU A C 1
ATOM 2289 O O . LEU A 1 294 ? 15.621 -4.596 -6.079 1.00 80.56 294 LEU A O 1
ATOM 2293 N N . ARG A 1 295 ? 14.557 -4.491 -4.097 1.00 83.06 295 ARG A N 1
ATOM 2294 C CA . ARG A 1 295 ? 14.371 -3.032 -4.070 1.00 83.06 295 ARG A CA 1
ATOM 2295 C C . ARG A 1 295 ? 15.514 -2.354 -3.306 1.00 83.06 295 ARG A C 1
ATOM 2297 O O . ARG A 1 295 ? 16.030 -2.951 -2.357 1.00 83.06 295 ARG A O 1
ATOM 2304 N N . PRO A 1 296 ? 15.862 -1.096 -3.630 1.00 68.81 296 PRO A N 1
ATOM 2305 C CA . PRO A 1 296 ? 16.933 -0.336 -2.983 1.00 68.81 296 PRO A CA 1
ATOM 2306 C C . PRO A 1 296 ? 16.526 0.182 -1.589 1.00 68.81 296 PRO A C 1
ATOM 2308 O O . PRO A 1 296 ? 16.398 1.385 -1.357 1.00 68.81 296 PRO A O 1
ATOM 2311 N N . LYS A 1 297 ? 16.293 -0.738 -0.649 1.00 64.50 297 LYS A N 1
ATOM 2312 C CA . LYS A 1 297 ? 15.789 -0.437 0.694 1.00 64.50 297 LYS A CA 1
ATOM 2313 C C . LYS A 1 297 ? 16.883 -0.125 1.707 1.00 64.50 297 LYS A C 1
ATOM 2315 O O . LYS A 1 297 ? 17.919 -0.779 1.751 1.00 64.50 297 LYS A O 1
ATOM 2320 N N . ILE A 1 298 ? 16.561 0.803 2.605 1.00 61.59 298 ILE A N 1
ATOM 2321 C CA . ILE A 1 298 ? 17.190 0.894 3.925 1.00 61.59 298 ILE A CA 1
ATOM 2322 C C . ILE A 1 298 ? 16.664 -0.260 4.792 1.00 61.59 298 ILE A C 1
ATOM 2324 O O . ILE A 1 298 ? 15.509 -0.674 4.665 1.00 61.59 298 ILE A O 1
ATOM 2328 N N . ASP A 1 299 ? 17.520 -0.775 5.670 1.00 71.94 299 ASP A N 1
ATOM 2329 C CA . ASP A 1 299 ? 17.177 -1.818 6.632 1.00 71.94 299 ASP A CA 1
ATOM 2330 C C . ASP A 1 299 ? 15.969 -1.435 7.519 1.00 71.94 299 ASP A C 1
ATOM 2332 O O . ASP A 1 299 ? 15.919 -0.376 8.155 1.00 71.94 299 ASP A O 1
ATOM 2336 N N . LEU A 1 300 ? 14.991 -2.344 7.584 1.00 77.94 300 LEU A N 1
ATOM 2337 C CA . LEU A 1 300 ? 13.770 -2.173 8.366 1.00 77.94 300 LEU A CA 1
ATOM 2338 C C . LEU A 1 300 ? 14.043 -2.175 9.878 1.00 77.94 300 LEU A C 1
ATOM 2340 O O . LEU A 1 300 ? 13.302 -1.521 10.610 1.00 77.94 300 LEU A O 1
ATOM 2344 N N . LEU A 1 301 ? 15.078 -2.870 10.362 1.00 84.75 301 LEU A N 1
ATOM 2345 C CA . LEU A 1 301 ? 15.460 -2.844 11.776 1.00 84.75 301 LEU A CA 1
ATOM 2346 C C . LEU A 1 301 ? 15.947 -1.440 12.170 1.00 84.75 301 LEU A C 1
ATOM 2348 O O . LEU A 1 301 ? 15.441 -0.860 13.125 1.00 84.75 301 LEU A O 1
ATOM 2352 N N . THR A 1 302 ? 16.815 -0.827 11.367 1.00 87.88 302 THR A N 1
ATOM 2353 C CA . THR A 1 302 ? 17.271 0.565 11.519 1.00 87.88 302 THR A CA 1
ATOM 2354 C C . THR A 1 302 ? 16.105 1.561 11.516 1.00 87.88 302 THR A C 1
ATOM 2356 O O . THR A 1 302 ? 16.086 2.495 12.323 1.00 87.88 302 THR A O 1
ATOM 2359 N N . ALA A 1 303 ? 15.101 1.360 10.655 1.00 88.81 303 ALA A N 1
ATOM 2360 C CA . ALA A 1 303 ? 13.894 2.190 10.640 1.00 88.81 303 ALA A CA 1
ATOM 2361 C C . ALA A 1 303 ? 13.024 1.997 11.902 1.00 88.81 303 ALA A C 1
ATOM 2363 O O . ALA A 1 303 ? 12.561 2.986 12.476 1.00 88.81 303 ALA A O 1
ATOM 2364 N N . LYS A 1 304 ? 12.847 0.753 12.374 1.00 92.06 304 LYS A N 1
ATOM 2365 C CA . LYS A 1 304 ? 12.128 0.425 13.621 1.00 92.06 304 LYS A CA 1
ATOM 2366 C C . LYS A 1 304 ? 12.811 1.015 14.853 1.00 92.06 304 LYS A C 1
ATOM 2368 O O . LYS A 1 304 ? 12.161 1.741 15.594 1.00 92.06 304 LYS A O 1
ATOM 2373 N N . ASN A 1 305 ? 14.119 0.813 15.009 1.00 94.38 305 ASN A N 1
ATOM 2374 C CA . ASN A 1 305 ? 14.906 1.309 16.147 1.00 94.38 305 ASN A CA 1
ATOM 2375 C C . ASN A 1 305 ? 14.867 2.848 16.274 1.00 94.38 305 ASN A C 1
ATOM 2377 O O . ASN A 1 305 ? 15.079 3.395 17.353 1.00 94.38 305 ASN A O 1
ATOM 2381 N N . ARG A 1 306 ? 14.589 3.565 15.173 1.00 93.69 306 ARG A N 1
ATOM 2382 C CA . ARG A 1 306 ? 14.370 5.023 15.159 1.00 93.69 306 ARG A CA 1
ATOM 2383 C C . ARG A 1 306 ? 12.917 5.428 15.434 1.00 93.69 306 ARG A C 1
ATOM 2385 O O . ARG A 1 306 ? 12.695 6.504 15.983 1.00 93.69 306 ARG A O 1
ATOM 2392 N N . ALA A 1 307 ? 11.942 4.599 15.064 1.00 95.62 307 ALA A N 1
ATOM 2393 C CA . ALA A 1 307 ? 10.521 4.841 15.319 1.00 95.62 307 ALA A CA 1
ATOM 2394 C C . ALA A 1 307 ? 10.108 4.481 16.759 1.00 95.62 307 ALA A C 1
ATOM 2396 O O . ALA A 1 307 ? 9.304 5.190 17.358 1.00 95.62 307 ALA A O 1
ATOM 2397 N N . GLU A 1 308 ? 10.677 3.423 17.335 1.00 96.94 308 GLU A N 1
ATOM 2398 C CA . GLU A 1 308 ? 10.362 2.905 18.671 1.00 96.94 308 GLU A CA 1
ATOM 2399 C C . GLU A 1 308 ? 10.389 3.952 19.803 1.00 96.94 308 GLU A C 1
ATOM 2401 O O . GLU A 1 308 ? 9.365 4.090 20.480 1.00 96.94 308 GLU A O 1
ATOM 2406 N N . PRO A 1 309 ? 11.459 4.755 20.000 1.00 97.75 309 PRO A N 1
ATOM 2407 C CA . PRO A 1 309 ? 11.462 5.775 21.050 1.00 97.75 309 PRO A CA 1
ATOM 2408 C C . PRO A 1 309 ? 10.392 6.853 20.828 1.00 97.75 309 PRO A C 1
ATOM 2410 O O . PRO A 1 309 ? 9.813 7.331 21.795 1.00 97.75 309 PRO A O 1
ATOM 2413 N N . ILE A 1 310 ? 10.069 7.192 19.573 1.00 98.19 310 ILE A N 1
ATOM 2414 C CA . ILE A 1 310 ? 9.022 8.171 19.230 1.00 98.19 310 ILE A CA 1
ATOM 2415 C C . ILE A 1 310 ? 7.629 7.614 19.575 1.00 98.19 310 ILE A C 1
ATOM 2417 O O . ILE A 1 310 ? 6.777 8.329 20.100 1.00 98.19 310 ILE A O 1
ATOM 2421 N N . ILE A 1 311 ? 7.401 6.323 19.314 1.00 98.38 311 ILE A N 1
ATOM 2422 C CA . ILE A 1 311 ? 6.156 5.622 19.659 1.00 98.38 311 ILE A CA 1
ATOM 2423 C C . ILE A 1 311 ? 5.989 5.549 21.186 1.00 98.38 311 ILE A C 1
ATOM 2425 O O . ILE A 1 311 ? 4.897 5.806 21.695 1.00 98.38 311 ILE A O 1
ATOM 2429 N N . ALA A 1 312 ? 7.067 5.255 21.920 1.00 97.88 312 ALA A N 1
ATOM 2430 C CA . ALA A 1 312 ? 7.071 5.241 23.381 1.00 97.88 312 ALA A CA 1
ATOM 2431 C C . ALA A 1 312 ? 6.834 6.640 23.985 1.00 97.88 312 ALA A C 1
ATOM 2433 O O . ALA A 1 312 ? 6.037 6.774 24.912 1.00 97.88 312 ALA A O 1
ATOM 2434 N N . GLU A 1 313 ? 7.463 7.679 23.431 1.00 98.12 313 GLU A N 1
ATOM 2435 C CA . GLU A 1 313 ? 7.310 9.079 23.851 1.00 98.12 313 GLU A CA 1
ATOM 2436 C C . GLU A 1 313 ? 5.854 9.557 23.700 1.00 98.12 313 GLU A C 1
ATOM 2438 O O . GLU A 1 313 ? 5.272 10.083 24.650 1.00 98.12 313 GLU A O 1
ATOM 2443 N N . VAL A 1 314 ? 5.211 9.288 22.555 1.00 98.31 314 VAL A N 1
ATOM 2444 C CA . VAL A 1 314 ? 3.785 9.611 22.342 1.00 98.31 314 VAL A CA 1
ATOM 2445 C C . VAL A 1 314 ? 2.866 8.796 23.249 1.00 98.31 314 VAL A C 1
ATOM 2447 O O . VAL A 1 314 ? 1.899 9.345 23.773 1.00 98.31 314 VAL A O 1
ATOM 2450 N N . ARG A 1 315 ? 3.172 7.518 23.499 1.00 97.38 315 ARG A N 1
ATOM 2451 C CA . ARG A 1 315 ? 2.395 6.686 24.431 1.00 97.38 315 ARG A CA 1
ATOM 2452 C C . ARG A 1 315 ? 2.453 7.200 25.878 1.00 97.38 315 ARG A C 1
ATOM 2454 O O . ARG A 1 315 ? 1.479 7.037 26.607 1.00 97.38 315 ARG A O 1
ATOM 2461 N N . GLN A 1 316 ? 3.574 7.787 26.299 1.00 97.75 316 GLN A N 1
ATOM 2462 C CA . GLN A 1 316 ? 3.776 8.270 27.671 1.00 97.75 316 GLN A CA 1
ATOM 2463 C C . GLN A 1 316 ? 3.299 9.715 27.879 1.00 97.75 316 GLN A C 1
ATOM 2465 O O . GLN A 1 316 ? 2.644 9.998 28.880 1.00 97.75 316 GLN A O 1
ATOM 2470 N N . GLU A 1 317 ? 3.608 10.633 26.956 1.00 97.62 317 GLU A N 1
ATOM 2471 C CA . GLU A 1 317 ? 3.338 12.073 27.123 1.00 97.62 317 GLU A CA 1
ATOM 2472 C C . GLU A 1 317 ? 2.137 12.591 26.290 1.00 97.62 317 GLU A C 1
ATOM 2474 O O . GLU A 1 317 ? 1.695 13.732 26.474 1.00 97.62 317 GLU A O 1
ATOM 2479 N N . GLY A 1 318 ? 1.598 11.786 25.365 1.00 97.81 318 GLY A N 1
ATOM 2480 C CA . GLY A 1 318 ? 0.424 12.113 24.546 1.00 97.81 318 GLY A CA 1
ATOM 2481 C C . GLY A 1 318 ? 0.576 13.405 23.736 1.00 97.81 318 GLY A C 1
ATOM 2482 O O . GLY A 1 318 ? 1.531 13.587 22.980 1.00 97.81 318 GLY A O 1
ATOM 2483 N N . ASP A 1 319 ? -0.359 14.341 23.920 1.00 98.38 319 ASP A N 1
ATOM 2484 C CA . ASP A 1 319 ? -0.360 15.647 23.240 1.00 98.38 319 ASP A CA 1
ATOM 2485 C C . ASP A 1 319 ? 0.898 16.489 23.529 1.00 98.38 319 ASP A C 1
ATOM 2487 O O . ASP A 1 319 ? 1.262 17.358 22.738 1.00 98.38 319 ASP A O 1
ATOM 2491 N N . ALA A 1 320 ? 1.592 16.243 24.649 1.00 97.69 320 ALA A N 1
ATOM 2492 C CA . ALA A 1 320 ? 2.840 16.939 24.953 1.00 97.69 320 ALA A CA 1
ATOM 2493 C C . ALA A 1 320 ? 3.992 16.476 24.049 1.00 97.69 320 ALA A C 1
ATOM 2495 O O . ALA A 1 320 ? 4.722 17.322 23.529 1.00 97.69 320 ALA A O 1
ATOM 2496 N N . ALA A 1 321 ? 4.094 15.166 23.792 1.00 98.00 321 ALA A N 1
ATOM 2497 C CA . ALA A 1 321 ? 5.016 14.626 22.799 1.00 98.00 321 ALA A CA 1
ATOM 2498 C C . ALA A 1 321 ? 4.681 15.156 21.403 1.00 98.00 321 ALA A C 1
ATOM 2500 O O . ALA A 1 321 ? 5.579 15.584 20.689 1.00 98.00 321 ALA A O 1
ATOM 2501 N N . LEU A 1 322 ? 3.402 15.194 21.013 1.00 98.12 322 LEU A N 1
ATOM 2502 C CA . LEU A 1 322 ? 3.007 15.673 19.683 1.00 98.12 322 LEU A CA 1
ATOM 2503 C C . LEU A 1 322 ? 3.463 17.113 19.406 1.00 98.12 322 LEU A C 1
ATOM 2505 O O . LEU A 1 322 ? 4.114 17.347 18.390 1.00 98.12 322 LEU A O 1
ATOM 2509 N N . ALA A 1 323 ? 3.220 18.053 20.325 1.00 97.06 323 ALA A N 1
ATOM 2510 C CA . ALA A 1 323 ? 3.689 19.437 20.188 1.00 97.06 323 ALA A CA 1
ATOM 2511 C C . ALA A 1 323 ? 5.232 19.542 20.129 1.00 97.06 323 ALA A C 1
ATOM 2513 O O . ALA A 1 323 ? 5.799 20.229 19.276 1.00 97.06 323 ALA A O 1
ATOM 2514 N N . LYS A 1 324 ? 5.926 18.805 21.005 1.00 97.31 324 LYS A N 1
ATOM 2515 C CA . LYS A 1 324 ? 7.397 18.714 21.091 1.00 97.31 324 LYS A CA 1
ATOM 2516 C C . LYS A 1 324 ? 8.024 18.133 19.815 1.00 97.31 324 LYS A C 1
ATOM 2518 O O . LYS A 1 324 ? 9.052 18.624 19.349 1.00 97.31 324 LYS A O 1
ATOM 2523 N N . LEU A 1 325 ? 7.393 17.118 19.226 1.00 96.81 325 LEU A N 1
ATOM 2524 C CA . LEU A 1 325 ? 7.859 16.416 18.030 1.00 96.81 325 LEU A CA 1
ATOM 2525 C C . LEU A 1 325 ? 7.523 17.181 16.741 1.00 96.81 325 LEU A C 1
ATOM 2527 O O . LEU A 1 325 ? 8.354 17.191 15.834 1.00 96.81 325 LEU A O 1
ATOM 2531 N N . ALA A 1 326 ? 6.394 17.897 16.690 1.00 95.38 326 ALA A N 1
ATOM 2532 C CA . ALA A 1 326 ? 6.087 18.848 15.618 1.00 95.38 326 ALA A CA 1
ATOM 2533 C C . ALA A 1 326 ? 7.143 19.966 15.551 1.00 95.38 326 ALA A C 1
ATOM 2535 O O . ALA A 1 326 ? 7.716 20.209 14.489 1.00 95.38 326 ALA A O 1
ATOM 2536 N N . LYS A 1 327 ? 7.519 20.561 16.693 1.00 96.06 327 LYS A N 1
ATOM 2537 C CA . LYS A 1 327 ? 8.618 21.542 16.746 1.00 96.06 327 LYS A CA 1
ATOM 2538 C C . LYS A 1 327 ? 9.970 20.940 16.336 1.00 96.06 327 LYS A C 1
ATOM 2540 O O . LYS A 1 327 ? 10.772 21.618 15.700 1.00 96.06 327 LYS A O 1
ATOM 2545 N N . ARG A 1 328 ? 10.232 19.673 16.683 1.00 95.56 328 ARG A N 1
ATOM 2546 C CA . ARG A 1 328 ? 11.499 18.975 16.387 1.00 95.56 328 ARG A CA 1
ATOM 2547 C C . ARG A 1 328 ? 11.673 18.593 14.914 1.00 95.56 328 ARG A C 1
ATOM 2549 O O . ARG A 1 328 ? 12.797 18.658 14.423 1.00 95.56 328 ARG A O 1
ATOM 2556 N N . PHE A 1 329 ? 10.616 18.125 14.251 1.00 93.69 329 PHE A N 1
ATOM 2557 C CA . PHE A 1 329 ? 10.701 17.529 12.910 1.00 93.69 329 PHE A CA 1
ATOM 2558 C C . PHE A 1 329 ? 10.024 18.362 11.819 1.00 93.69 329 PHE A C 1
ATOM 2560 O O . PHE A 1 329 ? 10.557 18.442 10.716 1.00 93.69 329 PHE A O 1
ATOM 2567 N N . ASP A 1 330 ? 8.896 19.000 12.132 1.00 92.31 330 ASP A N 1
ATOM 2568 C CA . ASP A 1 330 ? 8.104 19.800 11.189 1.00 92.31 330 ASP A CA 1
ATOM 2569 C C . ASP A 1 330 ? 8.391 21.318 11.337 1.00 92.31 330 ASP A C 1
ATOM 2571 O O . ASP A 1 330 ? 7.923 22.139 10.549 1.00 92.31 330 ASP A O 1
ATOM 2575 N N . GLY A 1 331 ? 9.174 21.703 12.356 1.00 94.81 331 GLY A N 1
ATOM 2576 C CA . GLY A 1 331 ? 9.549 23.087 12.677 1.00 94.81 331 GLY A CA 1
ATOM 2577 C C . GLY A 1 331 ? 8.432 23.928 13.308 1.00 94.81 331 GLY A C 1
ATOM 2578 O O . GLY A 1 331 ? 8.630 25.118 13.534 1.00 94.81 331 GLY A O 1
ATOM 2579 N N . ALA A 1 332 ? 7.271 23.330 13.588 1.00 95.25 332 ALA A N 1
ATOM 2580 C CA . ALA A 1 332 ? 6.047 24.037 13.958 1.00 95.25 332 ALA A CA 1
ATOM 2581 C C . ALA A 1 332 ? 5.862 24.181 15.479 1.00 95.25 332 ALA A C 1
ATOM 2583 O O . ALA A 1 332 ? 5.851 23.188 16.210 1.00 95.25 332 ALA A O 1
ATOM 2584 N N . GLU A 1 333 ? 5.634 25.404 15.963 1.00 95.31 333 GLU A N 1
ATOM 2585 C CA . GLU A 1 333 ? 5.307 25.665 17.374 1.00 95.31 333 GLU A CA 1
ATOM 2586 C C . GLU A 1 333 ? 3.802 25.507 17.651 1.00 95.31 333 GLU A C 1
ATOM 2588 O O . GLU A 1 333 ? 3.066 26.481 17.786 1.00 95.31 333 GLU A O 1
ATOM 2593 N N . LEU A 1 334 ? 3.335 24.258 17.737 1.00 94.94 334 LEU A N 1
ATOM 2594 C CA . LEU A 1 334 ? 1.948 23.949 18.104 1.00 94.94 334 LEU A CA 1
ATOM 2595 C C . LEU A 1 334 ? 1.735 23.950 19.626 1.00 94.94 334 LEU A C 1
ATOM 2597 O O . LEU A 1 334 ? 2.580 23.481 20.391 1.00 94.94 334 LEU A O 1
ATOM 2601 N N . SER A 1 335 ? 0.560 24.404 20.069 1.00 93.38 335 SER A N 1
ATOM 2602 C CA . SER A 1 335 ? 0.077 24.160 21.434 1.00 93.38 335 SER A CA 1
ATOM 2603 C C . SER A 1 335 ? -0.618 22.793 21.524 1.00 93.38 335 SER A C 1
ATOM 2605 O O . SER A 1 335 ? -1.016 22.219 20.510 1.00 93.38 335 SER A O 1
ATOM 2607 N N . LYS A 1 336 ? -0.822 22.271 22.743 1.00 90.00 336 LYS A N 1
ATOM 2608 C CA . LYS A 1 336 ? -1.544 20.998 22.956 1.00 90.00 336 LYS A CA 1
ATOM 2609 C C . LYS A 1 336 ? -3.013 21.057 22.518 1.00 90.00 336 LYS A C 1
ATOM 2611 O O . LYS A 1 336 ? -3.601 20.017 22.243 1.00 90.00 336 LYS A O 1
ATOM 2616 N N . ASP A 1 337 ? -3.590 22.255 22.465 1.00 90.31 337 ASP A N 1
ATOM 2617 C CA . ASP A 1 337 ? -4.996 22.485 22.127 1.00 90.31 337 ASP A CA 1
ATOM 2618 C C . ASP A 1 337 ? -5.189 22.863 20.637 1.00 90.31 337 ASP A C 1
ATOM 2620 O O . ASP A 1 337 ? -6.320 22.951 20.172 1.00 90.31 337 ASP A O 1
ATOM 2624 N N . ASP A 1 338 ? -4.099 23.022 19.869 1.00 93.56 338 ASP A N 1
ATOM 2625 C CA . ASP A 1 338 ? -4.083 23.316 18.420 1.00 93.56 338 ASP A CA 1
ATOM 2626 C C . ASP A 1 338 ? -3.616 22.107 17.566 1.00 93.56 338 ASP A C 1
ATOM 2628 O O . ASP A 1 338 ? -3.249 22.229 16.397 1.00 93.56 338 ASP A O 1
ATOM 2632 N N . LEU A 1 339 ? -3.636 20.897 18.139 1.00 97.25 339 LEU A N 1
ATOM 2633 C CA . LEU A 1 339 ? -3.254 19.656 17.446 1.00 97.25 339 LEU A CA 1
ATOM 2634 C C . LEU A 1 339 ? -4.340 19.106 16.504 1.00 97.25 339 LEU A C 1
ATOM 2636 O O . LEU A 1 339 ? -4.026 18.311 15.617 1.00 97.25 339 LEU A O 1
ATOM 2640 N N . ILE A 1 340 ? -5.606 19.496 16.691 1.00 98.06 340 ILE A N 1
ATOM 2641 C CA . ILE A 1 340 ? -6.770 18.940 15.984 1.00 98.06 340 ILE A CA 1
ATOM 2642 C C . ILE A 1 340 ? -7.572 20.049 15.298 1.00 98.06 340 ILE A C 1
ATOM 2644 O O . ILE A 1 340 ? -7.906 21.059 15.911 1.00 98.06 340 ILE A O 1
ATOM 2648 N N . ILE A 1 341 ? -7.956 19.818 14.042 1.00 97.50 341 ILE A N 1
ATOM 2649 C CA . ILE A 1 341 ? -8.970 20.602 13.328 1.00 97.50 341 ILE A CA 1
ATOM 2650 C C . ILE A 1 341 ? -10.229 19.739 13.185 1.00 97.50 341 ILE A C 1
ATOM 2652 O O . ILE A 1 341 ? -10.201 18.706 12.515 1.00 97.50 341 ILE A O 1
ATOM 2656 N N . GLU A 1 342 ? -11.345 20.176 13.768 1.00 97.75 342 GLU A N 1
ATOM 2657 C CA . GLU A 1 342 ? -12.663 19.563 13.551 1.00 97.75 342 GLU A CA 1
ATOM 2658 C C . GLU A 1 342 ? -13.180 19.925 12.148 1.00 97.75 342 GLU A C 1
ATOM 2660 O O . GLU A 1 342 ? -13.547 21.067 11.858 1.00 97.75 342 GLU A O 1
ATOM 2665 N N . VAL A 1 343 ? -13.200 18.948 11.238 1.00 96.69 343 VAL A N 1
ATOM 2666 C CA . VAL A 1 343 ? -13.407 19.173 9.794 1.00 96.69 343 VAL A CA 1
ATOM 2667 C C . VAL A 1 343 ? -14.829 19.635 9.482 1.00 96.69 343 VAL A C 1
ATOM 2669 O O . VAL A 1 343 ? -15.051 20.341 8.496 1.00 96.69 343 VAL A O 1
ATOM 2672 N N . ALA A 1 344 ? -15.807 19.282 10.319 1.00 93.12 344 ALA A N 1
ATOM 2673 C CA . ALA A 1 344 ? -17.191 19.716 10.153 1.00 93.12 344 ALA A CA 1
ATOM 2674 C C . ALA A 1 344 ? -17.346 21.236 10.352 1.00 93.12 344 ALA A C 1
ATOM 2676 O O . ALA A 1 344 ? -17.900 21.909 9.478 1.00 93.12 344 ALA A O 1
ATOM 2677 N N . SER A 1 345 ? -16.819 21.771 11.460 1.00 94.38 345 SER A N 1
ATOM 2678 C CA . SER A 1 345 ? -16.955 23.175 11.875 1.00 94.38 345 SER A CA 1
ATOM 2679 C C . SER A 1 345 ? -15.922 24.116 11.251 1.00 94.38 345 SER A C 1
ATOM 2681 O O . SER A 1 345 ? -16.204 25.306 11.123 1.00 94.38 345 SER A O 1
ATOM 2683 N N . ALA A 1 346 ? -14.761 23.612 10.818 1.00 92.69 346 ALA A N 1
ATOM 2684 C CA . ALA A 1 346 ? -13.776 24.410 10.091 1.00 92.69 346 ALA A CA 1
ATOM 2685 C C . ALA A 1 346 ? -14.389 25.060 8.827 1.00 92.69 346 ALA A C 1
ATOM 2687 O O . ALA A 1 346 ? -15.138 24.391 8.103 1.00 92.69 346 ALA A O 1
ATOM 2688 N N . PRO A 1 347 ? -14.083 26.333 8.511 1.00 94.06 347 PRO A N 1
ATOM 2689 C CA . PRO A 1 347 ? -14.545 26.966 7.277 1.00 94.06 347 PRO A CA 1
ATOM 2690 C C . PRO A 1 347 ? -13.960 26.265 6.042 1.00 94.06 347 PRO A C 1
ATOM 2692 O O . PRO A 1 347 ? -12.938 25.582 6.120 1.00 94.06 347 PRO A O 1
ATOM 2695 N N . TRP A 1 348 ? -14.587 26.452 4.877 1.00 95.50 348 TRP A N 1
ATOM 2696 C CA . TRP A 1 348 ? -13.958 26.048 3.618 1.00 95.50 348 TRP A CA 1
ATOM 2697 C C . TRP A 1 348 ? -12.692 26.892 3.386 1.00 95.50 348 TRP A C 1
ATOM 2699 O O . TRP A 1 348 ? -12.767 28.121 3.466 1.00 95.50 348 TRP A O 1
ATOM 2709 N N . PRO A 1 349 ? -11.531 26.267 3.126 1.00 95.06 349 PRO A N 1
ATOM 2710 C CA . PRO A 1 349 ? -10.281 26.985 2.924 1.00 95.06 349 PRO A CA 1
ATOM 2711 C C . PRO A 1 349 ? -10.285 27.721 1.578 1.00 95.06 349 PRO A C 1
ATOM 2713 O O . PRO A 1 349 ? -10.908 27.281 0.610 1.00 95.06 349 PRO A O 1
ATOM 2716 N N . LYS A 1 350 ? -9.551 28.835 1.498 1.00 95.12 350 LYS A N 1
ATOM 2717 C CA . LYS A 1 350 ? -9.367 29.573 0.244 1.00 95.12 350 LYS A CA 1
ATOM 2718 C C . LYS A 1 350 ? -8.369 28.829 -0.650 1.00 95.12 350 LYS A C 1
ATOM 2720 O O . LYS A 1 350 ? -7.173 28.860 -0.385 1.00 95.12 350 LYS A O 1
ATOM 2725 N N . VAL A 1 351 ? -8.884 28.210 -1.708 1.00 96.44 351 VAL A N 1
ATOM 2726 C CA . VAL A 1 351 ? -8.141 27.512 -2.771 1.00 96.44 351 VAL A CA 1
ATOM 2727 C C . VAL A 1 351 ? -8.419 28.225 -4.104 1.00 96.44 351 VAL A C 1
ATOM 2729 O O . VAL A 1 351 ? -9.450 28.887 -4.247 1.00 96.44 351 VAL A O 1
ATOM 2732 N N . GLU A 1 352 ? -7.509 28.143 -5.079 1.00 97.50 352 GLU A N 1
ATOM 2733 C CA . GLU A 1 352 ? -7.754 28.677 -6.428 1.00 97.50 352 GLU A CA 1
ATOM 2734 C C . GLU A 1 352 ? -8.948 27.952 -7.090 1.00 97.50 352 GLU A C 1
ATOM 2736 O O . GLU A 1 352 ? -8.997 26.721 -7.028 1.00 97.50 352 GLU A O 1
ATOM 2741 N N . PRO A 1 353 ? -9.888 28.649 -7.768 1.00 97.75 353 PRO A N 1
ATOM 2742 C CA . PRO A 1 353 ? -11.065 28.014 -8.369 1.00 97.75 353 PRO A CA 1
ATOM 2743 C C . PRO A 1 353 ? -10.751 26.819 -9.279 1.00 97.75 353 PRO A C 1
ATOM 2745 O O . PRO A 1 353 ? -11.409 25.790 -9.168 1.00 97.75 353 PRO A O 1
ATOM 2748 N N . LYS A 1 354 ? -9.704 26.912 -10.111 1.00 97.69 354 LYS A N 1
ATOM 2749 C CA . LYS A 1 354 ? -9.280 25.829 -11.012 1.00 97.69 354 LYS A CA 1
ATOM 2750 C C . LYS A 1 354 ? -8.705 24.619 -10.264 1.00 97.69 354 LYS A C 1
ATOM 2752 O O . LYS A 1 354 ? -8.891 23.478 -10.687 1.00 97.69 354 LYS A O 1
ATOM 2757 N N . VAL A 1 355 ? -8.027 24.848 -9.138 1.00 97.00 355 VAL A N 1
ATOM 2758 C CA . VAL A 1 355 ? -7.529 23.773 -8.264 1.00 97.00 355 VAL A CA 1
ATOM 2759 C C . VAL A 1 355 ? -8.700 23.107 -7.542 1.00 97.00 355 VAL A C 1
ATOM 2761 O O . VAL A 1 355 ? -8.769 21.883 -7.518 1.00 97.00 355 VAL A O 1
ATOM 2764 N N . ALA A 1 356 ? -9.663 23.881 -7.034 1.00 97.62 356 ALA A N 1
ATOM 2765 C CA . ALA A 1 356 ? -10.882 23.350 -6.424 1.00 97.62 356 ALA A CA 1
ATOM 2766 C C . ALA A 1 356 ? -11.711 22.505 -7.414 1.00 97.62 356 ALA A C 1
ATOM 2768 O O . ALA A 1 356 ? -12.082 21.382 -7.087 1.00 97.62 356 ALA A O 1
ATOM 2769 N N . GLU A 1 357 ? -11.917 22.990 -8.643 1.00 98.25 357 GLU A N 1
ATOM 2770 C CA . GLU A 1 357 ? -12.563 22.251 -9.742 1.00 98.25 357 GLU A CA 1
ATOM 2771 C C . GLU A 1 357 ? -11.840 20.927 -10.054 1.00 98.25 357 GLU A C 1
ATOM 2773 O O . GLU A 1 357 ? -12.476 19.879 -10.175 1.00 98.25 357 GLU A O 1
ATOM 2778 N N . SER A 1 358 ? -10.504 20.953 -10.112 1.00 98.19 358 SER A N 1
ATOM 2779 C CA . SER A 1 358 ? -9.684 19.761 -10.370 1.00 98.19 358 SER A CA 1
ATOM 2780 C C . SER A 1 358 ? -9.767 18.734 -9.231 1.00 98.19 358 SER A C 1
ATOM 2782 O O . SER A 1 358 ? -9.870 17.533 -9.488 1.00 98.19 358 SER A O 1
ATOM 2784 N N . LEU A 1 359 ? -9.761 19.193 -7.973 1.00 98.19 359 LEU A N 1
ATOM 2785 C CA . LEU A 1 359 ? -9.944 18.343 -6.790 1.00 98.19 359 LEU A CA 1
ATOM 2786 C C . LEU A 1 359 ? -11.351 17.728 -6.748 1.00 98.19 359 LEU A C 1
ATOM 2788 O O . LEU A 1 359 ? -11.489 16.560 -6.391 1.00 98.19 359 LEU A O 1
ATOM 2792 N N . ASP A 1 360 ? -12.380 18.479 -7.146 1.00 98.44 360 ASP A N 1
ATOM 2793 C CA . ASP A 1 360 ? -13.764 18.003 -7.223 1.00 98.44 360 ASP A CA 1
ATOM 2794 C C . ASP A 1 360 ? -13.967 16.943 -8.314 1.00 98.44 360 ASP A C 1
ATOM 2796 O O . ASP A 1 360 ? -14.621 15.926 -8.066 1.00 98.44 360 ASP A O 1
ATOM 2800 N N . ALA A 1 361 ? -13.378 17.139 -9.498 1.00 98.56 361 ALA A N 1
ATOM 2801 C CA . ALA A 1 361 ? -13.421 16.164 -10.587 1.00 98.56 361 ALA A CA 1
ATOM 2802 C C . ALA A 1 361 ? -12.716 14.849 -10.206 1.00 98.56 361 ALA A C 1
ATOM 2804 O O . ALA A 1 361 ? -13.270 13.763 -10.402 1.00 98.56 361 ALA A O 1
ATOM 2805 N N . ALA A 1 362 ? -11.527 14.945 -9.601 1.00 98.50 362 ALA A N 1
ATOM 2806 C CA . ALA A 1 362 ? -10.785 13.795 -9.093 1.00 98.50 362 ALA A CA 1
ATOM 2807 C C . ALA A 1 362 ? -11.559 13.050 -7.989 1.00 98.50 362 ALA A C 1
ATOM 2809 O O . ALA A 1 362 ? -11.761 11.836 -8.080 1.00 98.50 362 ALA A O 1
ATOM 2810 N N . TYR A 1 363 ? -12.073 13.782 -6.993 1.00 98.62 363 TYR A N 1
ATOM 2811 C CA . TYR A 1 363 ? -12.915 13.234 -5.928 1.00 98.62 363 TYR A CA 1
ATOM 2812 C C . TYR A 1 363 ? -14.133 12.483 -6.480 1.00 98.62 363 TYR A C 1
ATOM 2814 O O . TYR A 1 363 ? -14.414 11.368 -6.043 1.00 98.62 363 TYR A O 1
ATOM 2822 N N . GLU A 1 364 ? -14.854 13.057 -7.446 1.00 98.75 364 GLU A N 1
ATOM 2823 C CA . GLU A 1 364 ? -16.058 12.443 -8.011 1.00 98.75 364 GLU A CA 1
ATOM 2824 C C . GLU A 1 364 ? -15.746 11.141 -8.770 1.00 98.75 364 GLU A C 1
ATOM 2826 O O . GLU A 1 364 ? -16.495 10.168 -8.642 1.00 98.75 364 GLU A O 1
ATOM 2831 N N . ASN A 1 365 ? -14.622 11.063 -9.490 1.00 98.75 365 ASN A N 1
ATOM 2832 C CA . ASN A 1 365 ? -14.185 9.826 -10.148 1.00 98.75 365 ASN A CA 1
ATOM 2833 C C . ASN A 1 365 ? -13.773 8.748 -9.130 1.00 98.75 365 ASN A C 1
ATOM 2835 O O . ASN A 1 365 ? -14.243 7.608 -9.216 1.00 98.75 365 ASN A O 1
ATOM 2839 N N . VAL A 1 366 ? -12.993 9.111 -8.104 1.00 98.75 366 VAL A N 1
ATOM 2840 C CA . VAL A 1 366 ? -12.637 8.214 -6.986 1.00 98.75 366 VAL A CA 1
ATOM 2841 C C . VAL A 1 366 ? -13.892 7.720 -6.265 1.00 98.75 366 VAL A C 1
ATOM 2843 O O . VAL A 1 366 ? -14.019 6.525 -5.986 1.00 98.75 366 VAL A O 1
ATOM 2846 N N . ARG A 1 367 ? -14.870 8.602 -6.025 1.00 98.69 367 ARG A N 1
ATOM 2847 C CA . ARG A 1 367 ? -16.154 8.267 -5.398 1.00 98.69 367 ARG A CA 1
ATOM 2848 C C . ARG A 1 367 ? -16.980 7.306 -6.253 1.00 98.69 367 ARG A C 1
ATOM 2850 O O . ARG A 1 367 ? -17.560 6.375 -5.697 1.00 98.69 367 ARG A O 1
ATOM 2857 N N . ARG A 1 368 ? -17.034 7.497 -7.577 1.00 98.69 368 ARG A N 1
ATOM 2858 C CA . ARG A 1 368 ? -17.734 6.596 -8.515 1.00 98.69 368 ARG A CA 1
ATOM 2859 C C . ARG A 1 368 ? -17.140 5.192 -8.494 1.00 98.69 368 ARG A C 1
ATOM 2861 O O . ARG A 1 368 ? -17.879 4.234 -8.272 1.00 98.69 368 ARG A O 1
ATOM 2868 N N . PHE A 1 369 ? -15.822 5.079 -8.668 1.00 98.69 369 PHE A N 1
ATOM 2869 C CA . PHE A 1 369 ? -15.132 3.789 -8.701 1.00 98.69 369 PHE A CA 1
ATOM 2870 C C . PHE A 1 369 ? -15.294 3.022 -7.382 1.00 98.69 369 PHE A C 1
ATOM 2872 O O . PHE A 1 369 ? -15.697 1.861 -7.382 1.00 98.69 369 PHE A O 1
ATOM 2879 N N . HIS A 1 370 ? -15.080 3.686 -6.244 1.00 98.50 370 HIS A N 1
ATOM 2880 C CA . HIS A 1 370 ? -15.210 3.053 -4.930 1.00 98.50 370 HIS A CA 1
ATOM 2881 C C . HIS A 1 370 ? -16.665 2.712 -4.566 1.00 98.50 370 HIS A C 1
ATOM 2883 O O . HIS A 1 370 ? -16.922 1.657 -3.990 1.00 98.50 370 HIS A O 1
ATOM 2889 N N . ALA A 1 371 ? -17.652 3.523 -4.967 1.00 98.00 371 ALA A N 1
ATOM 2890 C CA . ALA A 1 371 ? -19.063 3.194 -4.744 1.00 98.00 371 ALA A CA 1
ATOM 2891 C C . ALA A 1 371 ? -19.503 1.928 -5.507 1.00 98.00 371 ALA A C 1
ATOM 2893 O O . ALA A 1 371 ? -20.316 1.157 -4.990 1.00 98.00 371 ALA A O 1
ATOM 2894 N N . ALA A 1 372 ? -18.939 1.679 -6.695 1.00 97.81 372 ALA A N 1
ATOM 2895 C CA . ALA A 1 372 ? -19.217 0.486 -7.496 1.00 97.81 372 ALA A CA 1
ATOM 2896 C C . ALA A 1 372 ? -18.663 -0.820 -6.883 1.00 97.81 372 ALA A C 1
ATOM 2898 O O . ALA A 1 372 ? -19.158 -1.900 -7.198 1.00 97.81 372 ALA A O 1
ATOM 2899 N N . GLN A 1 373 ? -17.695 -0.748 -5.960 1.00 95.00 373 GLN A N 1
ATOM 2900 C CA . GLN A 1 373 ? -17.104 -1.922 -5.292 1.00 95.00 373 GLN A CA 1
ATOM 2901 C C . GLN A 1 373 ? -18.054 -2.600 -4.280 1.00 95.00 373 GLN A C 1
ATOM 2903 O O . GLN A 1 373 ? -17.743 -3.673 -3.755 1.00 95.00 373 GLN A O 1
ATOM 2908 N N . LYS A 1 374 ? -19.207 -1.989 -3.967 1.00 89.31 374 LYS A N 1
ATOM 2909 C CA . LYS A 1 374 ? -20.118 -2.433 -2.903 1.00 89.31 374 LYS A CA 1
ATOM 2910 C C . LYS A 1 374 ? -20.849 -3.738 -3.253 1.00 89.31 374 LYS A C 1
ATOM 2912 O O . LYS A 1 374 ? -21.887 -3.742 -3.911 1.00 89.31 374 LYS A O 1
ATOM 2917 N N . LYS A 1 375 ? -20.329 -4.851 -2.736 1.00 87.12 375 LYS A N 1
ATOM 2918 C CA . LYS A 1 375 ? -20.872 -6.207 -2.923 1.00 87.12 375 LYS A CA 1
ATOM 2919 C C . LYS A 1 375 ? -22.270 -6.377 -2.288 1.00 87.12 375 LYS A C 1
ATOM 2921 O O . LYS A 1 375 ? -22.519 -5.829 -1.209 1.00 87.12 375 LYS A O 1
ATOM 2926 N N . PRO A 1 376 ? -23.177 -7.164 -2.903 1.00 86.12 376 PRO A N 1
ATOM 2927 C CA . PRO A 1 376 ? -24.464 -7.507 -2.300 1.00 86.12 376 PRO A CA 1
ATOM 2928 C C . PRO A 1 376 ? -24.284 -8.420 -1.067 1.00 86.12 376 PRO A C 1
ATOM 2930 O O . PRO A 1 376 ? -23.283 -9.138 -0.976 1.00 86.12 376 PRO A O 1
ATOM 2933 N N . PRO A 1 377 ? -25.242 -8.445 -0.116 1.00 87.19 377 PRO A N 1
ATOM 2934 C CA . PRO A 1 377 ? -25.171 -9.330 1.047 1.00 87.19 377 PRO A CA 1
ATOM 2935 C C . PRO A 1 377 ? -25.171 -10.811 0.646 1.00 87.19 377 PRO A C 1
ATOM 2937 O O . PRO A 1 377 ? -26.072 -11.270 -0.056 1.00 87.19 377 PRO A O 1
ATOM 2940 N N . LEU A 1 378 ? -24.197 -11.580 1.139 1.00 94.56 378 LEU A N 1
ATOM 2941 C CA . LEU A 1 378 ? -24.141 -13.021 0.897 1.00 94.56 378 LEU A CA 1
ATOM 2942 C C . LEU A 1 378 ? -25.122 -13.747 1.826 1.00 94.56 378 LEU A C 1
ATOM 2944 O O . LEU A 1 378 ? -25.084 -13.551 3.044 1.00 94.56 378 LEU A O 1
ATOM 2948 N N . ARG A 1 379 ? -25.956 -14.621 1.258 1.00 96.69 379 ARG A N 1
ATOM 2949 C CA . ARG A 1 379 ? -26.880 -15.521 1.962 1.00 96.69 379 ARG A CA 1
ATOM 2950 C C . ARG A 1 379 ? -26.920 -16.855 1.218 1.00 96.69 379 ARG A C 1
ATOM 2952 O O . ARG A 1 379 ? -27.188 -16.868 0.023 1.00 96.69 379 ARG A O 1
ATOM 2959 N N . VAL A 1 380 ? -26.655 -17.951 1.922 1.00 97.94 380 VAL A N 1
ATOM 2960 C CA . VAL A 1 380 ? -26.581 -19.314 1.380 1.00 97.94 380 VAL A CA 1
ATOM 2961 C C . VAL A 1 380 ? -27.275 -20.259 2.357 1.00 97.94 380 VAL A C 1
ATOM 2963 O O . VAL A 1 380 ? -26.967 -20.247 3.546 1.00 97.94 380 VAL A O 1
ATOM 2966 N N . GLU A 1 381 ? -28.193 -21.089 1.874 1.00 97.88 381 GLU A N 1
ATOM 2967 C CA . GLU A 1 381 ? -28.684 -22.243 2.631 1.00 97.88 381 GLU A CA 1
ATOM 2968 C C . GLU A 1 381 ? -27.783 -23.437 2.299 1.00 97.88 381 GLU A C 1
ATOM 2970 O O . GLU A 1 381 ? -27.740 -23.883 1.155 1.00 97.88 381 GLU A O 1
ATOM 2975 N N . THR A 1 382 ? -26.988 -23.896 3.268 1.00 97.88 382 THR A N 1
ATOM 2976 C CA . THR A 1 382 ? -25.969 -24.944 3.052 1.00 97.88 382 THR A CA 1
ATOM 2977 C C . THR A 1 382 ? -26.537 -26.350 3.230 1.00 97.88 382 THR A C 1
ATOM 2979 O O . THR A 1 382 ? -26.054 -27.301 2.623 1.00 97.88 382 THR A O 1
ATOM 2982 N N . MET A 1 383 ? -27.592 -26.477 4.036 1.00 96.69 383 MET A N 1
ATOM 2983 C CA . MET A 1 383 ? -28.454 -27.654 4.158 1.00 96.69 383 MET A CA 1
ATOM 2984 C C . MET A 1 383 ? -29.885 -27.175 4.448 1.00 96.69 383 MET A C 1
ATOM 2986 O O . MET A 1 383 ? -30.031 -26.120 5.063 1.00 96.69 383 MET A O 1
ATOM 2990 N N . PRO A 1 384 ? -30.949 -27.930 4.109 1.00 97.94 384 PRO A N 1
ATOM 2991 C CA . PRO A 1 384 ? -32.326 -27.506 4.373 1.00 97.94 384 PRO A CA 1
ATOM 2992 C C . PRO A 1 384 ? -32.586 -27.202 5.857 1.00 97.94 384 PRO A C 1
ATOM 2994 O O . PRO A 1 384 ? -32.573 -28.098 6.708 1.00 97.94 384 PRO A O 1
ATOM 2997 N N . GLY A 1 385 ? -32.841 -25.930 6.160 1.00 97.69 385 GLY A N 1
ATOM 2998 C CA . GLY A 1 385 ? -33.002 -25.383 7.501 1.00 97.69 385 GLY A CA 1
ATOM 2999 C C . GLY A 1 385 ? -31.723 -24.847 8.161 1.00 97.69 385 GLY A C 1
ATOM 3000 O O . GLY A 1 385 ? -31.794 -24.517 9.348 1.00 97.69 385 GLY A O 1
ATOM 3001 N N . VAL A 1 386 ? -30.593 -24.776 7.447 1.00 98.31 386 VAL A N 1
ATOM 3002 C CA . VAL A 1 386 ? -29.273 -24.289 7.898 1.00 98.31 386 VAL A CA 1
ATOM 3003 C C . VAL A 1 386 ? -28.813 -23.156 6.974 1.00 98.31 386 VAL A C 1
ATOM 3005 O O . VAL A 1 386 ? -28.328 -23.379 5.867 1.00 98.31 386 VAL A O 1
ATOM 3008 N N . GLU A 1 387 ? -28.977 -21.919 7.434 1.00 98.31 387 GLU A N 1
ATOM 3009 C CA . GLU A 1 387 ? -28.681 -20.708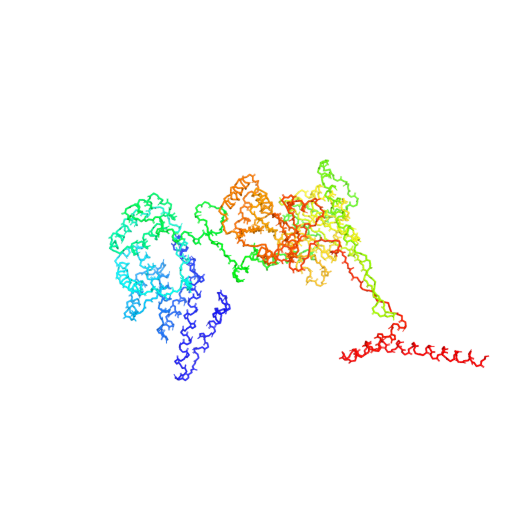 6.668 1.00 98.31 387 GLU A CA 1
ATOM 3010 C C . GLU A 1 387 ? -27.399 -20.034 7.171 1.00 98.31 387 GLU A C 1
ATOM 3012 O O . GLU A 1 387 ? -27.276 -19.734 8.359 1.00 98.31 387 GLU A O 1
ATOM 3017 N N . CYS A 1 388 ? -26.485 -19.716 6.257 1.00 98.31 388 CYS A N 1
ATOM 3018 C CA . CYS A 1 388 ? -25.289 -18.917 6.501 1.00 98.31 388 CYS A CA 1
ATOM 3019 C C . CYS A 1 388 ? -25.369 -17.585 5.742 1.00 98.31 388 CYS A C 1
ATOM 3021 O O . CYS A 1 388 ? -25.842 -17.512 4.607 1.00 98.31 388 CYS A O 1
ATOM 3023 N N . ARG A 1 389 ? -24.880 -16.507 6.355 1.00 97.31 389 ARG A N 1
ATOM 3024 C CA . ARG A 1 389 ? -24.817 -15.161 5.772 1.00 97.31 389 ARG A CA 1
ATOM 3025 C C . ARG A 1 389 ? -23.448 -14.533 6.002 1.00 97.31 389 ARG A C 1
ATOM 3027 O O . ARG A 1 389 ? -22.768 -14.885 6.964 1.00 97.31 389 ARG A O 1
ATOM 3034 N N . ARG A 1 390 ? -23.094 -13.537 5.189 1.00 96.38 390 ARG A N 1
ATOM 3035 C CA . ARG A 1 390 ? -21.956 -12.638 5.439 1.00 96.38 390 ARG A CA 1
ATOM 3036 C C . ARG A 1 390 ? -22.410 -11.188 5.290 1.00 96.38 390 ARG A C 1
ATOM 3038 O O . ARG A 1 390 ? -22.819 -10.785 4.202 1.00 96.38 390 ARG A O 1
ATOM 3045 N N . ILE A 1 391 ? -22.348 -10.421 6.377 1.00 94.31 391 ILE A N 1
ATOM 3046 C CA . ILE A 1 391 ? -22.712 -8.998 6.405 1.00 94.31 391 ILE A CA 1
ATOM 3047 C C . ILE A 1 391 ? -21.454 -8.124 6.417 1.00 94.31 391 ILE A C 1
ATOM 3049 O O . ILE A 1 391 ? -20.465 -8.458 7.068 1.00 94.31 391 ILE A O 1
ATOM 3053 N N . ALA A 1 392 ? -21.496 -7.014 5.685 1.00 95.06 392 ALA A N 1
ATOM 3054 C CA . ALA A 1 392 ? -20.468 -5.980 5.712 1.00 95.06 392 ALA A CA 1
ATOM 3055 C C . ALA A 1 392 ? -20.761 -4.996 6.855 1.00 95.06 392 ALA A C 1
ATOM 3057 O O . ALA A 1 392 ? -21.874 -4.479 6.951 1.00 95.06 392 ALA A O 1
ATOM 3058 N N . VAL A 1 393 ? -19.771 -4.741 7.711 1.00 96.44 393 VAL A N 1
ATOM 3059 C CA . VAL A 1 393 ? -19.856 -3.812 8.847 1.00 96.44 393 VAL A CA 1
ATOM 3060 C C . VAL A 1 393 ? -18.649 -2.872 8.793 1.00 96.44 393 VAL A C 1
ATOM 3062 O O . VAL A 1 393 ? -17.528 -3.376 8.755 1.00 96.44 393 VAL A O 1
ATOM 3065 N N . PRO A 1 394 ? -18.806 -1.537 8.794 1.00 97.75 394 PRO A N 1
ATOM 3066 C CA . PRO A 1 394 ? -17.659 -0.632 8.772 1.00 97.75 394 PRO A CA 1
ATOM 3067 C C . PRO A 1 394 ? -16.766 -0.779 10.011 1.00 97.75 394 PRO A C 1
ATOM 3069 O O . PRO A 1 394 ? -17.206 -1.143 11.107 1.00 97.75 394 PRO A O 1
ATOM 3072 N N . ILE A 1 395 ? -15.490 -0.443 9.848 1.00 98.56 395 ILE A N 1
ATOM 3073 C CA . ILE A 1 395 ? -14.601 -0.135 10.968 1.00 98.56 395 ILE A CA 1
ATOM 3074 C C . ILE A 1 395 ? -15.014 1.239 11.515 1.00 98.56 395 ILE A C 1
ATOM 3076 O O . ILE A 1 395 ? -15.150 2.193 10.757 1.00 98.56 395 ILE A O 1
ATOM 3080 N N . GLU A 1 396 ? -15.282 1.341 12.818 1.00 97.50 396 GLU A N 1
ATOM 3081 C CA . GLU A 1 396 ? -15.983 2.514 13.366 1.00 97.50 396 GLU A CA 1
ATOM 3082 C C . GLU A 1 396 ? -15.118 3.777 13.399 1.00 97.50 396 GLU A C 1
ATOM 3084 O O . GLU A 1 396 ? -15.604 4.846 13.030 1.00 97.50 396 GLU A O 1
ATOM 3089 N N . ALA A 1 397 ? -13.847 3.627 13.780 1.00 98.62 397 ALA A N 1
ATOM 3090 C CA . ALA A 1 397 ? -12.843 4.682 13.821 1.00 98.62 397 ALA A CA 1
ATOM 3091 C C . ALA A 1 397 ? -11.602 4.270 13.021 1.00 98.62 397 ALA A C 1
ATOM 3093 O O . ALA A 1 397 ? -11.035 3.195 13.260 1.00 98.62 397 ALA A O 1
ATOM 3094 N N . VAL A 1 398 ? -11.187 5.115 12.073 1.00 98.88 398 VAL A N 1
ATOM 3095 C CA . VAL A 1 398 ? -10.061 4.859 11.160 1.00 98.88 398 VAL A CA 1
ATOM 3096 C C . VAL A 1 398 ? -9.144 6.076 11.043 1.00 98.88 398 VAL A C 1
ATOM 3098 O O . VAL A 1 398 ? -9.602 7.218 11.038 1.00 98.88 398 VAL A O 1
ATOM 3101 N N . GLY A 1 399 ? -7.842 5.811 10.969 1.00 98.81 399 GLY A N 1
ATOM 3102 C CA . GLY A 1 399 ? -6.783 6.802 10.810 1.00 98.81 399 GLY A CA 1
ATOM 3103 C C . GLY A 1 399 ? -6.230 6.778 9.390 1.00 98.81 399 GLY A C 1
ATOM 3104 O O . GLY A 1 399 ? -5.947 5.709 8.853 1.00 98.81 399 GLY A O 1
ATOM 3105 N N . LEU A 1 400 ? -6.079 7.942 8.773 1.00 98.69 400 LEU A N 1
ATOM 3106 C CA . LEU A 1 400 ? -5.628 8.117 7.399 1.00 98.69 400 LEU A CA 1
ATOM 3107 C C . LEU A 1 400 ? -4.355 8.965 7.422 1.00 98.69 400 LEU A C 1
ATOM 3109 O O . LEU A 1 400 ? -4.417 10.154 7.722 1.00 98.69 400 LEU A O 1
ATOM 3113 N N . TYR A 1 401 ? -3.199 8.374 7.139 1.00 98.00 401 TYR A N 1
ATOM 3114 C CA . TYR A 1 401 ? -1.953 9.127 7.053 1.00 98.00 401 TYR A CA 1
ATOM 3115 C C . TYR A 1 401 ? -1.789 9.722 5.650 1.00 98.00 401 TYR A C 1
ATOM 3117 O O . TYR A 1 401 ? -1.771 8.996 4.656 1.00 98.00 401 TYR A O 1
ATOM 3125 N N . VAL A 1 402 ? -1.652 11.044 5.582 1.00 96.88 402 VAL A N 1
ATOM 3126 C CA . VAL A 1 402 ? -1.369 11.811 4.367 1.00 96.88 402 VAL A CA 1
ATOM 3127 C C . VAL A 1 402 ? 0.046 12.385 4.489 1.00 96.88 402 VAL A C 1
ATOM 3129 O O . VAL A 1 402 ? 0.295 13.193 5.388 1.00 96.88 402 VAL A O 1
ATOM 3132 N N . PRO A 1 403 ? 0.994 11.984 3.621 1.00 90.44 403 PRO A N 1
ATOM 3133 C CA . PRO A 1 403 ? 2.341 12.534 3.653 1.00 90.44 403 PRO A CA 1
ATOM 3134 C C . PRO A 1 403 ? 2.377 14.036 3.351 1.00 90.44 403 PRO A C 1
ATOM 3136 O O . PRO A 1 403 ? 1.611 14.557 2.538 1.00 90.44 403 PRO A O 1
ATOM 3139 N N . GLY A 1 404 ? 3.339 14.711 3.974 1.00 81.38 404 GLY A N 1
ATOM 3140 C CA . GLY A 1 404 ? 3.683 16.104 3.716 1.00 81.38 404 GLY A CA 1
ATOM 3141 C C . GLY A 1 404 ? 5.174 16.355 3.959 1.00 81.38 404 GLY A C 1
ATOM 3142 O O . GLY A 1 404 ? 5.938 15.415 4.187 1.00 81.38 404 GLY A O 1
ATOM 3143 N N . GLY A 1 405 ? 5.588 17.622 3.926 1.00 71.81 405 GLY A N 1
ATOM 3144 C CA . GLY A 1 405 ? 6.988 18.036 4.051 1.00 71.81 405 GLY A CA 1
ATOM 3145 C C . GLY A 1 405 ? 7.507 18.603 2.731 1.00 71.81 405 GLY A C 1
ATOM 3146 O O . GLY A 1 405 ? 7.131 19.708 2.351 1.00 71.81 405 GLY A O 1
ATOM 3147 N N . THR A 1 406 ? 8.358 17.856 2.022 1.00 62.72 406 THR A N 1
ATOM 3148 C CA . THR A 1 406 ? 8.938 18.270 0.725 1.00 62.72 406 THR A CA 1
ATOM 3149 C C . THR A 1 406 ? 7.943 18.267 -0.439 1.00 62.72 406 THR A C 1
ATOM 3151 O O . THR A 1 406 ? 8.183 18.932 -1.443 1.00 62.72 406 THR A O 1
ATOM 3154 N N . ALA A 1 407 ? 6.835 17.538 -0.308 1.00 70.50 407 ALA A N 1
ATOM 3155 C CA . ALA A 1 407 ? 5.715 17.510 -1.242 1.00 70.50 407 ALA A CA 1
ATOM 3156 C C . ALA A 1 407 ? 4.394 17.623 -0.466 1.00 70.50 407 ALA A C 1
ATOM 3158 O O . ALA A 1 407 ? 4.354 17.414 0.747 1.00 70.50 407 ALA A O 1
ATOM 3159 N N . VAL A 1 408 ? 3.312 17.968 -1.164 1.00 81.56 408 VAL A N 1
ATOM 3160 C CA . VAL A 1 408 ? 1.986 18.220 -0.582 1.00 81.56 408 VAL A CA 1
ATOM 3161 C C . VAL A 1 408 ? 0.964 17.386 -1.348 1.00 81.56 408 VAL A C 1
ATOM 3163 O O . VAL A 1 408 ? 0.802 17.586 -2.548 1.00 81.56 408 VAL A O 1
ATOM 3166 N N . LEU A 1 409 ? 0.298 16.440 -0.673 1.00 90.19 409 LEU A N 1
ATOM 3167 C CA . LEU A 1 409 ? -0.500 15.389 -1.322 1.00 90.19 409 LEU A CA 1
ATOM 3168 C C . LEU A 1 409 ? -2.008 15.475 -0.990 1.00 90.19 409 LEU A C 1
ATOM 3170 O O . LEU A 1 409 ? -2.528 14.656 -0.228 1.00 90.19 409 LEU A O 1
ATOM 3174 N N . PRO A 1 410 ? -2.762 16.428 -1.578 1.00 95.75 410 PRO A N 1
ATOM 3175 C CA . PRO A 1 410 ? -4.218 16.468 -1.434 1.00 95.75 410 PRO A CA 1
ATOM 3176 C C . PRO A 1 410 ? -4.909 15.274 -2.117 1.00 95.75 410 PRO A C 1
ATOM 3178 O O . PRO A 1 410 ? -6.043 14.958 -1.764 1.00 95.75 410 PRO A O 1
ATOM 3181 N N . SER A 1 411 ? -4.234 14.572 -3.039 1.00 96.50 411 SER A N 1
ATOM 3182 C CA . SER A 1 411 ? -4.732 13.325 -3.632 1.00 96.50 411 SER A CA 1
ATOM 3183 C C . SER A 1 411 ? -4.885 12.215 -2.603 1.00 96.50 411 SER A C 1
ATOM 3185 O O . SER A 1 411 ? -5.983 11.690 -2.427 1.00 96.50 411 SER A O 1
ATOM 3187 N N . THR A 1 412 ? -3.841 11.937 -1.821 1.00 97.06 412 THR A N 1
ATOM 3188 C CA . THR A 1 412 ? -3.887 10.925 -0.755 1.00 97.06 412 THR A CA 1
ATOM 3189 C C . THR A 1 412 ? -5.010 11.195 0.256 1.00 97.06 412 THR A C 1
ATOM 3191 O O . THR A 1 412 ? -5.633 10.255 0.749 1.00 97.06 412 THR A O 1
ATOM 3194 N N . ALA A 1 413 ? -5.356 12.464 0.507 1.00 97.94 413 ALA A N 1
ATOM 3195 C CA . ALA A 1 413 ? -6.489 12.819 1.361 1.00 97.94 413 ALA A CA 1
ATOM 3196 C C . ALA A 1 413 ? -7.835 12.290 0.824 1.00 97.94 413 ALA A C 1
ATOM 3198 O O . ALA A 1 413 ? -8.548 11.609 1.566 1.00 97.94 413 ALA A O 1
ATOM 3199 N N . TYR A 1 414 ? -8.188 12.536 -0.448 1.00 98.19 414 TYR A N 1
ATOM 3200 C CA . TYR A 1 414 ? -9.442 12.002 -1.004 1.00 98.19 414 TYR A CA 1
ATOM 3201 C C . TYR A 1 414 ? -9.365 10.510 -1.354 1.00 98.19 414 TYR A C 1
ATOM 3203 O O . TYR A 1 414 ? -10.373 9.819 -1.198 1.00 98.19 414 TYR A O 1
ATOM 3211 N N . MET A 1 415 ? -8.195 9.991 -1.741 1.00 98.50 415 MET A N 1
ATOM 3212 C CA . MET A 1 415 ? -7.979 8.563 -2.022 1.00 98.50 415 MET A CA 1
ATOM 3213 C C . MET A 1 415 ? -8.223 7.681 -0.789 1.00 98.50 415 MET A C 1
ATOM 3215 O O . MET A 1 415 ? -8.749 6.578 -0.922 1.00 98.50 415 MET A O 1
ATOM 3219 N N . LEU A 1 416 ? -7.908 8.166 0.417 1.00 98.69 416 LEU A N 1
ATOM 3220 C CA . LEU A 1 416 ? -8.154 7.440 1.667 1.00 98.69 416 LEU A CA 1
ATOM 3221 C C . LEU A 1 416 ? -9.534 7.747 2.276 1.00 98.69 416 LEU A C 1
ATOM 3223 O O . LEU A 1 416 ? -10.260 6.836 2.679 1.00 98.69 416 LEU A O 1
ATOM 3227 N N . ALA A 1 417 ? -9.937 9.021 2.339 1.00 98.69 417 ALA A N 1
ATOM 3228 C CA . ALA A 1 417 ? -11.172 9.401 3.033 1.00 98.69 417 ALA A CA 1
ATOM 3229 C C . ALA A 1 417 ? -12.445 9.000 2.272 1.00 98.69 417 ALA A C 1
ATOM 3231 O O . ALA A 1 417 ? -13.435 8.626 2.903 1.00 98.69 417 ALA A O 1
ATOM 3232 N N . THR A 1 418 ? -12.427 9.002 0.936 1.00 98.69 418 THR A N 1
ATOM 3233 C CA . THR A 1 418 ? -13.602 8.651 0.120 1.00 98.69 418 THR A CA 1
ATOM 3234 C C . THR A 1 418 ? -14.052 7.193 0.317 1.00 98.69 418 THR A C 1
ATOM 3236 O O . THR A 1 418 ? -15.221 6.991 0.660 1.00 98.69 418 THR A O 1
ATOM 3239 N N . PRO A 1 419 ? -13.190 6.160 0.181 1.00 98.56 419 PRO A N 1
ATOM 3240 C CA . PRO A 1 419 ? -13.586 4.781 0.476 1.00 98.56 419 PRO A CA 1
ATOM 3241 C C . PRO A 1 419 ? -13.978 4.554 1.941 1.00 98.56 419 PRO A C 1
ATOM 3243 O O . PRO A 1 419 ? -14.953 3.841 2.179 1.00 98.56 419 PRO A O 1
ATOM 3246 N N . ALA A 1 420 ? -13.308 5.191 2.911 1.00 98.69 420 ALA A N 1
ATOM 3247 C CA . ALA A 1 420 ? -13.698 5.122 4.324 1.00 98.69 420 ALA A CA 1
ATOM 3248 C C . ALA A 1 420 ? -15.112 5.693 4.561 1.00 98.69 420 ALA A C 1
ATOM 3250 O O . ALA A 1 420 ? -15.937 5.095 5.261 1.00 98.69 420 ALA A O 1
ATOM 3251 N N . LYS A 1 421 ? -15.438 6.820 3.915 1.00 98.50 421 LYS A N 1
ATOM 3252 C CA . LYS A 1 421 ? -16.767 7.437 3.993 1.00 98.50 421 LYS A CA 1
ATOM 3253 C C . LYS A 1 421 ? -17.847 6.586 3.325 1.00 98.50 421 LYS A C 1
ATOM 3255 O O . LYS A 1 421 ? -18.940 6.460 3.873 1.00 98.50 421 LYS A O 1
ATOM 3260 N N . LEU A 1 422 ? -17.537 5.970 2.181 1.00 98.25 422 LEU A N 1
ATOM 3261 C CA . LEU A 1 422 ? -18.441 5.072 1.448 1.00 98.25 422 LEU A CA 1
ATOM 3262 C C . LEU A 1 422 ? -18.680 3.733 2.167 1.00 98.25 422 LEU A C 1
ATOM 3264 O O . LEU A 1 422 ? -19.781 3.186 2.076 1.00 98.25 422 LEU A O 1
ATOM 3268 N N . ALA A 1 423 ? -17.688 3.226 2.907 1.00 97.69 423 ALA A N 1
ATOM 3269 C CA . ALA A 1 423 ? -17.845 2.071 3.793 1.00 97.69 423 ALA A CA 1
ATOM 3270 C C . ALA A 1 423 ? -18.786 2.365 4.977 1.00 97.69 423 ALA A C 1
ATOM 3272 O O . ALA A 1 423 ? -19.491 1.468 5.442 1.00 97.69 423 ALA A O 1
ATOM 3273 N N . GLY A 1 424 ? -18.817 3.619 5.442 1.00 97.88 424 GLY A N 1
ATOM 3274 C CA . GLY A 1 424 ? -19.624 4.068 6.577 1.00 97.88 424 GLY A CA 1
ATOM 3275 C C . GLY A 1 424 ? -18.851 4.190 7.893 1.00 97.88 424 GLY A C 1
ATOM 3276 O O . GLY A 1 424 ? -19.450 4.039 8.958 1.00 97.88 424 GLY A O 1
ATOM 3277 N N . CYS A 1 425 ? -17.537 4.444 7.846 1.00 98.62 425 CYS A N 1
ATOM 3278 C CA . CYS A 1 425 ? -16.756 4.791 9.037 1.00 98.62 425 CYS A CA 1
ATOM 3279 C C . CYS A 1 425 ? -17.348 6.037 9.726 1.00 98.62 425 CYS A C 1
ATOM 3281 O O . CYS A 1 425 ? -17.718 7.008 9.059 1.00 98.62 425 CYS A O 1
ATOM 3283 N N . LYS A 1 426 ? -17.450 6.005 11.062 1.00 98.06 426 LYS A N 1
ATOM 3284 C CA . LYS A 1 426 ? -18.057 7.082 11.864 1.00 98.06 426 LYS A CA 1
ATOM 3285 C C . LYS A 1 426 ? -17.045 8.180 12.170 1.00 98.06 426 LYS A C 1
ATOM 3287 O O . LYS A 1 426 ? -17.347 9.353 11.989 1.00 98.06 426 LYS A O 1
ATOM 3292 N N . GLU A 1 427 ? -15.856 7.777 12.608 1.00 98.50 427 GLU A N 1
ATOM 3293 C CA . GLU A 1 427 ? -14.721 8.640 12.930 1.00 98.50 427 GLU A CA 1
ATOM 3294 C C . GLU A 1 427 ? -13.615 8.391 11.893 1.00 98.50 427 GLU A C 1
ATOM 3296 O O . GLU A 1 427 ? -13.210 7.251 11.652 1.00 98.50 427 GLU A O 1
ATOM 3301 N N . ILE A 1 428 ? -13.164 9.458 11.235 1.00 98.81 428 ILE A N 1
ATOM 3302 C CA . ILE A 1 428 ? -12.188 9.421 10.145 1.00 98.81 428 ILE A CA 1
ATOM 3303 C C . ILE A 1 428 ? -11.151 10.509 10.441 1.00 98.81 428 ILE A C 1
ATOM 3305 O O . ILE A 1 428 ? -11.360 11.683 10.122 1.00 98.81 428 ILE A O 1
ATOM 3309 N N . VAL A 1 429 ? -10.058 10.114 11.093 1.00 98.88 429 VAL A N 1
ATOM 3310 C CA . VAL A 1 429 ? -8.961 11.005 11.493 1.00 98.88 429 VAL A CA 1
ATOM 3311 C C . VAL A 1 429 ? -7.936 11.052 10.369 1.00 98.88 429 VAL A C 1
ATOM 3313 O O . VAL A 1 429 ? -7.365 10.024 10.029 1.00 98.88 429 VAL A O 1
ATOM 3316 N N . LEU A 1 430 ? -7.673 12.224 9.803 1.00 98.69 430 LEU A N 1
ATOM 3317 C CA . LEU A 1 430 ? -6.634 12.417 8.796 1.00 98.69 430 LEU A CA 1
ATOM 3318 C C . LEU A 1 430 ? -5.397 13.040 9.447 1.00 98.69 430 LEU A C 1
ATOM 3320 O O . LEU A 1 430 ? -5.457 14.169 9.914 1.00 98.69 430 LEU A O 1
ATOM 3324 N N . ALA A 1 431 ? -4.275 12.332 9.485 1.00 98.38 431 ALA A N 1
ATOM 3325 C CA . ALA A 1 431 ? -3.017 12.868 9.991 1.00 98.38 431 ALA A CA 1
ATOM 3326 C C . ALA A 1 431 ? -2.152 13.412 8.850 1.00 98.38 431 ALA A C 1
ATOM 3328 O O . ALA A 1 431 ? -1.921 12.715 7.864 1.00 98.38 431 ALA A O 1
ATOM 3329 N N . THR A 1 432 ? -1.663 14.641 8.998 1.00 97.56 432 THR A N 1
ATOM 3330 C CA . THR A 1 432 ? -0.714 15.290 8.081 1.00 97.56 432 THR A CA 1
ATOM 3331 C C . THR A 1 432 ? 0.237 16.170 8.893 1.00 97.56 432 THR A C 1
ATOM 3333 O O . THR A 1 432 ? -0.222 16.844 9.821 1.00 97.56 432 THR A O 1
ATOM 3336 N N . PRO A 1 433 ? 1.543 16.224 8.570 1.00 95.69 433 PRO A N 1
ATOM 3337 C CA . PRO A 1 433 ? 2.440 17.182 9.205 1.00 95.69 433 PRO A CA 1
ATOM 3338 C C . PRO A 1 433 ? 1.975 18.625 8.941 1.00 95.69 433 PRO A C 1
ATOM 3340 O O . PRO A 1 433 ? 1.437 18.909 7.861 1.00 95.69 433 PRO A O 1
ATOM 3343 N N . PRO A 1 434 ? 2.167 19.538 9.908 1.00 95.31 434 PRO A N 1
ATOM 3344 C CA . PRO A 1 434 ? 1.987 20.964 9.692 1.00 95.31 434 PRO A CA 1
ATOM 3345 C C . PRO A 1 434 ? 3.130 21.549 8.853 1.00 95.31 434 PRO A C 1
ATOM 3347 O O . PRO A 1 434 ? 4.205 20.968 8.715 1.00 95.31 434 PRO A O 1
ATOM 3350 N N . ARG A 1 435 ? 2.904 22.748 8.320 1.00 94.00 435 ARG A N 1
ATOM 3351 C CA . ARG A 1 435 ? 3.977 23.662 7.913 1.00 94.00 435 ARG A CA 1
ATOM 3352 C C . ARG A 1 435 ? 4.620 24.276 9.164 1.00 94.00 435 ARG A C 1
ATOM 3354 O O . ARG A 1 435 ? 4.008 24.294 10.229 1.00 94.00 435 ARG A O 1
ATOM 3361 N N . ALA A 1 436 ? 5.813 24.857 9.028 1.00 93.00 436 ALA A N 1
ATOM 3362 C CA . ALA A 1 436 ? 6.529 25.497 10.141 1.00 93.00 436 ALA A CA 1
ATOM 3363 C C . ALA A 1 436 ? 5.767 26.673 10.806 1.00 93.00 436 ALA A C 1
ATOM 3365 O O . ALA A 1 436 ? 6.074 27.041 11.934 1.00 93.00 436 ALA A O 1
ATOM 3366 N N . ASP A 1 437 ? 4.747 27.234 10.145 1.00 94.06 437 ASP A N 1
ATOM 3367 C CA . ASP A 1 437 ? 3.826 28.242 10.698 1.00 94.06 437 ASP A CA 1
ATOM 3368 C C . ASP A 1 437 ? 2.637 27.641 11.487 1.00 94.06 437 ASP A C 1
ATOM 3370 O O . ASP A 1 437 ? 1.735 28.367 11.900 1.00 94.06 437 ASP A O 1
ATOM 3374 N N . GLY A 1 438 ? 2.598 26.316 11.673 1.00 94.44 438 GLY A N 1
ATOM 3375 C CA . GLY A 1 438 ? 1.507 25.594 12.335 1.00 94.44 438 GLY A CA 1
ATOM 3376 C C . GLY A 1 438 ? 0.252 25.381 11.475 1.00 94.44 438 GLY A C 1
ATOM 3377 O O . GLY A 1 438 ? -0.730 24.800 11.954 1.00 94.44 438 GLY A O 1
ATOM 3378 N N . SER A 1 439 ? 0.251 25.820 10.211 1.00 94.25 439 SER A N 1
ATOM 3379 C CA . SER A 1 439 ? -0.877 25.644 9.290 1.00 94.25 439 SER A CA 1
ATOM 3380 C C . SER A 1 439 ? -0.854 24.288 8.573 1.00 94.25 439 SER A C 1
ATOM 3382 O O . SER A 1 439 ? 0.199 23.689 8.346 1.00 94.25 439 SER A O 1
ATOM 3384 N N . ILE A 1 440 ? -2.035 23.808 8.173 1.00 95.38 440 ILE A N 1
ATOM 3385 C CA . ILE A 1 440 ? -2.175 22.717 7.198 1.00 95.38 440 ILE A CA 1
ATOM 3386 C C . ILE A 1 440 ? -2.418 23.331 5.813 1.00 95.38 440 ILE A C 1
ATOM 3388 O O . ILE A 1 440 ? -3.035 24.389 5.683 1.00 95.38 440 ILE A O 1
ATOM 3392 N N . CYS A 1 441 ? -1.942 22.656 4.767 1.00 94.44 441 CYS A N 1
ATOM 3393 C CA . CYS A 1 441 ? -2.198 23.013 3.373 1.00 94.44 441 CYS A CA 1
ATOM 3394 C C . CYS A 1 441 ? -3.712 23.219 3.088 1.00 94.44 441 CYS A C 1
ATOM 3396 O O . CYS A 1 441 ? -4.503 22.309 3.362 1.00 94.44 441 CYS A O 1
ATOM 3398 N N . PRO A 1 442 ? -4.124 24.367 2.502 1.00 96.00 442 PRO A N 1
ATOM 3399 C CA . PRO A 1 442 ? -5.514 24.642 2.120 1.00 96.00 442 PRO A CA 1
ATOM 3400 C C . PRO A 1 442 ? -6.148 23.542 1.261 1.00 96.00 442 PRO A C 1
ATOM 3402 O O . PRO A 1 442 ? -7.281 23.139 1.507 1.00 96.00 442 PRO A O 1
ATOM 3405 N N . GLU A 1 443 ? -5.403 23.008 0.298 1.00 97.06 443 GLU A N 1
ATOM 3406 C CA . GLU A 1 443 ? -5.841 21.977 -0.643 1.00 97.06 443 GLU A CA 1
ATOM 3407 C C . GLU A 1 443 ? -6.068 20.623 0.059 1.00 97.06 443 GLU A C 1
ATOM 3409 O O . GLU A 1 443 ? -7.016 19.908 -0.267 1.00 97.06 443 GLU A O 1
ATOM 3414 N N . VAL A 1 444 ? -5.260 20.292 1.076 1.00 96.94 444 VAL A N 1
ATOM 3415 C CA . VAL A 1 444 ? -5.445 19.096 1.920 1.00 96.94 444 VAL A CA 1
ATOM 3416 C C . VAL A 1 444 ? -6.669 19.255 2.826 1.00 96.94 444 VAL A C 1
ATOM 3418 O O . VAL A 1 444 ? -7.464 18.323 2.926 1.00 96.94 444 VAL A O 1
ATOM 3421 N N . ILE A 1 445 ? -6.885 20.434 3.429 1.00 97.69 445 ILE A N 1
ATOM 3422 C CA . ILE A 1 445 ? -8.112 20.721 4.199 1.00 97.69 445 ILE A CA 1
ATOM 3423 C C . ILE A 1 445 ? -9.348 20.620 3.286 1.00 97.69 445 ILE A C 1
ATOM 3425 O O . ILE A 1 445 ? -10.358 20.032 3.680 1.00 97.69 445 ILE A O 1
ATOM 3429 N N . TYR A 1 446 ? -9.267 21.149 2.059 1.00 98.38 446 TYR A N 1
ATOM 3430 C CA . TYR A 1 446 ? -10.341 21.089 1.065 1.00 98.38 446 TYR A CA 1
ATOM 3431 C C . TYR A 1 446 ? -10.686 19.638 0.714 1.00 98.38 446 TYR A C 1
ATOM 3433 O O . TYR A 1 446 ? -11.836 19.226 0.872 1.00 98.38 446 TYR A O 1
ATOM 3441 N N . ALA A 1 447 ? -9.686 18.843 0.321 1.00 98.12 447 ALA A N 1
ATOM 3442 C CA . ALA A 1 447 ? -9.850 17.430 -0.011 1.00 98.12 447 ALA A CA 1
ATOM 3443 C C . ALA A 1 447 ? -10.399 16.612 1.173 1.00 98.12 447 ALA A C 1
ATOM 3445 O O . ALA A 1 447 ? -11.332 15.829 0.996 1.00 98.12 447 ALA A O 1
ATOM 3446 N N . ALA A 1 448 ? -9.897 16.840 2.392 1.00 98.00 448 ALA A N 1
ATOM 3447 C CA . ALA A 1 448 ? -10.376 16.182 3.608 1.00 98.00 448 ALA A CA 1
ATOM 3448 C C . ALA A 1 448 ? -11.857 16.486 3.897 1.00 98.00 448 ALA A C 1
ATOM 3450 O O . ALA A 1 448 ? -12.646 15.572 4.161 1.00 98.00 448 ALA A O 1
ATOM 3451 N N . LYS A 1 449 ? -12.253 17.765 3.804 1.00 98.06 449 LYS A N 1
ATOM 3452 C CA . LYS A 1 449 ? -13.636 18.214 4.024 1.00 98.06 449 LYS A CA 1
ATOM 3453 C C . LYS A 1 449 ? -14.578 17.726 2.921 1.00 98.06 449 LYS A C 1
ATOM 3455 O O . LYS A 1 449 ? -15.702 17.327 3.221 1.00 98.06 449 LYS A O 1
ATOM 3460 N N . ARG A 1 450 ? -14.111 17.684 1.668 1.00 98.06 450 ARG A N 1
ATOM 3461 C CA . ARG A 1 450 ? -14.865 17.187 0.506 1.00 98.06 450 ARG A CA 1
ATOM 3462 C C . ARG A 1 450 ? -15.082 15.675 0.540 1.00 98.06 450 ARG A C 1
ATOM 3464 O O . ARG A 1 450 ? -16.196 15.219 0.293 1.00 98.06 450 ARG A O 1
ATOM 3471 N N . ALA A 1 451 ? -14.056 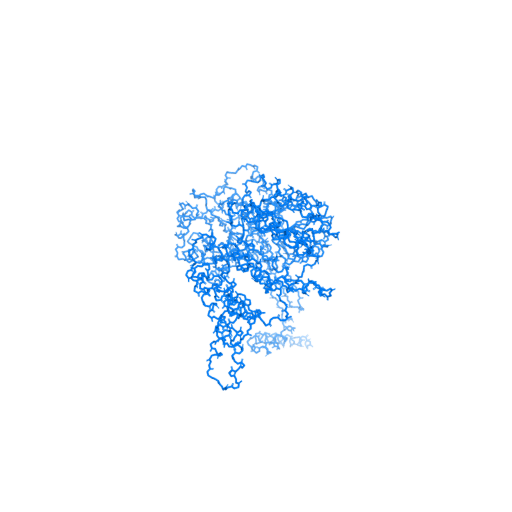14.911 0.913 1.00 97.94 451 ALA A N 1
ATOM 3472 C CA . ALA A 1 451 ? -14.131 13.459 1.055 1.00 97.94 451 ALA A CA 1
ATOM 3473 C C . ALA A 1 451 ? -14.827 12.993 2.351 1.00 97.94 451 ALA A C 1
ATOM 3475 O O . ALA A 1 451 ? -15.240 11.837 2.451 1.00 97.94 451 ALA A O 1
ATOM 3476 N N . GLY A 1 452 ? -15.031 13.894 3.318 1.00 97.00 452 GLY A N 1
ATOM 3477 C CA . GLY A 1 452 ? -15.875 13.659 4.491 1.00 97.00 452 GLY A CA 1
ATOM 3478 C C . GLY A 1 452 ? -15.154 13.081 5.711 1.00 97.00 452 GLY A C 1
ATOM 3479 O O . GLY A 1 452 ? -15.804 12.381 6.501 1.00 97.00 452 GLY A O 1
ATOM 3480 N N . ALA A 1 453 ? -13.858 13.385 5.866 1.00 98.38 453 ALA A N 1
ATOM 3481 C CA . ALA A 1 453 ? -13.110 13.173 7.107 1.00 98.38 453 ALA A CA 1
ATOM 3482 C C . ALA A 1 453 ? -13.769 13.913 8.293 1.00 98.38 453 ALA A C 1
ATOM 3484 O O . ALA A 1 453 ? -14.476 14.902 8.089 1.00 98.38 453 ALA A O 1
ATOM 3485 N N . THR A 1 454 ? -13.558 13.446 9.529 1.00 98.50 454 THR A N 1
ATOM 3486 C CA . THR A 1 454 ? -14.123 14.087 10.735 1.00 98.50 454 THR A CA 1
ATOM 3487 C C . THR A 1 454 ? -13.136 15.034 11.404 1.00 98.50 454 THR A C 1
ATOM 3489 O O . THR A 1 454 ? -13.521 16.139 11.779 1.00 98.50 454 THR A O 1
ATOM 3492 N N . LYS A 1 455 ? -11.863 14.639 11.497 1.00 98.69 455 LYS A N 1
ATOM 3493 C CA . LYS A 1 455 ? -10.786 15.396 12.153 1.00 98.69 455 LYS A CA 1
ATOM 3494 C C . LYS A 1 455 ? -9.536 15.422 11.284 1.00 98.69 455 LYS A C 1
ATOM 3496 O O . LYS A 1 455 ? -9.254 14.440 10.600 1.00 98.69 455 LYS A O 1
ATOM 3501 N N . ILE A 1 456 ? -8.760 16.500 11.363 1.00 98.56 456 ILE A N 1
ATOM 3502 C CA . ILE A 1 456 ? -7.367 16.530 10.900 1.00 98.56 456 ILE A CA 1
ATOM 3503 C C . ILE A 1 456 ? -6.450 16.634 12.121 1.00 98.56 456 ILE A C 1
ATOM 3505 O O . ILE A 1 456 ? -6.603 17.556 12.917 1.00 98.56 456 ILE A O 1
ATOM 3509 N N . LEU A 1 457 ? -5.500 15.709 12.251 1.00 98.56 457 LEU A N 1
ATOM 3510 C CA . LEU A 1 457 ? -4.404 15.748 13.218 1.00 98.56 457 LEU A CA 1
ATOM 3511 C C . LEU A 1 457 ? -3.188 16.432 12.578 1.00 98.56 457 LEU A C 1
ATOM 3513 O O . LEU A 1 457 ? -2.681 15.960 11.558 1.00 98.56 457 LEU A O 1
ATOM 3517 N N . LYS A 1 458 ? -2.692 17.505 13.204 1.00 97.62 458 LYS A N 1
ATOM 3518 C CA . LYS A 1 458 ? -1.483 18.232 12.790 1.00 97.62 458 LYS A CA 1
ATOM 3519 C C . LYS A 1 458 ? -0.198 17.510 13.230 1.00 97.62 458 LYS A C 1
ATOM 3521 O O . LYS A 1 458 ? 0.554 18.013 14.061 1.00 97.62 458 LYS A O 1
ATOM 3526 N N . ALA A 1 459 ? 0.052 16.313 12.706 1.00 96.94 459 ALA A N 1
ATOM 3527 C CA . ALA A 1 459 ? 1.269 15.555 12.991 1.00 96.94 459 ALA A CA 1
ATOM 3528 C C . ALA A 1 459 ? 1.715 14.693 11.802 1.00 96.94 459 ALA A C 1
ATOM 3530 O O . ALA A 1 459 ? 0.896 14.061 11.131 1.00 96.94 459 ALA A O 1
ATOM 3531 N N . GLY A 1 460 ? 3.031 14.626 11.582 1.00 95.12 460 GLY A N 1
ATOM 3532 C CA . GLY A 1 460 ? 3.671 13.695 10.653 1.00 95.12 460 GLY A CA 1
ATOM 3533 C C . GLY A 1 460 ? 4.286 12.463 11.331 1.00 95.12 460 GLY A C 1
ATOM 3534 O O . GLY A 1 460 ? 4.003 12.150 12.487 1.00 95.12 460 GLY A O 1
ATOM 3535 N N . GLY A 1 461 ? 5.161 11.776 10.588 1.00 94.56 461 GLY A N 1
ATOM 3536 C CA . GLY A 1 461 ? 6.067 10.737 11.090 1.00 94.56 461 GLY A CA 1
ATOM 3537 C C . GLY A 1 461 ? 5.437 9.568 11.861 1.00 94.56 461 GLY A C 1
ATOM 3538 O O . GLY A 1 461 ? 4.249 9.267 11.753 1.00 94.56 461 GLY A O 1
ATOM 3539 N N . ALA A 1 462 ? 6.274 8.890 12.651 1.00 96.94 462 ALA A N 1
ATOM 3540 C CA . ALA A 1 462 ? 5.854 7.808 13.543 1.00 96.94 462 ALA A CA 1
ATOM 3541 C C . ALA A 1 462 ? 4.926 8.309 14.667 1.00 96.94 462 ALA A C 1
ATOM 3543 O O . ALA A 1 462 ? 4.063 7.565 15.134 1.00 96.94 462 ALA A O 1
ATOM 3544 N N . GLN A 1 463 ? 5.067 9.579 15.064 1.00 97.88 463 GLN A N 1
ATOM 3545 C CA . GLN A 1 463 ? 4.297 10.204 16.135 1.00 97.88 463 GLN A CA 1
ATOM 3546 C C . GLN A 1 463 ? 2.796 10.295 15.819 1.00 97.88 463 GLN A C 1
ATOM 3548 O O . GLN A 1 463 ? 1.972 9.997 16.682 1.00 97.88 463 GLN A O 1
ATOM 3553 N N . ALA A 1 464 ? 2.428 10.592 14.569 1.00 98.19 464 ALA A N 1
ATOM 3554 C CA . ALA A 1 464 ? 1.039 10.551 14.115 1.00 98.19 464 ALA A CA 1
ATOM 3555 C C . ALA A 1 464 ? 0.433 9.140 14.170 1.00 98.19 464 ALA A C 1
ATOM 3557 O O . ALA A 1 464 ? -0.708 8.964 14.595 1.00 98.19 464 ALA A O 1
ATOM 3558 N N . ILE A 1 465 ? 1.202 8.127 13.756 1.00 98.56 465 ILE A N 1
ATOM 3559 C CA . ILE A 1 465 ? 0.754 6.728 13.763 1.00 98.56 465 ILE A CA 1
ATOM 3560 C C . ILE A 1 465 ? 0.542 6.252 15.206 1.00 98.56 465 ILE A C 1
ATOM 3562 O O . ILE A 1 465 ? -0.490 5.654 15.496 1.00 98.56 465 ILE A O 1
ATOM 3566 N N . ALA A 1 466 ? 1.458 6.583 16.123 1.00 98.62 466 ALA A N 1
ATOM 3567 C CA . ALA A 1 466 ? 1.319 6.283 17.548 1.00 98.62 466 ALA A CA 1
ATOM 3568 C C . ALA A 1 466 ? 0.095 6.971 18.181 1.00 98.62 466 ALA A C 1
ATOM 3570 O O . ALA A 1 466 ? -0.670 6.318 18.891 1.00 98.62 466 ALA A O 1
ATOM 3571 N N . ALA A 1 467 ? -0.135 8.254 17.879 1.00 98.75 467 ALA A N 1
ATOM 3572 C CA . ALA A 1 467 ? -1.277 9.006 18.399 1.00 98.75 467 ALA A CA 1
ATOM 3573 C C . ALA A 1 467 ? -2.626 8.456 17.919 1.00 98.75 467 ALA A C 1
ATOM 3575 O O . ALA A 1 467 ? -3.545 8.334 18.720 1.00 98.75 467 ALA A O 1
ATOM 3576 N N . MET A 1 468 ? -2.742 8.050 16.651 1.00 98.75 468 MET A N 1
ATOM 3577 C CA . MET A 1 468 ? -3.951 7.373 16.166 1.00 98.75 468 MET A CA 1
ATOM 3578 C C . MET A 1 468 ? -4.093 5.959 16.760 1.00 98.75 468 MET A C 1
ATOM 3580 O O . MET A 1 468 ? -5.202 5.530 17.079 1.00 98.75 468 MET A O 1
ATOM 3584 N N . ALA A 1 469 ? -2.988 5.222 16.927 1.00 98.62 469 ALA A N 1
ATOM 3585 C CA . ALA A 1 469 ? -3.001 3.837 17.400 1.00 98.62 469 ALA A CA 1
ATOM 3586 C C . ALA A 1 469 ? -3.413 3.702 18.874 1.00 98.62 469 ALA A C 1
ATOM 3588 O O . ALA A 1 469 ? -4.264 2.868 19.185 1.00 98.62 469 ALA A O 1
ATOM 3589 N N . PHE A 1 470 ? -2.845 4.522 19.765 1.00 98.50 470 PHE A N 1
ATOM 3590 C CA . PHE A 1 470 ? -3.165 4.522 21.199 1.00 98.50 470 PHE A CA 1
ATOM 3591 C C . PHE A 1 470 ? -4.297 5.492 21.569 1.00 98.50 470 PHE A C 1
ATOM 3593 O O . PHE A 1 470 ? -5.042 5.226 22.511 1.00 98.50 470 PHE A O 1
ATOM 3600 N N . GLY A 1 471 ? -4.462 6.579 20.811 1.00 98.19 471 GLY A N 1
ATOM 3601 C CA . GLY A 1 471 ? -5.206 7.764 21.235 1.00 98.19 471 GLY A CA 1
ATOM 3602 C C . GLY A 1 471 ? -4.351 8.704 22.097 1.00 98.19 471 GLY A C 1
ATOM 3603 O O . GLY A 1 471 ? -3.347 8.305 22.688 1.00 98.19 471 GLY A O 1
ATOM 3604 N N . THR A 1 472 ? -4.769 9.963 22.190 1.00 97.88 472 THR A N 1
ATOM 3605 C CA . THR A 1 472 ? -4.276 10.962 23.154 1.00 97.88 472 THR A CA 1
ATOM 3606 C C . THR A 1 472 ? -5.478 11.679 23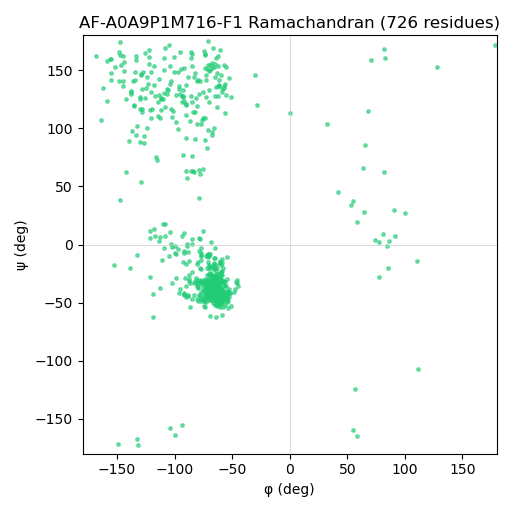.796 1.00 97.88 472 THR A C 1
ATOM 3608 O O . THR A 1 472 ? -6.612 11.219 23.661 1.00 97.88 472 THR A O 1
ATOM 3611 N N . LYS A 1 473 ? -5.282 12.796 24.518 1.00 97.44 473 LYS A N 1
ATOM 3612 C CA . LYS A 1 473 ? -6.413 13.609 25.009 1.00 97.44 473 LYS A CA 1
ATOM 3613 C C . LYS A 1 473 ? -7.098 14.350 23.844 1.00 97.44 473 LYS A C 1
ATOM 3615 O O . LYS A 1 473 ? -8.314 14.520 23.891 1.00 97.44 473 LYS A O 1
ATOM 3620 N N . SER A 1 474 ? -6.356 14.761 22.810 1.00 95.94 474 SER A N 1
ATOM 3621 C CA . SER A 1 474 ? -6.909 15.405 21.606 1.00 95.94 474 SER A CA 1
ATOM 3622 C C . SER A 1 474 ? -7.259 14.421 20.473 1.00 95.94 474 SER A C 1
ATOM 3624 O O . SER A 1 474 ? -8.320 14.532 19.855 1.00 95.94 474 SER A O 1
ATOM 3626 N N . CYS A 1 475 ? -6.399 13.437 20.196 1.00 97.81 475 CYS A N 1
ATOM 3627 C CA . CYS A 1 475 ? -6.549 12.499 19.085 1.00 97.81 475 CYS A CA 1
ATOM 3628 C C . CYS A 1 475 ? -7.351 11.259 19.519 1.00 97.81 475 CYS A C 1
ATOM 3630 O O . CYS A 1 475 ? -6.921 10.554 20.435 1.00 97.81 475 CYS A O 1
ATOM 3632 N N . PRO A 1 476 ? -8.494 10.934 18.886 1.00 97.50 476 PRO A N 1
ATOM 3633 C CA . PRO A 1 476 ? -9.243 9.736 19.239 1.00 97.50 476 PRO A CA 1
ATOM 3634 C C . PRO A 1 476 ? -8.517 8.480 18.740 1.00 97.50 476 PRO A C 1
ATOM 3636 O O . PRO A 1 476 ? -7.979 8.443 17.632 1.00 97.50 476 PRO A O 1
ATOM 3639 N N . LYS A 1 477 ? -8.553 7.422 19.553 1.00 98.19 477 LYS A N 1
ATOM 3640 C CA . LYS A 1 477 ? -8.002 6.113 19.197 1.00 98.19 477 LYS A CA 1
ATOM 3641 C C . LYS A 1 477 ? -8.753 5.508 18.000 1.00 98.19 477 LYS A C 1
ATOM 3643 O O . LYS A 1 477 ? -9.982 5.470 17.995 1.00 98.19 477 LYS A O 1
ATOM 3648 N N . VAL A 1 478 ? -8.024 4.949 17.033 1.00 98.75 478 VAL A N 1
ATOM 3649 C CA . VAL A 1 478 ? -8.590 4.247 15.865 1.00 98.75 478 VAL A CA 1
ATOM 3650 C C . VAL A 1 478 ? -8.383 2.724 15.931 1.00 98.75 478 VAL A C 1
ATOM 3652 O O . VAL A 1 478 ? -7.638 2.206 16.767 1.00 98.75 478 VAL A O 1
ATOM 3655 N N . HIS A 1 479 ? -9.048 1.990 15.032 1.00 98.56 479 HIS A N 1
ATOM 3656 C CA . HIS A 1 479 ? -8.938 0.525 14.898 1.00 98.56 479 HIS A CA 1
ATOM 3657 C C . HIS A 1 479 ? -8.234 0.070 13.608 1.00 98.56 479 HIS A C 1
ATOM 3659 O O . HIS A 1 479 ? -7.852 -1.097 13.481 1.00 98.56 479 HIS A O 1
ATOM 3665 N N . LYS A 1 480 ? -8.050 0.978 12.644 1.00 98.81 480 LYS A N 1
ATOM 3666 C CA . LYS A 1 480 ? -7.238 0.745 11.447 1.00 98.81 480 LYS A CA 1
ATOM 3667 C C . LYS A 1 480 ? -6.519 2.018 11.024 1.00 98.81 480 LYS A C 1
ATOM 3669 O O . LYS A 1 480 ? -7.153 3.070 11.016 1.00 98.81 480 LYS A O 1
ATOM 3674 N N . ILE A 1 481 ? -5.242 1.919 10.657 1.00 98.81 481 ILE A N 1
ATOM 3675 C CA . ILE A 1 481 ? -4.457 3.026 10.094 1.00 98.81 481 ILE A CA 1
ATOM 3676 C C . ILE A 1 481 ? -4.077 2.702 8.647 1.00 98.81 481 ILE A C 1
ATOM 3678 O O . ILE A 1 481 ? -3.444 1.684 8.374 1.00 98.81 481 ILE A O 1
ATOM 3682 N N . THR A 1 482 ? -4.461 3.576 7.723 1.00 98.38 482 THR A N 1
ATOM 3683 C CA . THR A 1 482 ? -4.227 3.432 6.279 1.00 98.38 482 THR A CA 1
ATOM 3684 C C . THR A 1 482 ? -3.440 4.607 5.716 1.00 98.38 482 THR A C 1
ATOM 3686 O O . THR A 1 482 ? -3.516 5.699 6.274 1.00 98.38 482 THR A O 1
ATOM 3689 N N . GLY A 1 483 ? -2.738 4.410 4.604 1.00 95.88 483 GLY A N 1
ATOM 3690 C CA . GLY A 1 483 ? -2.022 5.464 3.882 1.00 95.88 483 GLY A CA 1
ATOM 3691 C C . GLY A 1 483 ? -0.548 5.146 3.602 1.00 95.88 483 GLY A C 1
ATOM 3692 O O . GLY A 1 483 ? 0.069 4.382 4.361 1.00 95.88 483 GLY A O 1
ATOM 3693 N N . PRO A 1 484 ? 0.025 5.724 2.529 1.00 92.06 484 PRO A N 1
ATOM 3694 C CA . PRO A 1 484 ? 1.440 5.603 2.196 1.00 92.06 484 PRO A CA 1
ATOM 3695 C C . PRO A 1 484 ? 2.293 6.459 3.140 1.00 92.06 484 PRO A C 1
ATOM 3697 O O . PRO A 1 484 ? 1.784 7.330 3.840 1.00 92.06 484 PRO A O 1
ATOM 3700 N N . GLY A 1 485 ? 3.607 6.258 3.157 1.00 88.50 485 GLY A N 1
ATOM 3701 C CA . GLY A 1 485 ? 4.503 7.090 3.954 1.00 88.50 485 GLY A CA 1
ATOM 3702 C C . GLY A 1 485 ? 5.958 6.661 3.848 1.00 88.50 485 GLY A C 1
ATOM 3703 O O . GLY A 1 485 ? 6.274 5.615 3.290 1.00 88.50 485 GLY A O 1
ATOM 3704 N N . ASN A 1 486 ? 6.856 7.474 4.405 1.00 85.19 486 ASN A N 1
ATOM 3705 C CA . ASN A 1 486 ? 8.275 7.131 4.439 1.00 85.19 486 ASN A CA 1
ATOM 3706 C C . ASN A 1 486 ? 8.550 5.907 5.339 1.00 85.19 486 ASN A C 1
ATOM 3708 O O . ASN A 1 486 ? 7.714 5.485 6.142 1.00 85.19 486 ASN A O 1
ATOM 3712 N N . GLN A 1 487 ? 9.772 5.380 5.254 1.00 84.94 487 GLN A N 1
ATOM 3713 C CA . GLN A 1 487 ? 10.247 4.230 6.035 1.00 84.94 487 GLN A CA 1
ATOM 3714 C C . GLN A 1 487 ? 9.907 4.259 7.540 1.00 84.94 487 GLN A C 1
ATOM 3716 O O . GLN A 1 487 ? 9.653 3.202 8.110 1.00 84.94 487 GLN A O 1
ATOM 3721 N N . TYR A 1 488 ? 9.860 5.429 8.190 1.00 89.81 488 TYR A N 1
ATOM 3722 C CA . TYR A 1 488 ? 9.563 5.546 9.624 1.00 89.81 488 TYR A CA 1
ATOM 3723 C C . TYR A 1 488 ? 8.063 5.449 9.914 1.00 89.81 488 TYR A C 1
ATOM 3725 O O . TYR A 1 488 ? 7.666 4.824 10.895 1.00 89.81 488 TYR A O 1
ATOM 3733 N N . VAL A 1 489 ? 7.228 6.014 9.034 1.00 93.19 489 VAL A N 1
ATOM 3734 C CA . VAL A 1 489 ? 5.766 5.843 9.061 1.00 93.19 489 VAL A CA 1
ATOM 3735 C C . VAL A 1 489 ? 5.419 4.366 8.876 1.00 93.19 489 VAL A C 1
ATOM 3737 O O . VAL A 1 489 ? 4.660 3.801 9.663 1.00 93.19 489 VAL A O 1
ATOM 3740 N N . THR A 1 490 ? 6.030 3.710 7.889 1.00 91.62 490 THR A N 1
ATOM 3741 C CA . THR A 1 490 ? 5.780 2.291 7.607 1.00 91.62 490 THR A CA 1
ATOM 3742 C C . THR A 1 490 ? 6.365 1.368 8.676 1.00 91.62 490 THR A C 1
ATOM 3744 O O . THR A 1 490 ? 5.697 0.410 9.062 1.00 91.62 490 THR A O 1
ATOM 3747 N N . ALA A 1 491 ? 7.534 1.675 9.250 1.00 92.81 491 ALA A N 1
ATOM 3748 C CA . ALA A 1 491 ? 8.043 0.961 10.421 1.00 92.81 491 ALA A CA 1
ATOM 3749 C C . ALA A 1 491 ? 7.082 1.081 11.617 1.00 92.81 491 ALA A C 1
ATOM 3751 O O . ALA A 1 491 ? 6.732 0.061 12.208 1.00 92.81 491 ALA A O 1
ATOM 3752 N N . ALA A 1 492 ? 6.577 2.285 11.918 1.00 96.75 492 ALA A N 1
ATOM 3753 C CA . ALA A 1 492 ? 5.605 2.496 12.991 1.00 96.75 492 ALA A CA 1
ATOM 3754 C C . ALA A 1 492 ? 4.289 1.738 12.747 1.00 96.75 492 ALA A C 1
ATOM 3756 O O . ALA A 1 492 ? 3.823 1.034 13.642 1.00 96.75 492 ALA A O 1
ATOM 3757 N N . LYS A 1 493 ? 3.737 1.792 11.524 1.00 97.12 493 LYS A N 1
ATOM 3758 C CA . LYS A 1 493 ? 2.582 0.978 11.096 1.00 97.12 493 LYS A CA 1
ATOM 3759 C C . LYS A 1 493 ? 2.832 -0.518 11.338 1.00 97.12 493 LYS A C 1
ATOM 3761 O O . LYS A 1 493 ? 1.996 -1.191 11.935 1.00 97.12 493 LYS A O 1
ATOM 3766 N N . MET A 1 494 ? 3.994 -1.029 10.920 1.00 94.94 494 MET A N 1
ATOM 3767 C CA . MET A 1 494 ? 4.371 -2.443 11.063 1.00 94.94 494 MET A CA 1
ATOM 3768 C C . MET A 1 494 ? 4.655 -2.881 12.508 1.00 94.94 494 MET A C 1
ATOM 3770 O O . MET A 1 494 ? 4.533 -4.071 12.793 1.00 94.94 494 MET A O 1
ATOM 3774 N N . MET A 1 495 ? 5.043 -1.966 13.401 1.00 96.75 495 MET A N 1
ATOM 3775 C CA . MET A 1 495 ? 5.215 -2.237 14.835 1.00 96.75 495 MET A CA 1
ATOM 3776 C C . MET A 1 495 ? 3.874 -2.218 15.574 1.00 96.75 495 MET A C 1
ATOM 3778 O O . MET A 1 495 ? 3.576 -3.136 16.330 1.00 96.75 495 MET A O 1
ATOM 3782 N N . LEU A 1 496 ? 3.044 -1.201 15.331 1.00 98.00 496 LEU A N 1
ATOM 3783 C CA . LEU A 1 496 ? 1.794 -0.994 16.067 1.00 98.00 496 LEU A CA 1
ATOM 3784 C C . LEU A 1 496 ? 0.706 -2.018 15.710 1.00 98.00 496 LEU A C 1
ATOM 3786 O O . LEU A 1 496 ? -0.093 -2.353 16.578 1.00 98.00 496 LEU A O 1
ATOM 3790 N N . GLN A 1 497 ? 0.726 -2.599 14.503 1.00 97.06 497 GLN A N 1
ATOM 3791 C CA . GLN A 1 497 ? -0.135 -3.750 14.174 1.00 97.06 497 GLN A CA 1
ATOM 3792 C C . GLN A 1 497 ? 0.186 -5.030 14.968 1.00 97.06 497 GLN A C 1
ATOM 3794 O O . GLN A 1 497 ? -0.615 -5.959 14.975 1.00 97.06 497 GLN A O 1
ATOM 3799 N N . ALA A 1 498 ? 1.370 -5.100 15.584 1.00 95.19 498 ALA A N 1
ATOM 3800 C CA . ALA A 1 498 ? 1.854 -6.237 16.366 1.00 95.19 498 ALA A CA 1
ATOM 3801 C C . ALA A 1 498 ? 1.915 -5.913 17.873 1.00 95.19 498 ALA A C 1
ATOM 3803 O O . ALA A 1 498 ? 2.612 -6.588 18.626 1.00 95.19 498 ALA A O 1
ATOM 3804 N N . ASN A 1 499 ? 1.221 -4.855 18.307 1.00 95.44 499 ASN A N 1
ATOM 3805 C CA . ASN A 1 499 ? 1.116 -4.459 19.705 1.00 95.44 499 ASN A CA 1
ATOM 3806 C C . ASN A 1 499 ? -0.339 -4.618 20.177 1.00 95.44 499 ASN A C 1
ATOM 3808 O O . ASN A 1 499 ? -1.225 -3.868 19.764 1.00 95.44 499 ASN A O 1
ATOM 3812 N N . ASP A 1 500 ? -0.579 -5.588 21.061 1.00 92.75 500 ASP A N 1
ATOM 3813 C CA . ASP A 1 500 ? -1.929 -5.951 21.520 1.00 92.75 500 ASP A CA 1
ATOM 3814 C C . ASP A 1 500 ? -2.636 -4.821 22.285 1.00 92.75 500 ASP A C 1
ATOM 3816 O O . ASP A 1 500 ? -3.859 -4.715 22.254 1.00 92.75 500 ASP A O 1
ATOM 3820 N N . GLU A 1 501 ? -1.878 -3.932 22.929 1.00 91.69 501 GLU A N 1
ATOM 3821 C CA . GLU A 1 501 ? -2.405 -2.768 23.655 1.00 91.69 501 GLU A C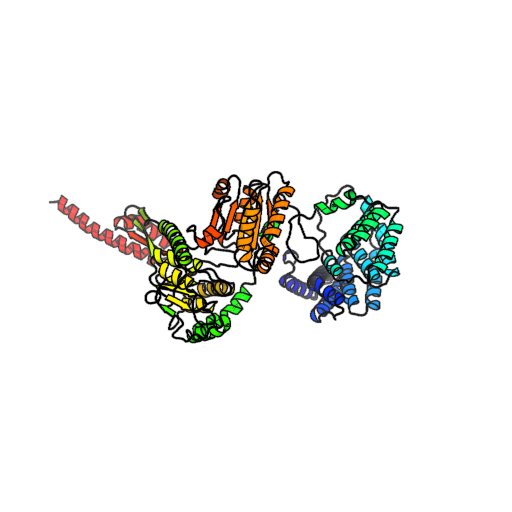A 1
ATOM 3822 C C . GLU A 1 501 ? -2.857 -1.657 22.690 1.00 91.69 501 GLU A C 1
ATOM 3824 O O . GLU A 1 501 ? -3.842 -0.959 22.939 1.00 91.69 501 GLU A O 1
ATOM 3829 N N . ALA A 1 502 ? -2.165 -1.515 21.555 1.00 94.81 502 ALA A N 1
ATOM 3830 C CA . ALA A 1 502 ? -2.579 -0.666 20.449 1.00 94.81 502 ALA A CA 1
ATOM 3831 C C . ALA A 1 502 ? -3.792 -1.249 19.715 1.00 94.81 502 ALA A C 1
ATOM 3833 O O . ALA A 1 502 ? -4.590 -0.469 19.206 1.00 94.81 502 ALA A O 1
ATOM 3834 N N . ALA A 1 503 ? -3.967 -2.577 19.653 1.00 95.94 503 ALA A N 1
ATOM 3835 C CA . ALA A 1 503 ? -5.139 -3.250 19.070 1.00 95.94 503 ALA A CA 1
ATOM 3836 C C . ALA A 1 503 ? -5.622 -2.613 17.742 1.00 95.94 503 ALA A C 1
ATOM 3838 O O . ALA A 1 503 ? -6.810 -2.318 17.556 1.00 95.94 503 ALA A O 1
ATOM 3839 N N . VAL A 1 504 ? -4.676 -2.310 16.848 1.00 98.06 504 VAL A N 1
ATOM 3840 C CA . VAL A 1 504 ? -4.899 -1.546 15.615 1.00 98.06 504 VAL A CA 1
ATOM 3841 C C . VAL A 1 504 ? -4.446 -2.370 14.416 1.00 98.06 504 VAL A C 1
ATOM 3843 O O . VAL A 1 504 ? -3.411 -3.020 14.452 1.00 98.06 504 VAL A O 1
ATOM 3846 N N . SER A 1 505 ? -5.220 -2.355 13.337 1.00 98.12 505 SER A N 1
ATOM 3847 C CA . SER A 1 505 ? -4.824 -2.971 12.064 1.00 98.12 505 SER A CA 1
ATOM 3848 C C . SER A 1 505 ? -4.201 -1.938 11.121 1.00 98.12 505 SER A C 1
ATOM 3850 O O . SER A 1 505 ? -4.356 -0.731 11.319 1.00 98.12 505 SER A O 1
ATOM 3852 N N . ILE A 1 506 ? -3.537 -2.388 10.058 1.00 97.94 506 ILE A N 1
ATOM 3853 C CA . ILE A 1 506 ? -3.140 -1.519 8.941 1.00 97.94 506 ILE A CA 1
ATOM 3854 C C . ILE A 1 506 ? -3.719 -2.032 7.622 1.00 97.94 506 ILE A C 1
ATOM 3856 O O . ILE A 1 506 ? -4.277 -3.127 7.553 1.00 97.94 506 ILE A O 1
ATOM 3860 N N . ASP A 1 507 ? -3.656 -1.210 6.582 1.00 96.12 507 ASP A N 1
ATOM 3861 C CA . ASP A 1 507 ? -3.895 -1.635 5.201 1.00 96.12 507 ASP A CA 1
ATOM 3862 C C . ASP A 1 507 ? -2.779 -2.551 4.680 1.00 96.12 507 ASP A C 1
ATOM 3864 O O . ASP A 1 507 ? -3.053 -3.697 4.337 1.00 96.12 507 ASP A O 1
ATOM 3868 N N . MET A 1 508 ? -1.546 -2.044 4.626 1.00 93.69 508 MET A N 1
ATOM 3869 C CA . MET A 1 508 ? -0.375 -2.698 4.043 1.00 93.69 508 MET A CA 1
ATOM 3870 C C . MET A 1 508 ? 0.928 -1.957 4.414 1.00 93.69 508 MET A C 1
ATOM 3872 O O . MET A 1 508 ? 0.899 -0.769 4.772 1.00 93.69 508 MET A O 1
ATOM 3876 N N . PRO A 1 509 ? 2.098 -2.604 4.272 1.00 86.44 509 PRO A N 1
ATOM 3877 C CA . PRO A 1 509 ? 3.380 -1.914 4.231 1.00 86.44 509 PRO A CA 1
ATOM 3878 C C . PRO A 1 509 ? 3.569 -1.228 2.866 1.00 86.44 509 PRO A C 1
ATOM 3880 O O . PRO A 1 509 ? 3.798 -1.896 1.862 1.00 86.44 509 PRO A O 1
ATOM 3883 N N . ALA A 1 510 ? 3.508 0.104 2.838 1.00 79.00 510 ALA A N 1
ATOM 3884 C CA . ALA A 1 510 ? 3.892 0.909 1.678 1.00 79.00 510 ALA A CA 1
ATOM 3885 C C . ALA A 1 510 ? 5.360 1.342 1.833 1.00 79.00 510 ALA A C 1
ATOM 3887 O O . ALA A 1 510 ? 5.728 1.910 2.863 1.00 79.00 510 ALA A O 1
ATOM 3888 N N . GLY A 1 511 ? 6.224 1.004 0.877 1.00 71.50 511 GLY A N 1
ATOM 3889 C CA . GLY A 1 511 ? 7.636 1.392 0.882 1.00 71.50 511 GLY A CA 1
ATOM 3890 C C . GLY A 1 511 ? 7.895 2.683 0.096 1.00 71.50 511 GLY A C 1
ATOM 3891 O O . GLY A 1 511 ? 6.977 3.479 -0.095 1.00 71.50 511 GLY A O 1
ATOM 3892 N N . PRO A 1 512 ? 9.132 2.871 -0.401 1.00 75.19 512 PRO A N 1
ATOM 3893 C CA . PRO A 1 512 ? 9.382 3.742 -1.545 1.00 75.19 512 PRO A CA 1
ATOM 3894 C C . PRO A 1 512 ? 8.527 3.305 -2.738 1.00 75.19 512 PRO A C 1
ATOM 3896 O O . PRO A 1 512 ? 8.174 2.122 -2.840 1.00 75.19 512 PRO A O 1
ATOM 3899 N N . SER A 1 513 ? 8.213 4.252 -3.615 1.00 83.00 513 SER A N 1
ATOM 3900 C CA . SER A 1 513 ? 7.314 4.037 -4.743 1.00 83.00 513 SER A CA 1
ATOM 3901 C C . SER A 1 513 ? 8.013 3.391 -5.945 1.00 83.00 513 SER A C 1
ATOM 3903 O O . SER A 1 513 ? 9.213 3.593 -6.168 1.00 83.00 513 SER A O 1
ATOM 3905 N N . GLU A 1 514 ? 7.286 2.578 -6.709 1.00 89.88 514 GLU A N 1
ATOM 3906 C CA . GLU A 1 514 ? 7.848 1.794 -7.814 1.00 89.88 514 GLU A CA 1
ATOM 3907 C C . GLU A 1 514 ? 6.912 1.640 -9.024 1.00 89.88 514 GLU A C 1
ATOM 3909 O O . GLU A 1 514 ? 5.691 1.579 -8.901 1.00 89.88 514 GLU A O 1
ATOM 3914 N N . GLN A 1 515 ? 7.499 1.529 -10.217 1.00 96.12 515 GLN A N 1
ATOM 3915 C CA . GLN A 1 515 ? 6.774 1.294 -11.470 1.00 96.12 515 GLN A CA 1
ATOM 3916 C C . GLN A 1 515 ? 7.491 0.231 -12.296 1.00 96.12 515 GLN A C 1
ATOM 3918 O O . GLN A 1 515 ? 8.718 0.235 -12.404 1.00 96.12 515 GLN A O 1
ATOM 3923 N N . LEU A 1 516 ? 6.725 -0.643 -12.942 1.00 98.06 516 LEU A N 1
ATOM 3924 C CA . LEU A 1 516 ? 7.207 -1.512 -14.006 1.00 98.06 516 LEU A CA 1
ATOM 3925 C C . LEU A 1 516 ? 6.425 -1.214 -15.290 1.00 98.06 516 LEU A C 1
ATOM 3927 O O . LEU A 1 516 ? 5.218 -1.438 -15.344 1.00 98.06 516 LEU A O 1
ATOM 3931 N N . CYS A 1 517 ? 7.113 -0.732 -16.324 1.00 98.38 517 CYS A N 1
ATOM 3932 C CA . CYS A 1 517 ? 6.541 -0.476 -17.644 1.00 98.38 517 CYS A CA 1
ATOM 3933 C C . CYS A 1 517 ? 6.947 -1.586 -18.624 1.00 98.38 517 CYS A C 1
ATOM 3935 O O . CYS A 1 517 ? 8.131 -1.777 -18.917 1.00 98.38 517 CYS A O 1
ATOM 3937 N N . ILE A 1 518 ? 5.962 -2.330 -19.128 1.00 98.12 518 ILE A N 1
ATOM 3938 C CA . ILE A 1 518 ? 6.110 -3.290 -20.224 1.00 98.12 518 ILE A CA 1
ATOM 3939 C C . ILE A 1 518 ? 5.798 -2.571 -21.537 1.00 98.12 518 ILE A C 1
ATOM 3941 O O . ILE A 1 518 ? 4.726 -1.982 -21.682 1.00 98.12 518 ILE A O 1
ATOM 3945 N N . PHE A 1 519 ? 6.714 -2.645 -22.500 1.00 96.75 519 PHE A N 1
ATOM 3946 C CA . PHE A 1 519 ? 6.583 -1.985 -23.800 1.00 96.75 519 PHE A CA 1
ATOM 3947 C C . PHE A 1 519 ? 7.191 -2.825 -24.929 1.00 96.75 519 PHE A C 1
ATOM 3949 O O . PHE A 1 519 ? 7.977 -3.735 -24.672 1.00 96.75 519 PHE A O 1
ATOM 3956 N N . ASP A 1 520 ? 6.833 -2.546 -26.181 1.00 94.38 520 ASP A N 1
ATOM 3957 C CA . ASP A 1 520 ? 7.341 -3.247 -27.367 1.00 94.38 520 ASP A CA 1
ATOM 3958 C C . ASP A 1 520 ? 7.798 -2.255 -28.455 1.00 94.38 520 ASP A C 1
ATOM 3960 O O . ASP A 1 520 ? 7.937 -1.058 -28.210 1.00 94.38 520 ASP A O 1
ATOM 3964 N N . ALA A 1 521 ? 8.140 -2.740 -29.650 1.00 91.81 521 ALA A N 1
ATOM 3965 C CA . ALA A 1 521 ? 8.690 -1.892 -30.711 1.00 91.81 521 ALA A CA 1
ATOM 3966 C C . ALA A 1 521 ? 7.677 -0.898 -31.330 1.00 91.81 521 ALA A C 1
ATOM 3968 O O . ALA A 1 521 ? 8.088 -0.040 -32.115 1.00 91.81 521 ALA A O 1
ATOM 3969 N N . THR A 1 522 ? 6.383 -1.018 -31.006 1.00 92.19 522 THR A N 1
ATOM 3970 C CA . THR A 1 522 ? 5.299 -0.130 -31.469 1.00 92.19 522 THR A CA 1
ATOM 3971 C C . THR A 1 522 ? 5.007 1.034 -30.520 1.00 92.19 522 THR A C 1
ATOM 3973 O O . THR A 1 522 ? 4.346 1.989 -30.924 1.00 92.19 522 THR A O 1
ATOM 3976 N N . SER A 1 523 ? 5.500 0.971 -29.282 1.00 95.31 523 SER A N 1
ATOM 3977 C CA . SER A 1 523 ? 5.326 2.003 -28.259 1.00 95.31 523 SER A CA 1
ATOM 3978 C C . SER A 1 523 ? 6.079 3.286 -28.625 1.00 95.31 523 SER A C 1
ATOM 3980 O O . SER A 1 523 ? 7.114 3.240 -29.296 1.00 95.31 523 SER A O 1
ATOM 3982 N N . ASP A 1 524 ? 5.599 4.439 -28.152 1.00 96.62 524 ASP A N 1
ATOM 3983 C CA . ASP A 1 524 ? 6.340 5.695 -28.285 1.00 96.62 524 ASP A CA 1
ATOM 3984 C C . ASP A 1 524 ? 7.426 5.775 -27.190 1.00 96.62 524 ASP A C 1
ATOM 3986 O O . ASP A 1 524 ? 7.086 5.773 -25.999 1.00 96.62 524 ASP A O 1
ATOM 3990 N N . PRO A 1 525 ? 8.728 5.860 -27.537 1.00 95.62 525 PRO A N 1
ATOM 3991 C CA . PRO A 1 525 ? 9.792 5.992 -26.546 1.00 95.62 525 PRO A CA 1
ATOM 3992 C C . PRO A 1 525 ? 9.616 7.207 -25.627 1.00 95.62 525 PRO A C 1
ATOM 3994 O O . PRO A 1 525 ? 9.990 7.125 -24.459 1.00 95.62 525 PRO A O 1
ATOM 3997 N N . ALA A 1 526 ? 9.024 8.305 -26.112 1.00 97.38 526 ALA A N 1
ATOM 3998 C CA . ALA A 1 526 ? 8.811 9.508 -25.317 1.00 97.38 526 ALA A CA 1
ATOM 3999 C C . ALA A 1 526 ? 7.768 9.283 -24.214 1.00 97.38 526 ALA A C 1
ATOM 4001 O O . ALA A 1 526 ? 7.945 9.779 -23.101 1.00 97.38 526 ALA A O 1
ATOM 4002 N N . PHE A 1 527 ? 6.718 8.500 -24.488 1.00 97.88 527 PHE A N 1
ATOM 4003 C CA . PHE A 1 527 ? 5.696 8.153 -23.493 1.00 97.88 527 PHE A CA 1
ATOM 4004 C C . PHE A 1 527 ? 6.233 7.140 -22.478 1.00 97.88 527 PHE A C 1
ATOM 4006 O O . PHE A 1 527 ? 6.029 7.312 -21.280 1.00 97.88 527 PHE A O 1
ATOM 4013 N N . VAL A 1 528 ? 6.965 6.118 -22.937 1.00 96.94 528 VAL A N 1
ATOM 4014 C CA . VAL A 1 528 ? 7.601 5.124 -22.051 1.00 96.94 528 VAL A CA 1
ATOM 4015 C C . VAL A 1 528 ? 8.601 5.790 -21.098 1.00 96.94 528 VAL A C 1
ATOM 4017 O O . VAL A 1 528 ? 8.650 5.443 -19.919 1.00 96.94 528 VAL A O 1
ATOM 4020 N N . VAL A 1 529 ? 9.378 6.769 -21.575 1.00 95.94 529 VAL A N 1
ATOM 4021 C CA . VAL A 1 529 ? 10.265 7.567 -20.714 1.00 95.94 529 VAL A CA 1
ATOM 4022 C C . VAL A 1 529 ? 9.476 8.469 -19.767 1.00 95.94 529 VAL A C 1
ATOM 4024 O O . VAL A 1 529 ? 9.844 8.546 -18.598 1.00 95.94 529 VAL A O 1
ATOM 4027 N N . ALA A 1 530 ? 8.401 9.119 -20.221 1.00 96.75 530 ALA A N 1
ATOM 4028 C CA . ALA A 1 530 ? 7.605 10.006 -19.373 1.00 96.75 530 ALA A CA 1
ATOM 4029 C C . ALA A 1 530 ? 7.004 9.268 -18.161 1.00 96.75 530 ALA A C 1
ATOM 4031 O O . ALA A 1 530 ? 7.131 9.761 -17.039 1.00 96.75 530 ALA A O 1
ATOM 4032 N N . ASP A 1 531 ? 6.443 8.069 -18.363 1.00 96.38 531 ASP A N 1
ATOM 4033 C CA . ASP A 1 531 ? 5.948 7.210 -17.275 1.00 96.38 531 ASP A CA 1
ATOM 4034 C C . ASP A 1 531 ? 7.079 6.795 -16.318 1.00 96.38 531 ASP A C 1
ATOM 4036 O O . ASP A 1 531 ? 6.962 6.948 -15.100 1.00 96.38 531 ASP A O 1
ATOM 4040 N N . LEU A 1 532 ? 8.212 6.319 -16.849 1.00 95.62 532 LEU A N 1
ATOM 4041 C CA . LEU A 1 532 ? 9.350 5.899 -16.023 1.00 95.62 532 LEU A CA 1
ATOM 4042 C C . LEU A 1 532 ? 9.967 7.082 -15.249 1.00 95.62 532 LEU A C 1
ATOM 4044 O O . LEU A 1 532 ? 10.499 6.893 -14.156 1.00 95.62 532 LEU A O 1
ATOM 4048 N N . LEU A 1 533 ? 9.892 8.308 -15.775 1.00 94.81 533 LEU A N 1
ATOM 4049 C CA . LEU A 1 533 ? 10.367 9.512 -15.092 1.00 94.81 533 LEU A CA 1
ATOM 4050 C C . LEU A 1 533 ? 9.376 10.059 -14.057 1.00 94.81 533 LEU A C 1
ATOM 4052 O O . LEU A 1 533 ? 9.843 10.581 -13.041 1.00 94.81 533 LEU A O 1
ATOM 4056 N N . SER A 1 534 ? 8.057 9.923 -14.256 1.00 93.56 534 SER A N 1
ATOM 4057 C CA . SER A 1 534 ? 7.061 10.422 -13.294 1.00 93.56 534 SER A CA 1
ATOM 4058 C C . SER A 1 534 ? 7.197 9.726 -11.940 1.00 93.56 534 SER A C 1
ATOM 4060 O O . SER A 1 534 ? 7.257 10.393 -10.909 1.00 93.56 534 SER A O 1
ATOM 4062 N N . GLN A 1 535 ? 7.362 8.399 -11.939 1.00 91.81 535 GLN A N 1
ATOM 4063 C CA . GLN A 1 535 ? 7.621 7.645 -10.712 1.00 91.81 535 GLN A CA 1
ATOM 4064 C C . GLN A 1 535 ? 9.053 7.874 -10.189 1.00 91.81 535 GLN A C 1
ATOM 4066 O O . GLN A 1 535 ? 9.266 8.022 -8.985 1.00 91.81 535 GLN A O 1
ATOM 4071 N N . ALA A 1 536 ? 10.061 7.950 -11.067 1.00 89.31 536 ALA A N 1
ATOM 4072 C CA . ALA A 1 536 ? 11.451 8.133 -10.636 1.00 89.31 536 ALA A CA 1
ATOM 4073 C C . ALA A 1 536 ? 11.722 9.495 -9.968 1.00 89.31 536 ALA A C 1
ATOM 4075 O O . ALA A 1 536 ? 12.706 9.622 -9.238 1.00 89.31 536 ALA A O 1
ATOM 4076 N N . GLU A 1 537 ? 10.895 10.526 -10.182 1.00 88.69 537 GLU A N 1
ATOM 4077 C CA . GLU A 1 537 ? 11.071 11.797 -9.475 1.00 88.69 537 GLU A CA 1
ATOM 4078 C C . GLU A 1 537 ? 10.529 11.810 -8.036 1.00 88.69 537 GLU A C 1
ATOM 4080 O O . GLU A 1 537 ? 10.926 12.693 -7.274 1.00 88.69 537 GLU A O 1
ATOM 4085 N N . HIS A 1 538 ? 9.693 10.843 -7.622 1.00 84.44 538 HIS A N 1
ATOM 4086 C CA . HIS A 1 538 ? 9.059 10.827 -6.294 1.00 84.44 538 HIS A CA 1
ATOM 4087 C C . HIS A 1 538 ? 10.068 10.893 -5.138 1.00 84.44 538 HIS A C 1
ATOM 4089 O O . HIS A 1 538 ? 9.954 11.783 -4.285 1.00 84.44 538 HIS A O 1
ATOM 4095 N N . GLY A 1 539 ? 11.078 10.022 -5.129 1.00 83.56 539 GLY A N 1
ATOM 4096 C CA . GLY A 1 539 ? 12.133 9.995 -4.116 1.00 83.56 539 GLY A CA 1
ATOM 4097 C C . GLY A 1 539 ? 13.423 9.339 -4.621 1.00 83.56 539 GLY A C 1
ATOM 4098 O O . GLY A 1 539 ? 13.395 8.574 -5.580 1.00 83.56 539 GLY A O 1
ATOM 4099 N N . PRO A 1 540 ? 14.582 9.602 -3.985 1.00 82.88 540 PRO A N 1
ATOM 4100 C CA . PRO A 1 540 ? 15.855 8.984 -4.371 1.00 82.88 540 PRO A CA 1
ATOM 4101 C C . PRO A 1 540 ? 15.903 7.483 -4.034 1.00 82.88 540 PRO A C 1
ATOM 4103 O O . PRO A 1 540 ? 16.874 6.804 -4.362 1.00 82.88 540 PRO A O 1
ATOM 4106 N N . ASP A 1 541 ? 14.901 6.979 -3.317 1.00 80.12 541 ASP A N 1
ATOM 4107 C CA . ASP A 1 541 ? 14.641 5.598 -2.928 1.00 80.12 541 ASP A CA 1
ATOM 4108 C C . ASP A 1 541 ? 13.605 4.884 -3.818 1.00 80.12 541 ASP A C 1
ATOM 4110 O O . ASP A 1 541 ? 13.475 3.665 -3.705 1.00 80.12 541 ASP A O 1
ATOM 4114 N N . SER A 1 542 ? 12.933 5.598 -4.731 1.00 86.44 542 SER A N 1
ATOM 4115 C CA . SER A 1 542 ? 12.059 5.007 -5.754 1.00 86.44 542 SER A CA 1
ATOM 4116 C C . SER A 1 542 ? 12.847 4.132 -6.745 1.00 86.44 542 SER A C 1
ATOM 4118 O O . SER A 1 542 ? 14.052 4.319 -6.946 1.00 86.44 542 SER A O 1
ATOM 4120 N N . GLN A 1 543 ? 12.173 3.170 -7.382 1.00 89.00 543 GLN A N 1
ATOM 4121 C CA . GLN A 1 543 ? 12.761 2.282 -8.396 1.00 89.00 543 GLN A CA 1
ATOM 4122 C C . GLN A 1 543 ? 11.801 2.093 -9.571 1.00 89.00 543 GLN A C 1
ATOM 4124 O O . GLN A 1 543 ? 10.633 1.768 -9.370 1.00 89.00 543 GLN A O 1
ATOM 4129 N N . VAL A 1 544 ? 12.299 2.239 -10.800 1.00 94.44 544 VAL A N 1
ATOM 4130 C CA . VAL A 1 544 ? 11.514 1.990 -12.015 1.00 94.44 544 VAL A CA 1
ATOM 4131 C C . VAL A 1 544 ? 12.141 0.897 -12.879 1.00 94.44 544 VAL A C 1
ATOM 4133 O O . VAL A 1 544 ? 13.359 0.699 -12.884 1.00 94.44 544 VAL A O 1
ATOM 4136 N N . VAL A 1 545 ? 11.306 0.136 -13.583 1.00 94.69 545 VAL A N 1
ATOM 4137 C CA . VAL A 1 545 ? 11.734 -1.044 -14.342 1.00 94.69 545 VAL A CA 1
ATOM 4138 C C . VAL A 1 545 ? 11.101 -1.059 -15.727 1.00 94.69 545 VAL A C 1
ATOM 4140 O O . VAL A 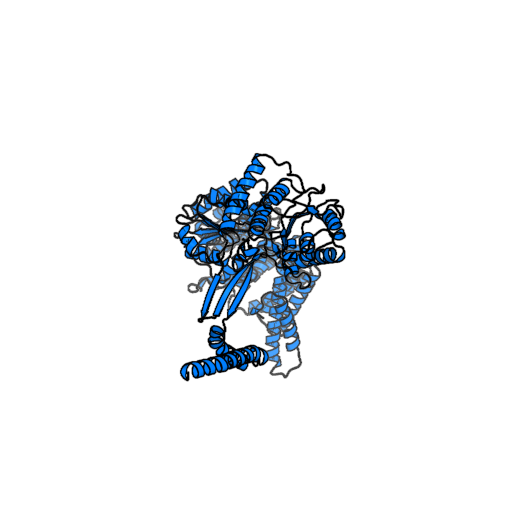1 545 ? 9.886 -1.153 -15.866 1.00 94.69 545 VAL A O 1
ATOM 4143 N N . GLY A 1 546 ? 11.929 -1.024 -16.769 1.00 95.50 546 GLY A N 1
ATOM 4144 C CA . GLY A 1 546 ? 11.485 -1.247 -18.142 1.00 95.50 546 GLY A CA 1
ATOM 4145 C C . GLY A 1 546 ? 11.565 -2.723 -18.537 1.00 95.50 546 GLY A C 1
ATOM 4146 O O . GLY A 1 546 ? 12.565 -3.390 -18.265 1.00 95.50 546 GLY A O 1
ATOM 4147 N N . VAL A 1 547 ? 10.547 -3.234 -19.227 1.00 94.50 547 VAL A N 1
ATOM 4148 C CA . VAL A 1 547 ? 10.520 -4.597 -19.776 1.00 94.50 547 VAL A CA 1
ATOM 4149 C C . VAL A 1 547 ? 10.188 -4.529 -21.264 1.00 94.50 547 VAL A C 1
ATOM 4151 O O . VAL A 1 547 ? 9.023 -4.507 -21.657 1.00 94.50 547 VAL A O 1
ATOM 4154 N N . PHE A 1 548 ? 11.230 -4.493 -22.095 1.00 94.06 548 PHE A N 1
ATOM 4155 C CA . PHE A 1 548 ? 11.102 -4.401 -23.547 1.00 94.06 548 PHE A CA 1
ATOM 4156 C C . PHE A 1 548 ? 10.832 -5.780 -24.161 1.00 94.06 548 PHE A C 1
ATOM 4158 O O . PHE A 1 548 ? 11.688 -6.670 -24.130 1.00 94.06 548 PHE A O 1
ATOM 4165 N N . VAL A 1 549 ? 9.645 -5.961 -24.733 1.00 91.19 549 VAL A N 1
ATOM 4166 C CA . VAL A 1 549 ? 9.221 -7.182 -25.419 1.00 91.19 549 VAL A CA 1
ATOM 4167 C C . VAL A 1 549 ? 9.672 -7.126 -26.871 1.00 91.19 549 VAL A C 1
ATOM 4169 O O . VAL A 1 549 ? 9.114 -6.404 -27.693 1.00 91.19 549 VAL A O 1
ATOM 4172 N N . ASN A 1 550 ? 10.691 -7.916 -27.197 1.00 86.81 550 ASN A N 1
ATOM 4173 C CA . ASN A 1 550 ? 11.289 -7.946 -28.522 1.00 86.81 550 ASN A CA 1
ATOM 4174 C C . ASN A 1 550 ? 11.577 -9.386 -28.986 1.00 86.81 550 ASN A C 1
ATOM 4176 O O . ASN A 1 550 ? 12.625 -9.951 -28.652 1.00 86.81 550 ASN A O 1
ATOM 4180 N N . PRO A 1 551 ? 10.684 -9.983 -29.797 1.00 76.75 551 PRO A N 1
ATOM 4181 C CA . PRO A 1 551 ? 10.873 -11.328 -30.338 1.00 76.75 551 PRO A CA 1
ATOM 4182 C C . PRO A 1 551 ? 12.090 -11.479 -31.265 1.00 76.75 551 PRO A C 1
ATOM 4184 O O . PRO A 1 551 ? 12.662 -12.567 -31.328 1.00 76.75 551 PRO A O 1
ATOM 4187 N N . SER A 1 552 ? 12.506 -10.411 -31.961 1.00 75.19 552 SER A N 1
ATOM 4188 C CA . SER A 1 552 ? 13.642 -10.454 -32.899 1.00 75.19 552 SER A CA 1
ATOM 4189 C C . SER A 1 552 ? 15.000 -10.525 -32.190 1.00 75.19 552 SER A C 1
ATOM 4191 O O . SER A 1 552 ? 15.939 -11.134 -32.696 1.00 75.19 552 SER A O 1
ATOM 4193 N N . GLY A 1 553 ? 15.099 -9.918 -31.004 1.00 64.69 553 GLY A N 1
ATOM 4194 C CA . GLY A 1 553 ? 16.347 -9.728 -30.268 1.00 64.69 553 GLY A CA 1
ATOM 4195 C C . GLY A 1 553 ? 17.153 -8.484 -30.667 1.00 64.69 553 GLY A C 1
ATOM 4196 O O . GLY A 1 553 ? 17.926 -8.015 -29.835 1.00 64.69 553 GLY A O 1
ATOM 4197 N N . ASP A 1 554 ? 16.950 -7.901 -31.856 1.00 72.81 554 ASP A N 1
ATOM 4198 C CA . ASP A 1 554 ? 17.570 -6.616 -32.216 1.00 72.81 554 ASP A CA 1
ATOM 4199 C C . ASP A 1 554 ? 16.829 -5.467 -31.528 1.00 72.81 554 ASP A C 1
ATOM 4201 O O . ASP A 1 554 ? 15.716 -5.097 -31.903 1.00 72.81 554 ASP A O 1
ATOM 4205 N N . ALA A 1 555 ? 17.440 -4.929 -30.475 1.00 75.12 555 ALA A N 1
ATOM 4206 C CA . ALA A 1 555 ? 16.905 -3.817 -29.702 1.00 75.12 555 ALA A CA 1
ATOM 4207 C C . ALA A 1 555 ? 17.569 -2.467 -30.026 1.00 75.12 555 ALA A C 1
ATOM 4209 O O . ALA A 1 555 ? 17.179 -1.456 -29.438 1.00 75.12 555 ALA A O 1
ATOM 4210 N N . HIS A 1 556 ? 18.571 -2.420 -30.912 1.00 73.00 556 HIS A N 1
ATOM 4211 C CA . HIS A 1 556 ? 19.502 -1.288 -30.989 1.00 73.00 556 HIS A CA 1
ATOM 4212 C C . HIS A 1 556 ? 18.811 0.025 -31.377 1.00 73.00 556 HIS A C 1
ATOM 4214 O O . HIS A 1 556 ? 18.980 1.031 -30.686 1.00 73.00 556 HIS A O 1
ATOM 4220 N N . GLY A 1 557 ? 17.979 0.012 -32.424 1.00 82.06 557 GLY A N 1
ATOM 4221 C CA . GLY A 1 557 ? 17.275 1.212 -32.893 1.00 82.06 557 GLY A CA 1
ATOM 4222 C C . GLY A 1 557 ? 16.269 1.776 -31.881 1.00 82.06 557 GLY A C 1
ATOM 4223 O O . GLY A 1 557 ? 16.205 2.987 -31.682 1.00 82.06 557 GLY A O 1
ATOM 4224 N N . TYR A 1 558 ? 15.514 0.913 -31.191 1.00 87.31 558 TYR A N 1
ATOM 4225 C CA . TYR A 1 558 ? 14.547 1.358 -30.180 1.00 87.31 558 TYR A CA 1
ATOM 4226 C C . TYR A 1 558 ? 15.254 1.890 -28.922 1.00 87.31 558 TYR A C 1
ATOM 4228 O O . TYR A 1 558 ? 14.931 2.974 -28.438 1.00 87.31 558 TYR A O 1
ATOM 4236 N N . MET A 1 559 ? 16.260 1.163 -28.421 1.00 84.56 559 MET A N 1
ATOM 4237 C CA . MET A 1 559 ? 17.011 1.531 -27.212 1.00 84.56 559 MET A CA 1
ATOM 4238 C C . MET A 1 559 ? 17.922 2.756 -27.403 1.00 84.56 559 MET A C 1
ATOM 4240 O O . MET A 1 559 ? 18.329 3.361 -26.410 1.00 84.56 559 MET A O 1
ATOM 4244 N N . GLY A 1 560 ? 18.234 3.137 -28.648 1.00 82.69 560 GLY A N 1
ATOM 4245 C CA . GLY A 1 560 ? 18.822 4.439 -28.980 1.00 82.69 560 GLY A CA 1
ATOM 4246 C C . GLY A 1 560 ? 17.859 5.581 -28.651 1.00 82.69 560 GLY A C 1
ATOM 4247 O O . GLY A 1 560 ? 18.118 6.348 -27.724 1.00 82.69 560 GLY A O 1
ATOM 4248 N N . ARG A 1 561 ? 16.695 5.607 -29.317 1.00 90.94 561 ARG A N 1
ATOM 4249 C CA . ARG A 1 561 ? 15.643 6.623 -29.106 1.00 90.94 561 ARG A CA 1
ATOM 4250 C C . ARG A 1 561 ? 15.183 6.710 -27.649 1.00 90.94 561 ARG A C 1
ATOM 4252 O O . ARG A 1 561 ? 14.991 7.799 -27.124 1.00 90.94 561 ARG A O 1
ATOM 4259 N N . LEU A 1 562 ? 15.055 5.567 -26.967 1.00 88.81 562 LEU A N 1
ATOM 4260 C CA . LEU A 1 562 ? 14.685 5.530 -25.548 1.00 88.81 562 LEU A CA 1
ATOM 4261 C C . LEU A 1 562 ? 15.716 6.257 -24.660 1.00 88.81 562 LEU A C 1
ATOM 4263 O O . LEU A 1 562 ? 15.339 6.904 -23.687 1.00 88.81 562 LEU A O 1
ATOM 4267 N N . ARG A 1 563 ? 17.014 6.197 -24.995 1.00 87.50 563 ARG A N 1
ATOM 4268 C CA . ARG A 1 563 ? 18.055 6.948 -24.273 1.00 87.50 563 ARG A CA 1
ATOM 4269 C C . ARG A 1 563 ? 18.012 8.438 -24.597 1.00 87.50 563 ARG A C 1
ATOM 4271 O O . ARG A 1 563 ? 18.121 9.246 -23.682 1.00 87.50 563 ARG A O 1
ATOM 4278 N N . GLU A 1 564 ? 17.836 8.787 -25.870 1.00 89.12 564 GLU A N 1
ATOM 4279 C CA . GLU A 1 564 ? 17.704 10.179 -26.318 1.00 89.12 564 GLU A CA 1
ATOM 4280 C C . GLU A 1 564 ? 16.552 10.879 -25.585 1.00 89.12 564 GLU A C 1
ATOM 4282 O O . GLU A 1 564 ? 16.723 11.992 -25.092 1.00 89.12 564 GLU A O 1
ATOM 4287 N N . GLU A 1 565 ? 15.413 10.202 -25.420 1.00 94.81 565 GLU A N 1
ATOM 4288 C CA . GLU A 1 565 ? 14.294 10.690 -24.609 1.00 94.81 565 GLU A CA 1
ATOM 4289 C C . GLU A 1 565 ? 14.639 10.775 -23.115 1.00 94.81 565 GLU A C 1
ATOM 4291 O O . GLU A 1 565 ? 14.384 11.811 -22.499 1.00 94.81 565 GLU A O 1
ATOM 4296 N N . PHE A 1 566 ? 15.287 9.763 -22.520 1.00 88.44 566 PHE A N 1
ATOM 4297 C CA . PHE A 1 566 ? 15.729 9.836 -21.117 1.00 88.44 566 PHE A CA 1
ATOM 4298 C C . PHE A 1 566 ? 16.641 11.044 -20.855 1.00 88.44 566 PHE A C 1
ATOM 4300 O O . PHE A 1 566 ? 16.454 11.750 -19.860 1.00 88.44 566 PHE A O 1
ATOM 4307 N N . GLU A 1 567 ? 17.606 11.314 -21.735 1.00 86.50 567 GLU A N 1
ATOM 4308 C CA . GLU A 1 567 ? 18.523 12.452 -21.626 1.00 86.50 567 GLU A CA 1
ATOM 4309 C C . GLU A 1 567 ? 17.783 13.787 -21.830 1.00 86.50 567 GLU A C 1
ATOM 4311 O O . GLU A 1 567 ? 17.892 14.702 -21.001 1.00 86.50 567 GLU A O 1
ATOM 4316 N N . GLN A 1 568 ? 16.959 13.887 -22.878 1.00 93.81 568 GLN A N 1
ATOM 4317 C CA . GLN A 1 568 ? 16.181 15.087 -23.182 1.00 93.81 568 GLN A CA 1
ATOM 4318 C C . GLN A 1 568 ? 15.169 15.440 -22.091 1.00 93.81 568 GLN A C 1
ATOM 4320 O O . GLN A 1 568 ? 15.063 16.613 -21.734 1.00 93.81 568 GLN A O 1
ATOM 4325 N N . GLN A 1 569 ? 14.412 14.475 -21.573 1.00 94.12 569 GLN A N 1
ATOM 4326 C CA . GLN A 1 569 ? 13.371 14.728 -20.578 1.00 94.12 569 GLN A CA 1
ATOM 4327 C C . GLN A 1 569 ? 13.979 14.979 -19.191 1.00 94.12 569 GLN A C 1
ATOM 4329 O O . GLN A 1 569 ? 13.677 16.003 -18.576 1.00 94.12 569 GLN A O 1
ATOM 4334 N N . THR A 1 570 ? 14.930 14.149 -18.736 1.00 90.00 570 THR A N 1
ATOM 4335 C CA . THR A 1 570 ? 15.575 14.324 -17.415 1.00 90.00 570 THR A CA 1
ATOM 4336 C C . THR A 1 570 ? 16.305 15.665 -17.294 1.00 90.00 570 THR A C 1
ATOM 4338 O O . THR A 1 570 ? 16.335 16.250 -16.212 1.00 90.00 570 THR A O 1
ATOM 4341 N N . SER A 1 571 ? 16.867 16.202 -18.386 1.00 90.19 571 SER A N 1
ATOM 4342 C CA . SER A 1 571 ? 17.523 17.521 -18.365 1.00 90.19 571 SER A CA 1
ATOM 4343 C C . SER A 1 571 ? 16.573 18.684 -18.028 1.00 90.19 571 SER A C 1
ATOM 4345 O O . SER A 1 571 ? 17.016 19.683 -17.455 1.00 90.19 571 SER A O 1
ATOM 4347 N N . LYS A 1 572 ? 15.276 18.535 -18.337 1.00 93.94 572 LYS A N 1
ATOM 4348 C CA . LYS A 1 572 ? 14.220 19.551 -18.175 1.00 93.94 572 LYS A CA 1
ATOM 4349 C C . LYS A 1 572 ? 13.527 19.491 -16.803 1.00 93.94 572 LYS A C 1
ATOM 4351 O O . LYS A 1 572 ? 12.873 20.457 -16.420 1.00 93.94 572 LYS A O 1
ATOM 4356 N N . LEU A 1 573 ? 13.667 18.390 -16.056 1.00 92.31 573 LEU A N 1
ATOM 4357 C CA . LEU A 1 573 ? 13.016 18.209 -14.752 1.00 92.31 573 LEU A CA 1
ATOM 4358 C C . LEU A 1 573 ? 13.619 19.119 -13.670 1.00 92.31 573 LEU A C 1
ATOM 4360 O O . LEU A 1 573 ? 14.832 19.142 -13.448 1.00 92.31 573 LEU A O 1
ATOM 4364 N N . SER A 1 574 ? 12.758 19.788 -12.901 1.00 92.00 574 SER A N 1
ATOM 4365 C CA . SER A 1 574 ? 13.159 20.559 -11.713 1.00 92.00 574 SER A CA 1
ATOM 4366 C C . SER A 1 574 ? 13.781 19.668 -10.629 1.00 92.00 574 SER A C 1
ATOM 4368 O O . SER A 1 574 ? 14.717 20.078 -9.944 1.00 92.00 574 SER A O 1
ATOM 4370 N N . ARG A 1 575 ? 13.311 18.419 -10.514 1.00 87.44 575 ARG A N 1
ATOM 4371 C CA . ARG A 1 575 ? 13.764 17.420 -9.532 1.00 87.44 575 ARG A CA 1
ATOM 4372 C C . ARG A 1 575 ? 14.891 16.510 -10.036 1.00 87.44 575 ARG A C 1
ATOM 4374 O O . ARG A 1 575 ? 15.250 15.567 -9.338 1.00 87.44 575 ARG A O 1
ATOM 4381 N N . ARG A 1 576 ? 15.502 16.806 -11.194 1.00 89.50 576 ARG A N 1
ATOM 4382 C CA . ARG A 1 576 ? 16.444 15.926 -11.927 1.00 89.50 576 ARG A CA 1
ATOM 4383 C C . ARG A 1 576 ? 17.520 15.215 -11.093 1.00 89.50 576 ARG A C 1
ATOM 4385 O O . ARG A 1 576 ? 17.876 14.087 -11.412 1.00 89.50 576 ARG A O 1
ATOM 4392 N N . GLU A 1 577 ? 18.067 15.836 -10.044 1.00 89.06 577 GLU A N 1
ATOM 4393 C CA . GLU A 1 577 ? 19.113 15.208 -9.217 1.00 89.06 577 GLU A CA 1
ATOM 4394 C C . GLU A 1 577 ? 18.548 14.165 -8.232 1.00 89.06 577 GLU A C 1
ATOM 4396 O O . GLU A 1 577 ? 19.282 13.276 -7.810 1.00 89.06 577 GLU A O 1
ATOM 4401 N N . ILE A 1 578 ? 17.253 14.229 -7.896 1.00 84.81 578 ILE A N 1
ATOM 4402 C CA . ILE A 1 578 ? 16.511 13.148 -7.224 1.00 84.81 578 ILE A CA 1
ATOM 4403 C C . ILE A 1 578 ? 16.229 12.040 -8.240 1.00 84.81 578 ILE A C 1
ATOM 4405 O O . ILE A 1 578 ? 16.574 10.887 -7.993 1.00 84.81 578 ILE A O 1
ATOM 4409 N N . THR A 1 579 ? 15.711 12.399 -9.419 1.00 85.81 579 THR A N 1
ATOM 4410 C CA . THR A 1 579 ? 15.383 11.449 -10.493 1.00 85.81 579 THR A CA 1
ATOM 4411 C C . THR A 1 579 ? 16.590 10.592 -10.888 1.00 85.81 579 THR A C 1
ATOM 4413 O O . THR A 1 579 ? 16.488 9.372 -10.951 1.00 85.81 579 THR A O 1
ATOM 4416 N N . LYS A 1 580 ? 17.783 11.188 -11.038 1.00 86.50 580 LYS A N 1
ATOM 4417 C CA . LYS A 1 580 ? 19.043 10.451 -11.276 1.00 86.50 580 LYS A CA 1
ATOM 4418 C C . LYS A 1 580 ? 19.395 9.438 -10.175 1.00 86.50 580 LYS A C 1
ATOM 4420 O O . LYS A 1 580 ? 20.025 8.429 -10.479 1.00 86.50 580 LYS A O 1
ATOM 4425 N N . GLN A 1 581 ? 19.030 9.693 -8.915 1.00 84.31 581 GLN A N 1
ATOM 4426 C CA . GLN A 1 581 ? 19.305 8.780 -7.796 1.00 84.31 581 GLN A CA 1
ATOM 4427 C C . GLN A 1 581 ? 18.356 7.577 -7.773 1.00 84.31 581 GLN A C 1
ATOM 4429 O O . GLN A 1 581 ? 18.789 6.496 -7.387 1.00 84.31 581 GLN A O 1
ATOM 4434 N N . ALA A 1 582 ? 17.105 7.741 -8.213 1.00 84.94 582 ALA A N 1
ATOM 4435 C CA . ALA A 1 582 ? 16.205 6.618 -8.480 1.00 84.94 582 ALA A CA 1
ATOM 4436 C C . ALA A 1 582 ? 16.656 5.841 -9.731 1.00 84.94 582 ALA A C 1
ATOM 4438 O O . ALA A 1 582 ? 16.759 4.611 -9.715 1.00 84.94 582 ALA A O 1
ATOM 4439 N N . LEU A 1 583 ? 17.009 6.553 -10.809 1.00 84.50 583 LEU A N 1
ATOM 4440 C CA . LEU A 1 583 ? 17.445 5.950 -12.072 1.00 84.50 583 LEU A CA 1
ATOM 4441 C C . LEU A 1 583 ? 18.717 5.096 -11.934 1.00 84.50 583 LEU A C 1
ATOM 4443 O O . LEU A 1 583 ? 18.799 4.052 -12.571 1.00 84.50 583 LEU A O 1
ATOM 4447 N N . SER A 1 584 ? 19.667 5.450 -11.060 1.00 84.19 584 SER A N 1
ATOM 4448 C CA . SER A 1 584 ? 20.874 4.634 -10.828 1.00 84.19 584 SER A CA 1
ATOM 4449 C C . SER A 1 584 ? 20.616 3.296 -10.110 1.00 84.19 584 SER A C 1
ATOM 4451 O O . SER A 1 584 ? 21.513 2.458 -10.027 1.00 84.19 584 SER A O 1
ATOM 4453 N N . LYS A 1 585 ? 19.389 3.078 -9.615 1.00 82.00 585 LYS A N 1
ATOM 4454 C CA . LYS A 1 585 ? 18.880 1.825 -9.017 1.00 82.00 585 LYS A CA 1
ATOM 4455 C C . LYS A 1 585 ? 17.844 1.123 -9.908 1.00 82.00 585 LYS A C 1
ATOM 4457 O O . LYS A 1 585 ? 17.329 0.061 -9.550 1.00 82.00 585 LYS A O 1
ATOM 4462 N N . SER A 1 586 ? 17.512 1.750 -11.031 1.00 87.38 586 SER A N 1
ATOM 4463 C CA . SER A 1 586 ? 16.488 1.352 -11.994 1.00 87.38 586 SER A CA 1
ATOM 4464 C C . SER A 1 586 ? 17.135 0.660 -13.194 1.00 87.38 586 SER A C 1
ATOM 4466 O O . SER A 1 586 ? 18.343 0.774 -13.407 1.00 87.38 586 SER A O 1
ATOM 4468 N N . PHE A 1 587 ? 16.364 -0.094 -13.977 1.00 85.19 587 PHE A N 1
ATOM 4469 C CA . PHE A 1 587 ? 16.922 -0.864 -15.094 1.00 85.19 587 PHE A CA 1
ATOM 4470 C C . PHE A 1 587 ? 15.896 -1.165 -16.190 1.00 85.19 587 PHE A C 1
ATOM 4472 O O . PHE A 1 587 ? 14.692 -1.174 -15.953 1.00 85.19 587 PHE A O 1
ATOM 4479 N N . VAL A 1 588 ? 16.388 -1.470 -17.395 1.00 86.88 588 VAL A N 1
ATOM 4480 C CA . VAL A 1 588 ? 15.580 -2.009 -18.499 1.00 86.88 588 VAL A CA 1
ATOM 4481 C C . VAL A 1 588 ? 16.086 -3.406 -18.853 1.00 86.88 588 VAL A C 1
ATOM 4483 O O . VAL A 1 588 ? 17.279 -3.586 -19.104 1.00 86.88 588 VAL A O 1
ATOM 4486 N N . ILE A 1 589 ? 15.186 -4.389 -18.898 1.00 83.69 589 ILE A N 1
ATOM 4487 C CA . ILE A 1 589 ? 15.453 -5.732 -19.433 1.00 83.69 589 ILE A CA 1
ATOM 4488 C C . ILE A 1 589 ? 14.822 -5.903 -20.817 1.00 83.69 589 ILE A C 1
ATOM 4490 O O . ILE A 1 589 ? 13.810 -5.280 -21.131 1.00 83.69 589 ILE A O 1
ATOM 4494 N N . VAL A 1 590 ? 15.398 -6.790 -21.631 1.00 84.94 590 VAL A N 1
ATOM 4495 C CA . VAL A 1 590 ? 14.850 -7.189 -22.936 1.00 84.94 590 VAL A CA 1
ATOM 4496 C C . VAL A 1 590 ? 14.432 -8.655 -22.870 1.00 84.94 590 VAL A C 1
ATOM 4498 O O . VAL A 1 590 ? 15.223 -9.509 -22.466 1.00 84.94 590 VAL A O 1
ATOM 4501 N N . VAL A 1 591 ? 13.196 -8.957 -23.268 1.00 82.88 591 VAL A N 1
ATOM 4502 C CA . VAL A 1 591 ? 12.601 -10.300 -23.212 1.00 82.88 591 VAL A CA 1
ATOM 4503 C C . VAL A 1 591 ? 12.001 -10.697 -24.560 1.00 82.88 591 VAL A C 1
ATOM 4505 O O . VAL A 1 591 ? 11.466 -9.868 -25.287 1.00 82.88 591 VAL A O 1
ATOM 4508 N N . LYS A 1 592 ? 12.070 -11.988 -24.910 1.00 84.75 592 LYS A N 1
ATOM 4509 C CA . LYS A 1 592 ? 11.639 -12.485 -26.234 1.00 84.75 592 LYS A CA 1
ATOM 4510 C C . LYS A 1 592 ? 10.121 -12.608 -26.419 1.00 84.75 592 LYS A C 1
ATOM 4512 O O . LYS A 1 592 ? 9.677 -12.891 -27.527 1.00 84.75 592 LYS A O 1
ATOM 4517 N N . SER A 1 593 ? 9.323 -12.473 -25.361 1.00 85.69 593 SER A N 1
ATOM 4518 C CA . SER A 1 593 ? 7.880 -12.719 -25.418 1.00 85.69 593 SER A CA 1
ATOM 4519 C C . SER A 1 593 ? 7.109 -12.040 -24.289 1.00 85.69 593 SER A C 1
ATOM 4521 O O . SER A 1 593 ? 7.642 -11.774 -23.211 1.00 85.69 593 SER A O 1
ATOM 4523 N N . LEU A 1 594 ? 5.819 -11.841 -24.549 1.00 92.62 594 LEU A N 1
ATOM 4524 C CA . LEU A 1 594 ? 4.799 -11.407 -23.598 1.00 92.62 594 LEU A CA 1
ATOM 4525 C C . LEU A 1 594 ? 4.749 -12.313 -22.353 1.00 92.62 594 LEU A C 1
ATOM 4527 O O . LEU A 1 594 ? 4.707 -11.811 -21.234 1.00 92.62 594 LEU A O 1
ATOM 4531 N N . ASP A 1 595 ? 4.845 -13.639 -22.516 1.00 88.94 595 ASP A N 1
ATOM 4532 C CA . ASP A 1 595 ? 4.880 -14.575 -21.381 1.00 88.94 595 ASP A CA 1
ATOM 4533 C C . ASP A 1 595 ? 6.126 -14.393 -20.504 1.00 88.94 595 ASP A C 1
ATOM 4535 O O . ASP A 1 595 ? 6.032 -14.453 -19.278 1.00 88.94 595 ASP A O 1
ATOM 4539 N N . ALA A 1 596 ? 7.291 -14.117 -21.101 1.00 85.44 596 ALA A N 1
ATOM 4540 C CA . ALA A 1 596 ? 8.501 -13.804 -20.342 1.00 85.44 596 ALA A CA 1
ATOM 4541 C C . ALA A 1 596 ? 8.388 -12.449 -19.619 1.00 85.44 596 ALA A C 1
ATOM 4543 O O . ALA A 1 596 ? 8.831 -12.334 -18.476 1.00 85.44 596 ALA A O 1
ATOM 4544 N N . ALA A 1 597 ? 7.746 -11.452 -20.240 1.00 90.94 597 ALA A N 1
ATOM 4545 C CA . ALA A 1 597 ? 7.470 -10.156 -19.620 1.00 90.94 597 ALA A CA 1
ATOM 4546 C C . ALA A 1 597 ? 6.543 -10.288 -18.405 1.00 90.94 597 ALA A C 1
ATOM 4548 O O . ALA A 1 597 ? 6.875 -9.815 -17.319 1.00 90.94 597 ALA A O 1
ATOM 4549 N N . MET A 1 598 ? 5.426 -11.005 -18.554 1.00 94.38 598 MET A N 1
ATOM 4550 C CA . MET A 1 598 ? 4.472 -11.233 -17.467 1.00 94.38 598 MET A CA 1
ATOM 4551 C C . MET A 1 598 ? 5.027 -12.167 -16.391 1.00 94.38 598 MET A C 1
ATOM 4553 O O . MET A 1 598 ? 4.804 -11.926 -15.207 1.00 94.38 598 MET A O 1
ATOM 4557 N N . SER A 1 599 ? 5.826 -13.177 -16.748 1.00 89.56 599 SER A N 1
ATOM 4558 C CA . SER A 1 599 ? 6.539 -13.996 -15.759 1.00 89.56 599 SER A CA 1
ATOM 4559 C C . SER A 1 599 ? 7.576 -13.189 -14.973 1.00 89.56 599 SER A C 1
ATOM 4561 O O . SER A 1 599 ? 7.789 -13.486 -13.797 1.00 89.56 599 SER A O 1
ATOM 4563 N N . PHE A 1 600 ? 8.223 -12.188 -15.581 1.00 88.31 600 PHE A N 1
ATOM 4564 C CA . PHE A 1 600 ? 9.099 -11.277 -14.847 1.00 88.31 600 PHE A CA 1
ATOM 4565 C C . PHE A 1 600 ? 8.288 -10.318 -13.969 1.00 88.31 600 PHE A C 1
ATOM 4567 O O . PHE A 1 600 ? 8.564 -10.234 -12.775 1.00 88.31 600 PHE A O 1
ATOM 4574 N N . SER A 1 601 ? 7.264 -9.660 -14.522 1.00 95.62 601 SER A N 1
ATOM 4575 C CA . SER A 1 601 ? 6.427 -8.682 -13.815 1.00 95.62 601 SER A CA 1
ATOM 4576 C C . SER A 1 601 ? 5.721 -9.291 -12.601 1.00 95.62 601 SER A C 1
ATOM 4578 O O . SER A 1 601 ? 5.891 -8.804 -11.487 1.00 95.62 601 SER A O 1
ATOM 4580 N N . ASN A 1 602 ? 5.068 -10.448 -12.755 1.00 93.50 602 ASN A N 1
ATOM 4581 C CA . ASN A 1 602 ? 4.478 -11.186 -11.632 1.00 93.50 602 ASN A CA 1
ATOM 4582 C C . ASN A 1 602 ? 5.526 -11.667 -10.611 1.00 93.50 602 ASN A C 1
ATOM 4584 O O . ASN A 1 602 ? 5.202 -11.881 -9.442 1.00 93.50 602 ASN A O 1
ATOM 4588 N N . GLY A 1 603 ? 6.778 -11.861 -11.034 1.00 90.25 603 GLY A N 1
ATOM 4589 C CA . GLY A 1 603 ? 7.895 -12.172 -10.147 1.00 90.25 603 GLY A CA 1
ATOM 4590 C C . GLY A 1 603 ? 8.383 -10.953 -9.355 1.00 90.25 603 GLY A C 1
ATOM 4591 O O . GLY A 1 603 ? 8.634 -11.066 -8.153 1.00 90.25 603 GLY A O 1
ATOM 4592 N N . TYR A 1 604 ? 8.441 -9.784 -9.991 1.00 90.19 604 TYR A N 1
ATOM 4593 C CA . TYR A 1 604 ? 8.769 -8.515 -9.348 1.00 90.19 604 TYR A CA 1
ATOM 4594 C C . TYR A 1 604 ? 7.650 -8.092 -8.381 1.00 90.19 604 TYR A C 1
ATOM 4596 O O . TYR A 1 604 ? 7.934 -7.739 -7.236 1.00 90.19 604 TYR A O 1
ATOM 4604 N N . GLY A 1 605 ? 6.386 -8.212 -8.796 1.00 94.62 605 GLY A N 1
ATOM 4605 C CA . GLY A 1 605 ? 5.201 -7.790 -8.046 1.00 94.62 605 GLY A CA 1
ATOM 4606 C C . GLY A 1 605 ? 5.183 -6.275 -7.826 1.00 94.62 605 GLY A C 1
ATOM 4607 O O . GLY A 1 605 ? 5.379 -5.859 -6.684 1.00 94.62 605 GLY A O 1
ATOM 4608 N N . PRO A 1 606 ? 5.051 -5.461 -8.890 1.00 96.12 606 PRO A N 1
ATOM 4609 C CA . PRO A 1 606 ? 5.120 -4.006 -8.797 1.00 96.12 606 PRO A CA 1
ATOM 4610 C C . PRO A 1 606 ? 3.919 -3.394 -8.063 1.00 96.12 606 PRO A C 1
ATOM 4612 O O . PRO A 1 606 ? 2.806 -3.921 -8.105 1.00 96.12 606 PRO A O 1
ATOM 4615 N N . GLU A 1 607 ? 4.137 -2.219 -7.481 1.00 96.44 607 GLU A N 1
ATOM 4616 C CA . GLU A 1 607 ? 3.079 -1.271 -7.117 1.00 96.44 607 GLU A CA 1
ATOM 4617 C C . GLU A 1 607 ? 2.263 -0.862 -8.356 1.00 96.44 607 GLU A C 1
ATOM 4619 O O . GLU A 1 607 ? 1.074 -1.176 -8.444 1.00 96.44 607 GLU A O 1
ATOM 4624 N N . HIS A 1 608 ? 2.920 -0.256 -9.349 1.00 98.00 608 HIS A N 1
ATOM 4625 C CA . HIS A 1 608 ? 2.314 0.173 -10.608 1.00 98.00 608 HIS A CA 1
ATOM 4626 C C . HIS A 1 608 ? 2.825 -0.651 -11.802 1.00 98.00 608 HIS A C 1
ATOM 4628 O O . HIS A 1 608 ? 4.032 -0.758 -12.025 1.00 98.00 608 HIS A O 1
ATOM 4634 N N . LEU A 1 609 ? 1.908 -1.232 -12.583 1.00 98.38 609 LEU A N 1
ATOM 4635 C CA . LEU A 1 609 ? 2.202 -1.964 -13.820 1.00 98.38 609 LEU A CA 1
ATOM 4636 C C . LEU A 1 609 ? 1.645 -1.211 -15.033 1.00 98.38 609 LEU A C 1
ATOM 4638 O O . LEU A 1 609 ? 0.438 -1.211 -15.251 1.00 98.38 609 LEU A O 1
ATOM 4642 N N . VAL A 1 610 ? 2.510 -0.618 -15.851 1.00 98.38 610 VAL A N 1
ATOM 4643 C CA . VAL A 1 610 ? 2.124 0.013 -17.124 1.00 98.38 610 VAL A CA 1
ATOM 4644 C C . VAL A 1 610 ? 2.341 -0.977 -18.272 1.00 98.38 610 VAL A C 1
ATOM 4646 O O . VAL A 1 610 ? 3.362 -1.663 -18.314 1.00 98.38 610 VAL A O 1
ATOM 4649 N N . VAL A 1 611 ? 1.394 -1.068 -19.210 1.00 97.94 611 VAL A N 1
ATOM 4650 C CA . VAL A 1 611 ? 1.471 -1.929 -20.402 1.00 97.94 611 VAL A CA 1
ATOM 4651 C C . VAL A 1 611 ? 1.233 -1.098 -21.667 1.00 97.94 611 VAL A C 1
ATOM 4653 O O . VAL A 1 611 ? 0.112 -1.001 -22.173 1.00 97.94 611 VAL A O 1
ATOM 4656 N N . GLN A 1 612 ? 2.300 -0.511 -22.211 1.00 95.06 612 GLN A N 1
ATOM 4657 C CA . GLN A 1 612 ? 2.279 0.187 -23.499 1.00 95.06 612 GLN A CA 1
ATOM 4658 C C . GLN A 1 612 ? 2.664 -0.779 -24.632 1.00 95.06 612 GLN A C 1
ATOM 4660 O O . GLN A 1 612 ? 3.789 -0.742 -25.113 1.00 95.06 612 GLN A O 1
ATOM 4665 N N . ALA A 1 613 ? 1.760 -1.658 -25.067 1.00 91.44 613 ALA A N 1
ATOM 4666 C CA . ALA A 1 613 ? 2.037 -2.666 -26.104 1.00 91.44 613 ALA A CA 1
ATOM 4667 C C . ALA A 1 613 ? 1.033 -2.614 -27.271 1.00 91.44 613 ALA A C 1
ATOM 4669 O O . ALA A 1 613 ? -0.053 -2.055 -27.128 1.00 91.44 613 ALA A O 1
ATOM 4670 N N . ALA A 1 614 ? 1.353 -3.262 -28.397 1.00 88.00 614 ALA A N 1
ATOM 4671 C CA . ALA A 1 614 ? 0.491 -3.326 -29.587 1.00 88.00 614 ALA A CA 1
ATOM 4672 C C . ALA A 1 614 ? -0.881 -3.988 -29.328 1.00 88.00 614 ALA A C 1
ATOM 4674 O O . ALA A 1 614 ? -1.868 -3.682 -29.995 1.00 88.00 614 ALA A O 1
ATOM 4675 N N . ASN A 1 615 ? -0.945 -4.904 -28.356 1.00 89.00 615 ASN A N 1
ATOM 4676 C CA . ASN A 1 615 ? -2.179 -5.495 -27.838 1.00 89.00 615 ASN A CA 1
ATOM 4677 C C . ASN A 1 615 ? -2.073 -5.627 -26.305 1.00 89.00 615 ASN A C 1
ATOM 4679 O O . ASN A 1 615 ? -1.603 -6.663 -25.823 1.00 89.00 615 ASN A O 1
ATOM 4683 N N . PRO A 1 616 ? -2.468 -4.597 -25.532 1.00 90.12 616 PRO A N 1
ATOM 4684 C CA . PRO A 1 616 ? -2.344 -4.609 -24.075 1.00 90.12 616 PRO A CA 1
ATOM 4685 C C . PRO A 1 616 ? -3.185 -5.702 -23.401 1.00 90.12 616 PRO A C 1
ATOM 4687 O O . PRO A 1 616 ? -2.724 -6.317 -22.444 1.00 90.12 616 PRO A O 1
ATOM 4690 N N . GLU A 1 617 ? -4.382 -6.006 -23.912 1.00 93.19 617 GLU A N 1
ATOM 4691 C CA . GLU A 1 617 ? -5.321 -6.951 -23.277 1.00 93.19 617 GLU A CA 1
ATOM 4692 C C . GLU A 1 617 ? -4.743 -8.369 -23.131 1.00 93.19 617 GLU A C 1
ATOM 4694 O O . GLU A 1 617 ? -4.979 -9.044 -22.130 1.00 93.19 617 GLU A O 1
ATOM 4699 N N . ALA A 1 618 ? -3.884 -8.797 -24.063 1.00 94.00 618 ALA A N 1
ATOM 4700 C CA . ALA A 1 618 ? -3.194 -10.088 -23.985 1.00 94.00 618 ALA A CA 1
ATOM 4701 C C . ALA A 1 618 ? -2.224 -10.209 -22.783 1.00 94.00 618 ALA A C 1
ATOM 4703 O O . ALA A 1 618 ? -1.830 -11.319 -22.416 1.00 94.00 618 ALA A O 1
ATOM 4704 N N . TYR A 1 619 ? -1.834 -9.087 -22.167 1.00 95.44 619 TYR A N 1
ATOM 4705 C CA . TYR A 1 619 ? -1.078 -9.054 -20.912 1.00 95.44 619 TYR A CA 1
ATOM 4706 C C . TYR A 1 619 ? -2.013 -9.107 -19.690 1.00 95.44 619 TYR A C 1
ATOM 4708 O O . TYR A 1 619 ? -1.648 -9.715 -18.683 1.00 95.44 619 TYR A O 1
ATOM 4716 N N . LEU A 1 620 ? -3.220 -8.525 -19.772 1.00 93.81 620 LEU A N 1
ATOM 4717 C CA . LEU A 1 620 ? -4.168 -8.418 -18.652 1.00 93.81 620 LEU A CA 1
ATOM 4718 C C . LEU A 1 620 ? -4.602 -9.789 -18.122 1.00 93.81 620 LEU A C 1
ATOM 4720 O O . LEU A 1 620 ? -4.575 -10.016 -16.914 1.00 93.81 620 LEU A O 1
ATOM 4724 N N . GLU A 1 621 ? -4.901 -10.733 -19.020 1.00 91.50 621 GLU A N 1
ATOM 4725 C CA . GLU A 1 621 ? -5.257 -12.124 -18.679 1.00 91.50 621 GLU A CA 1
ATOM 4726 C C . GLU A 1 621 ? -4.171 -12.869 -17.877 1.00 91.50 621 GLU A C 1
ATOM 4728 O O . GLU A 1 621 ? -4.427 -13.928 -17.302 1.00 91.50 621 GLU A O 1
ATOM 4733 N N . LYS A 1 622 ? -2.942 -12.339 -17.851 1.00 96.25 622 LYS A N 1
ATOM 4734 C CA . LYS A 1 622 ? -1.767 -12.934 -17.203 1.00 96.25 622 LYS A CA 1
ATOM 4735 C C . LYS A 1 622 ? -1.290 -12.129 -15.992 1.00 96.25 622 LYS A C 1
ATOM 4737 O O . LYS A 1 622 ? -0.237 -12.453 -15.440 1.00 96.25 622 LYS A O 1
ATOM 4742 N N . VAL A 1 623 ? -2.014 -11.090 -15.568 1.00 96.88 623 VAL A N 1
ATOM 4743 C CA . VAL A 1 623 ? -1.714 -10.368 -14.323 1.00 96.88 623 VAL A CA 1
ATOM 4744 C C . VAL A 1 623 ? -2.035 -11.273 -13.133 1.00 96.88 623 VAL A C 1
ATOM 4746 O O . VAL A 1 623 ? -3.160 -11.736 -12.971 1.00 96.88 623 VAL A O 1
ATOM 4749 N N . VAL A 1 624 ? -1.033 -11.512 -12.288 1.00 96.44 624 VAL A N 1
ATOM 4750 C CA . VAL A 1 624 ? -1.160 -12.255 -11.024 1.00 96.44 624 VAL A CA 1
ATOM 4751 C C . VAL A 1 624 ? -0.783 -11.366 -9.841 1.00 96.44 624 VAL A C 1
ATOM 4753 O O . VAL A 1 624 ? -1.490 -11.373 -8.840 1.00 96.44 624 VAL A O 1
ATOM 4756 N N . ASN A 1 625 ? 0.297 -10.581 -9.955 1.00 97.19 625 ASN A N 1
ATOM 4757 C CA . ASN A 1 625 ? 0.792 -9.712 -8.883 1.00 97.19 625 ASN A CA 1
ATOM 4758 C C . ASN A 1 625 ? 1.085 -8.301 -9.423 1.00 97.19 625 ASN A C 1
ATOM 4760 O O . ASN A 1 625 ? 2.127 -8.094 -10.042 1.00 97.19 625 ASN A O 1
ATOM 4764 N N . ALA A 1 626 ? 0.193 -7.344 -9.167 1.00 97.31 626 ALA A N 1
ATOM 4765 C CA . ALA A 1 626 ? 0.394 -5.906 -9.376 1.00 97.31 626 ALA A CA 1
ATOM 4766 C C . ALA A 1 626 ? -0.540 -5.122 -8.432 1.00 97.31 626 ALA A C 1
ATOM 4768 O O . ALA A 1 626 ? -1.635 -5.600 -8.135 1.00 97.31 626 ALA A O 1
ATOM 4769 N N . GLY A 1 627 ? -0.132 -3.944 -7.951 1.00 96.44 627 GLY A N 1
ATOM 4770 C CA . GLY A 1 627 ? -0.981 -3.090 -7.108 1.00 96.44 627 GLY A CA 1
ATOM 4771 C C . GLY A 1 627 ? -2.093 -2.393 -7.902 1.00 96.44 627 GLY A C 1
ATOM 4772 O O . GLY A 1 627 ? -3.258 -2.436 -7.506 1.00 96.44 627 GLY A O 1
ATOM 4773 N N . SER A 1 628 ? -1.732 -1.799 -9.041 1.00 97.69 628 SER A N 1
ATOM 4774 C CA . SER A 1 628 ? -2.633 -1.264 -10.069 1.00 97.69 628 SER A CA 1
ATOM 4775 C C . SER A 1 628 ? -2.035 -1.492 -11.462 1.00 97.69 628 SER A C 1
ATOM 4777 O O . SER A 1 628 ? -0.821 -1.660 -11.600 1.00 97.69 628 SER A O 1
ATOM 4779 N N . VAL A 1 629 ? -2.886 -1.513 -12.492 1.00 98.12 629 VAL A N 1
ATOM 4780 C CA . VAL A 1 629 ? -2.502 -1.805 -13.881 1.00 98.12 629 VAL A CA 1
ATOM 4781 C C . VAL A 1 629 ? -3.025 -0.719 -14.820 1.00 98.12 629 VAL A C 1
ATOM 4783 O O . VAL A 1 629 ? -4.193 -0.336 -14.743 1.00 98.12 629 VAL A O 1
ATOM 4786 N N . PHE A 1 630 ? -2.165 -0.254 -15.721 1.00 97.81 630 PHE A N 1
ATOM 4787 C CA . PHE A 1 630 ? -2.427 0.807 -16.687 1.00 97.81 630 PHE A CA 1
ATOM 4788 C C . PHE A 1 630 ? -2.244 0.278 -18.113 1.00 97.81 630 PHE A C 1
ATOM 4790 O O . PHE A 1 630 ? -1.246 -0.377 -18.414 1.00 97.81 630 PHE A O 1
ATOM 4797 N N . MET A 1 631 ? -3.218 0.534 -18.990 1.00 96.19 631 MET A N 1
ATOM 4798 C CA . MET A 1 631 ? -3.384 -0.207 -20.245 1.00 96.19 631 MET A CA 1
ATOM 4799 C C . MET A 1 631 ? -3.323 0.712 -21.472 1.00 96.19 631 MET A C 1
ATOM 4801 O O . MET A 1 631 ? -4.214 1.533 -21.689 1.00 96.19 631 MET A O 1
ATOM 4805 N N . GLY A 1 632 ? -2.304 0.520 -22.311 1.00 94.75 632 GLY A N 1
ATOM 4806 C CA . GLY A 1 632 ? -2.111 1.246 -23.567 1.00 94.75 632 GLY A CA 1
ATOM 4807 C C . GLY A 1 632 ? -1.455 2.625 -23.420 1.00 94.75 632 GLY A C 1
ATOM 4808 O O . GLY A 1 632 ? -1.331 3.183 -22.334 1.00 94.75 632 GLY A O 1
ATOM 4809 N N . ALA A 1 633 ? -1.052 3.194 -24.559 1.00 93.75 633 ALA A N 1
ATOM 4810 C CA . ALA A 1 633 ? -0.239 4.415 -24.665 1.00 93.75 633 ALA A CA 1
ATOM 4811 C C . ALA A 1 633 ? -0.891 5.720 -24.147 1.00 93.75 633 ALA A C 1
ATOM 4813 O O . ALA A 1 633 ? -0.252 6.767 -24.160 1.00 93.75 633 ALA A O 1
ATOM 4814 N N . TYR A 1 634 ? -2.153 5.681 -23.706 1.00 95.44 634 TYR A N 1
ATOM 4815 C CA . TYR A 1 634 ? -2.891 6.840 -23.179 1.00 95.44 634 TYR A CA 1
ATOM 4816 C C . TYR A 1 634 ? -3.322 6.673 -21.713 1.00 95.44 634 TYR A C 1
ATOM 4818 O O . TYR A 1 634 ? -4.142 7.447 -21.221 1.00 95.44 634 TYR A O 1
ATOM 4826 N N . ALA A 1 635 ? -2.774 5.676 -21.014 1.00 95.88 635 ALA A N 1
ATOM 4827 C CA . ALA A 1 635 ? -2.990 5.447 -19.590 1.00 95.88 635 ALA A CA 1
ATOM 4828 C C . ALA A 1 635 ? -1.671 5.629 -18.810 1.00 95.88 635 ALA A C 1
ATOM 4830 O O . ALA A 1 635 ? -1.093 4.637 -18.375 1.00 95.88 635 ALA A O 1
ATOM 4831 N N . PRO A 1 636 ? -1.171 6.867 -18.636 1.00 96.81 636 PRO A N 1
ATOM 4832 C CA . PRO A 1 636 ? 0.007 7.109 -17.814 1.00 96.81 636 PRO A CA 1
ATOM 4833 C C . PRO A 1 636 ? -0.309 6.910 -16.327 1.00 96.81 636 PRO A C 1
ATOM 4835 O O . PRO A 1 636 ? -1.449 7.113 -15.887 1.00 96.81 636 PRO A O 1
ATOM 4838 N N . GLU A 1 637 ? 0.712 6.585 -15.534 1.00 96.69 637 GLU A N 1
ATOM 4839 C CA . GLU A 1 637 ? 0.573 6.325 -14.090 1.00 96.69 637 GLU A CA 1
ATOM 4840 C C . GLU A 1 637 ? -0.114 7.486 -13.351 1.00 96.69 637 GLU A C 1
ATOM 4842 O O . GLU A 1 637 ? -1.054 7.283 -12.576 1.00 96.69 637 GLU A O 1
ATOM 4847 N N . SER A 1 638 ? 0.259 8.722 -13.699 1.00 95.62 638 SER A N 1
ATOM 4848 C CA . SER A 1 638 ? -0.276 9.946 -13.095 1.00 95.62 638 SER A CA 1
ATOM 4849 C C . SER A 1 638 ? -1.796 10.101 -13.239 1.00 95.62 638 SER A C 1
ATOM 4851 O O . SER A 1 638 ? -2.427 10.798 -12.443 1.00 95.62 638 SER A O 1
ATOM 4853 N N . CYS A 1 639 ? -2.436 9.450 -14.218 1.00 96.94 639 CYS A N 1
ATOM 4854 C CA . CYS A 1 639 ? -3.897 9.427 -14.270 1.00 96.94 639 CYS A CA 1
ATOM 4855 C C . CYS A 1 639 ? -4.493 8.647 -13.086 1.00 96.94 639 CYS A C 1
ATOM 4857 O O . CYS A 1 639 ? -5.542 9.048 -12.582 1.00 96.94 639 CYS A O 1
ATOM 4859 N N . GLY A 1 640 ? -3.832 7.586 -12.614 1.00 96.75 640 GLY A N 1
ATOM 4860 C CA . GLY A 1 640 ? -4.223 6.813 -11.430 1.00 96.75 640 GLY A CA 1
ATOM 4861 C C . GLY A 1 640 ? -3.886 7.488 -10.103 1.00 96.75 640 GLY A C 1
ATOM 4862 O O . GLY A 1 640 ? -4.685 7.391 -9.175 1.00 96.75 640 GLY A O 1
ATOM 4863 N N . ASP A 1 641 ? -2.772 8.224 -10.030 1.00 94.75 641 ASP A N 1
ATOM 4864 C CA . ASP A 1 641 ? -2.383 9.003 -8.840 1.00 94.75 641 ASP A CA 1
ATOM 4865 C C . ASP A 1 641 ? -3.377 10.101 -8.461 1.00 94.75 641 ASP A C 1
ATOM 4867 O O . ASP A 1 641 ? -3.486 10.481 -7.289 1.00 94.75 641 ASP A O 1
ATOM 4871 N N . TYR A 1 642 ? -4.076 10.639 -9.462 1.00 97.00 642 TYR A N 1
ATOM 4872 C CA . TYR A 1 642 ? -4.929 11.808 -9.302 1.00 97.00 642 TYR A CA 1
ATOM 4873 C C . TYR A 1 642 ? -6.402 11.529 -9.630 1.00 97.00 642 TYR A C 1
ATOM 4875 O O . TYR A 1 642 ? -7.251 11.685 -8.757 1.00 97.00 642 TYR A O 1
ATOM 4883 N N . ALA A 1 643 ? -6.752 11.158 -10.869 1.00 97.62 643 ALA A N 1
ATOM 4884 C CA . ALA A 1 643 ? -8.080 11.498 -11.404 1.00 97.62 643 ALA A CA 1
ATOM 4885 C C . ALA A 1 643 ? -8.881 10.381 -12.104 1.00 97.62 643 ALA A C 1
ATOM 4887 O O . ALA A 1 643 ? -10.056 10.603 -12.400 1.00 97.62 643 ALA A O 1
ATOM 4888 N N . SER A 1 644 ? -8.320 9.198 -12.373 1.00 98.19 644 SER A N 1
ATOM 4889 C CA . SER A 1 644 ? -9.040 8.096 -13.046 1.00 98.19 644 SER A CA 1
ATOM 4890 C C . SER A 1 644 ? -10.152 7.495 -12.173 1.00 98.19 644 SER A C 1
ATOM 4892 O O . SER A 1 644 ? -11.188 7.066 -12.677 1.00 98.19 644 SER A O 1
ATOM 4894 N N . GLY A 1 645 ? -9.933 7.484 -10.855 1.00 98.06 645 GLY A N 1
ATOM 4895 C CA . GLY A 1 645 ? -10.803 6.892 -9.843 1.00 98.06 645 GLY A CA 1
ATOM 4896 C C . GLY A 1 645 ? -10.237 5.644 -9.155 1.00 98.06 645 GLY A C 1
ATOM 4897 O O . GLY A 1 645 ? -10.742 5.270 -8.094 1.00 98.06 645 GLY A O 1
ATOM 4898 N N . THR A 1 646 ? -9.178 5.029 -9.700 1.00 98.25 646 THR A N 1
ATOM 4899 C CA . THR A 1 646 ? -8.396 3.989 -9.002 1.00 98.25 646 THR A CA 1
ATOM 4900 C C . THR A 1 646 ? -7.734 4.549 -7.742 1.00 98.25 646 THR A C 1
ATOM 4902 O O . THR A 1 646 ? -7.608 5.760 -7.599 1.00 98.25 646 THR A O 1
ATOM 4905 N N . ASN A 1 647 ? -7.310 3.687 -6.815 1.00 98.25 647 ASN A N 1
ATOM 4906 C CA . ASN A 1 647 ? -6.657 4.120 -5.579 1.00 98.25 647 ASN A CA 1
ATOM 4907 C C . ASN A 1 647 ? -5.132 4.006 -5.684 1.00 98.25 647 ASN A C 1
ATOM 4909 O O . ASN A 1 647 ? -4.638 2.927 -5.994 1.00 98.25 647 ASN A O 1
ATOM 4913 N N . HIS A 1 648 ? -4.404 5.079 -5.371 1.00 95.69 648 HIS A N 1
ATOM 4914 C CA . HIS A 1 648 ? -2.936 5.092 -5.412 1.00 95.69 648 HIS A CA 1
ATOM 4915 C C . HIS A 1 648 ? -2.249 4.666 -4.100 1.00 95.69 648 HIS A C 1
ATOM 4917 O O . HIS A 1 648 ? -1.028 4.615 -4.021 1.00 95.69 648 HIS A O 1
ATOM 4923 N N . CYS A 1 649 ? -3.003 4.348 -3.040 1.00 95.44 649 CYS A N 1
ATOM 4924 C CA . CYS A 1 649 ? -2.411 3.786 -1.826 1.00 95.44 649 CYS A CA 1
ATOM 4925 C C . CYS A 1 649 ? -2.214 2.274 -2.011 1.00 95.44 649 CYS A C 1
ATOM 4927 O O . CYS A 1 649 ? -3.127 1.480 -1.746 1.00 95.44 649 CYS A O 1
ATOM 4929 N N . LEU A 1 650 ? -1.034 1.901 -2.510 1.00 95.69 650 LEU A N 1
ATOM 4930 C CA . LEU A 1 650 ? -0.741 0.583 -3.069 1.00 95.69 650 LEU A CA 1
ATOM 4931 C C . LEU A 1 650 ? 0.428 -0.158 -2.376 1.00 95.69 650 LEU A C 1
ATOM 4933 O O . LEU A 1 650 ? 1.232 0.441 -1.655 1.00 95.69 650 LEU A O 1
ATOM 4937 N N . PRO A 1 651 ? 0.519 -1.492 -2.555 1.00 93.25 651 PRO A N 1
ATOM 4938 C CA . PRO A 1 651 ? 1.493 -2.329 -1.855 1.00 93.25 651 PRO A CA 1
ATOM 4939 C C . PRO A 1 651 ? 2.814 -2.474 -2.630 1.00 93.25 651 PRO A C 1
ATOM 4941 O O . PRO A 1 651 ? 2.999 -3.401 -3.420 1.00 93.25 651 PRO A O 1
ATOM 4944 N N . THR A 1 652 ? 3.760 -1.579 -2.352 1.00 91.06 652 THR A N 1
ATOM 4945 C CA . THR A 1 652 ? 5.086 -1.538 -3.003 1.00 91.06 652 THR A CA 1
ATOM 4946 C C . THR A 1 652 ? 6.003 -2.696 -2.585 1.00 91.06 652 THR A C 1
ATOM 4948 O O . THR A 1 652 ? 5.702 -3.480 -1.681 1.00 91.06 652 THR A O 1
ATOM 4951 N N . SER A 1 653 ? 7.185 -2.807 -3.195 1.00 88.50 653 SER A N 1
ATOM 4952 C CA . SER A 1 653 ? 8.259 -3.709 -2.776 1.00 88.50 653 SER A CA 1
ATOM 4953 C C . SER A 1 653 ? 7.947 -5.205 -2.876 1.00 88.50 653 SER A C 1
ATOM 4955 O O . SER A 1 653 ? 8.478 -5.994 -2.089 1.00 88.50 653 SER A O 1
ATOM 4957 N N . GLY A 1 654 ? 7.063 -5.609 -3.788 1.00 90.56 654 GLY A N 1
ATOM 4958 C CA . GLY A 1 654 ? 6.610 -6.995 -3.900 1.00 90.56 654 GLY A CA 1
ATOM 4959 C C . GLY A 1 654 ? 5.457 -7.355 -2.960 1.00 90.56 654 GLY A C 1
ATOM 4960 O O . GLY A 1 654 ? 4.976 -8.487 -3.023 1.00 90.56 654 GLY A O 1
ATOM 4961 N N . TYR A 1 655 ? 4.963 -6.436 -2.117 1.00 92.50 655 TYR A N 1
ATOM 4962 C CA . TYR A 1 655 ? 3.789 -6.712 -1.279 1.00 92.50 655 TYR A CA 1
ATOM 4963 C C . TYR A 1 655 ? 2.506 -6.918 -2.102 1.00 92.50 655 TYR A C 1
ATOM 4965 O O . TYR A 1 655 ? 1.620 -7.631 -1.632 1.00 92.50 655 TYR A O 1
ATOM 4973 N N . ALA A 1 656 ? 2.455 -6.444 -3.354 1.00 95.06 656 ALA A N 1
ATOM 4974 C CA . ALA A 1 656 ? 1.440 -6.785 -4.361 1.00 95.06 656 ALA A CA 1
ATOM 4975 C C . ALA A 1 656 ? 1.263 -8.298 -4.630 1.00 95.06 656 ALA A C 1
ATOM 4977 O O . ALA A 1 656 ? 0.305 -8.706 -5.278 1.00 95.06 656 ALA A O 1
ATOM 4978 N N . ARG A 1 657 ? 2.166 -9.153 -4.124 1.00 93.62 657 ARG A N 1
ATOM 4979 C CA . ARG A 1 657 ? 2.036 -10.623 -4.129 1.00 93.62 657 ARG A CA 1
ATOM 4980 C C . ARG A 1 657 ? 1.068 -11.181 -3.070 1.00 93.62 657 ARG A C 1
ATOM 4982 O O . ARG A 1 657 ? 0.835 -12.385 -3.051 1.00 93.62 657 ARG A O 1
ATOM 4989 N N . GLN A 1 658 ? 0.582 -10.352 -2.141 1.00 94.06 658 GLN A N 1
ATOM 4990 C CA . GLN A 1 658 ? -0.291 -10.777 -1.029 1.00 94.06 658 GLN A CA 1
ATOM 4991 C C . GLN A 1 658 ? -1.244 -9.686 -0.495 1.00 94.06 658 GLN A C 1
ATOM 4993 O O . GLN A 1 658 ? -2.229 -10.009 0.165 1.00 94.06 658 GLN A O 1
ATOM 4998 N N . PHE A 1 659 ? -0.985 -8.409 -0.786 1.00 95.38 659 PHE A N 1
ATOM 4999 C CA . PHE A 1 659 ? -1.889 -7.285 -0.536 1.00 95.38 659 PHE A CA 1
ATOM 5000 C C . PHE A 1 659 ? -2.443 -6.754 -1.862 1.00 95.38 659 PHE A C 1
ATOM 5002 O O . PHE A 1 659 ? -1.758 -6.790 -2.880 1.00 95.38 659 PHE A O 1
ATOM 5009 N N . GLY A 1 660 ? -3.659 -6.207 -1.826 1.00 94.50 660 GLY A N 1
ATOM 5010 C CA . GLY A 1 660 ? -4.179 -5.315 -2.866 1.00 94.50 660 GLY A CA 1
ATOM 5011 C C . GLY A 1 660 ? -4.175 -3.860 -2.391 1.00 94.50 660 GLY A C 1
ATOM 5012 O O . GLY A 1 660 ? -3.941 -3.591 -1.212 1.00 94.50 660 GLY A O 1
ATOM 5013 N N . GLY A 1 661 ? -4.466 -2.930 -3.302 1.00 95.81 661 GLY A N 1
ATOM 5014 C CA . GLY A 1 661 ? -4.617 -1.506 -2.992 1.00 95.81 661 GLY A CA 1
ATOM 5015 C C . GLY A 1 661 ? -5.737 -1.176 -1.998 1.00 95.81 661 GLY A C 1
ATOM 5016 O O . GLY A 1 661 ? -6.612 -1.997 -1.701 1.00 95.81 661 GLY A O 1
ATOM 5017 N N . VAL A 1 662 ? -5.738 0.060 -1.489 1.00 97.94 662 VAL A N 1
ATOM 5018 C CA . VAL A 1 662 ? -6.856 0.566 -0.677 1.00 97.94 662 VAL A CA 1
ATOM 5019 C C . VAL A 1 662 ? -8.150 0.577 -1.500 1.00 97.94 662 VAL A C 1
ATOM 5021 O O . VAL A 1 662 ? -8.184 0.962 -2.664 1.00 97.94 662 VAL A O 1
ATOM 5024 N N . SER A 1 663 ? -9.234 0.124 -0.878 1.00 98.00 663 SER A N 1
ATOM 5025 C CA . SER A 1 663 ? -10.552 -0.077 -1.479 1.00 98.00 663 SER A CA 1
ATOM 5026 C C . SER A 1 663 ? -11.647 0.193 -0.442 1.00 98.00 663 SER A C 1
ATOM 5028 O O . SER A 1 663 ? -11.363 0.366 0.744 1.00 98.00 663 SER A O 1
ATOM 5030 N N . THR A 1 664 ? -12.921 0.174 -0.835 1.00 97.19 664 THR A N 1
ATOM 5031 C CA . THR A 1 664 ? -14.027 0.244 0.138 1.00 97.19 664 THR A CA 1
ATOM 5032 C C . THR A 1 664 ? -14.053 -0.981 1.065 1.00 97.19 664 THR A C 1
ATOM 5034 O O . THR A 1 664 ? -14.357 -0.835 2.248 1.00 97.19 664 THR A O 1
ATOM 5037 N N . ASP A 1 665 ? -13.629 -2.160 0.591 1.00 96.44 665 ASP A N 1
ATOM 5038 C CA . ASP A 1 665 ? -13.473 -3.356 1.436 1.00 96.44 665 ASP A CA 1
ATOM 5039 C C . ASP A 1 665 ? -12.357 -3.201 2.489 1.00 96.44 665 ASP A C 1
ATOM 5041 O O . ASP A 1 665 ? -12.455 -3.784 3.568 1.00 96.44 665 ASP A O 1
ATOM 5045 N N . THR A 1 666 ? -11.334 -2.367 2.251 1.00 97.81 666 THR A N 1
ATOM 5046 C CA . THR A 1 666 ? -10.243 -2.110 3.216 1.00 97.81 666 THR A CA 1
ATOM 5047 C C . THR A 1 666 ? -10.758 -1.563 4.555 1.00 97.81 666 THR A C 1
ATOM 5049 O O . THR A 1 666 ? -10.118 -1.786 5.588 1.00 97.81 666 THR A O 1
ATOM 5052 N N . TYR A 1 667 ? -11.918 -0.900 4.551 1.00 98.44 667 TYR A N 1
ATOM 5053 C CA . TYR A 1 667 ? -12.561 -0.276 5.712 1.00 98.44 667 TYR A CA 1
ATOM 5054 C C . TYR A 1 667 ? -13.755 -1.083 6.264 1.00 98.44 667 TYR A C 1
ATOM 5056 O O . TYR A 1 667 ? -14.498 -0.590 7.117 1.00 98.44 667 TYR A O 1
ATOM 5064 N N . ILE A 1 668 ? -13.943 -2.325 5.802 1.00 96.88 668 ILE A N 1
ATOM 5065 C CA . ILE A 1 668 ? -15.079 -3.193 6.139 1.00 96.88 668 ILE A CA 1
ATOM 5066 C C . ILE A 1 668 ? -14.609 -4.463 6.864 1.00 96.88 668 ILE A C 1
ATOM 5068 O O . ILE A 1 668 ? -13.653 -5.129 6.476 1.00 96.88 668 ILE A O 1
ATOM 5072 N N . LYS A 1 669 ? -15.347 -4.837 7.911 1.00 96.25 669 LYS A N 1
ATOM 5073 C CA . LYS A 1 669 ? -15.326 -6.152 8.560 1.00 96.25 669 LYS A CA 1
ATOM 5074 C C . LYS A 1 669 ? -16.416 -7.016 7.918 1.00 96.25 669 LYS A C 1
ATOM 5076 O O . LYS A 1 669 ? -17.561 -6.574 7.813 1.00 96.25 669 LYS A O 1
ATOM 5081 N N . TYR A 1 670 ? -16.106 -8.256 7.555 1.00 95.69 670 TYR A N 1
ATOM 5082 C CA . TYR A 1 670 ? -17.114 -9.220 7.104 1.00 95.69 670 TYR A CA 1
ATOM 5083 C C . TYR A 1 670 ? -17.500 -10.168 8.243 1.00 95.69 670 TYR A C 1
ATOM 5085 O O . TYR A 1 670 ? -16.746 -11.076 8.579 1.00 95.69 670 TYR A O 1
ATOM 5093 N N . VAL A 1 671 ? -18.683 -9.968 8.825 1.00 95.81 671 VAL A N 1
ATOM 5094 C CA . VAL A 1 671 ? -19.198 -10.800 9.926 1.00 95.81 671 VAL A CA 1
ATOM 5095 C C . VAL A 1 671 ? -20.054 -11.930 9.357 1.00 95.81 671 VAL A C 1
ATOM 5097 O O . VAL A 1 671 ? -20.982 -11.690 8.580 1.00 95.81 671 VAL A O 1
ATOM 5100 N N . THR A 1 672 ? -19.758 -13.171 9.739 1.00 97.19 672 THR A N 1
ATOM 5101 C CA . THR A 1 672 ? -20.591 -14.340 9.427 1.00 97.19 672 THR A CA 1
ATOM 5102 C C . THR A 1 672 ? -21.771 -14.446 10.388 1.00 97.19 672 THR A C 1
ATOM 5104 O O . THR A 1 672 ? -21.626 -14.202 11.583 1.00 97.19 672 THR A O 1
ATOM 5107 N N . VAL A 1 673 ? -22.944 -14.825 9.875 1.00 97.69 673 VAL A N 1
ATOM 5108 C CA . VAL A 1 673 ? -24.156 -15.034 10.681 1.00 97.69 673 VAL A CA 1
ATOM 5109 C C . VAL A 1 673 ? -24.838 -16.328 10.256 1.00 97.69 673 VAL A C 1
ATOM 5111 O O . VAL A 1 673 ? -25.265 -16.457 9.110 1.00 97.69 673 VAL A O 1
ATOM 5114 N N . GLN A 1 674 ? -24.977 -17.262 11.190 1.00 97.50 674 GLN A N 1
ATOM 5115 C CA . GLN A 1 674 ? -25.628 -18.554 10.997 1.00 97.50 674 GLN A CA 1
ATOM 5116 C C . GLN A 1 674 ? -26.997 -18.594 11.689 1.00 97.50 674 GLN A C 1
ATOM 5118 O O . GLN A 1 674 ? -27.135 -18.202 12.848 1.00 97.50 674 GLN A O 1
ATOM 5123 N N . LYS A 1 675 ? -28.018 -19.089 10.983 1.00 98.06 675 LYS A N 1
ATOM 5124 C CA . LYS A 1 675 ? -29.374 -19.305 11.497 1.00 98.06 675 LYS A CA 1
ATOM 5125 C C . LYS A 1 675 ? -29.807 -20.737 11.198 1.00 98.06 675 LYS A C 1
ATOM 5127 O O . LYS A 1 675 ? -30.015 -21.107 10.046 1.00 98.06 675 LYS A O 1
ATOM 5132 N N . LEU A 1 676 ? -29.988 -21.526 12.252 1.00 98.31 676 LEU A N 1
ATOM 5133 C CA . LEU A 1 676 ? -30.498 -22.891 12.162 1.00 98.31 676 LEU A CA 1
ATOM 5134 C C . LEU A 1 676 ? -31.959 -22.933 12.620 1.00 98.31 676 LEU A C 1
ATOM 5136 O O . LEU A 1 676 ? -32.338 -22.323 13.618 1.00 98.31 676 LEU A O 1
ATOM 5140 N N . THR A 1 677 ? -32.775 -23.689 11.896 1.00 98.19 677 THR A N 1
ATOM 5141 C CA . THR A 1 677 ? -34.096 -24.144 12.352 1.00 98.19 677 THR A CA 1
ATOM 5142 C C . THR A 1 677 ? -33.953 -25.436 13.164 1.00 98.19 677 THR A C 1
ATOM 5144 O O . THR A 1 677 ? -32.932 -26.117 13.076 1.00 98.19 677 THR A O 1
ATOM 5147 N N . ALA A 1 678 ? -34.993 -25.842 13.901 1.00 97.12 678 ALA A N 1
ATOM 5148 C CA . ALA A 1 678 ? -35.012 -27.147 14.573 1.00 97.12 678 ALA A CA 1
ATOM 5149 C C . ALA A 1 678 ? -34.836 -28.325 13.586 1.00 97.12 678 ALA A C 1
ATOM 5151 O O . ALA A 1 678 ? -34.176 -29.313 13.908 1.00 97.12 678 ALA A O 1
ATOM 5152 N N . ALA A 1 679 ? -35.368 -28.201 12.363 1.00 96.38 679 ALA A N 1
ATOM 5153 C CA . ALA A 1 679 ? -35.180 -29.180 11.293 1.00 96.38 679 ALA A CA 1
ATOM 5154 C C . ALA A 1 679 ? -33.739 -29.188 10.750 1.00 96.38 679 ALA A C 1
ATOM 5156 O O . ALA A 1 679 ? -33.180 -30.259 10.535 1.00 96.38 679 ALA A O 1
ATOM 5157 N N . GLY A 1 680 ? -33.118 -28.017 10.585 1.00 97.81 680 GLY A N 1
ATOM 5158 C CA . GLY A 1 680 ? -31.714 -27.903 10.182 1.00 97.81 680 GLY A CA 1
ATOM 5159 C C . GLY A 1 680 ? -30.757 -28.466 11.231 1.00 97.81 680 GLY A C 1
ATOM 5160 O O . GLY A 1 680 ? -29.872 -29.249 10.896 1.00 97.81 680 GLY A O 1
ATOM 5161 N N . LEU A 1 681 ? -30.985 -28.157 12.514 1.00 98.00 681 LEU A N 1
ATOM 5162 C CA . LEU A 1 681 ? -30.192 -28.708 13.615 1.00 98.00 681 LEU A CA 1
ATOM 5163 C C . LEU A 1 681 ? -30.313 -30.236 13.702 1.00 98.00 681 LEU A C 1
ATOM 5165 O O . LEU A 1 681 ? -29.309 -30.899 13.926 1.00 98.00 681 LEU A O 1
ATOM 5169 N N . LYS A 1 682 ? -31.495 -30.811 13.438 1.00 96.69 682 LYS A N 1
ATOM 5170 C CA . LYS A 1 682 ? -31.669 -32.270 13.314 1.00 96.69 682 LYS A CA 1
ATOM 5171 C C . LYS A 1 682 ? -30.852 -32.909 12.182 1.00 96.69 682 LYS A C 1
ATOM 5173 O O . LYS A 1 682 ? -30.574 -34.099 12.271 1.00 96.69 682 LYS A O 1
ATOM 5178 N N . ARG A 1 683 ? -30.495 -32.160 11.131 1.00 96.81 683 ARG A N 1
ATOM 5179 C CA . ARG A 1 683 ? -29.666 -32.654 10.015 1.00 96.81 683 ARG A CA 1
ATOM 5180 C C . ARG A 1 683 ? -28.178 -32.516 10.314 1.00 96.81 683 ARG A C 1
ATOM 5182 O O . ARG A 1 683 ? -27.455 -33.496 10.234 1.00 96.81 683 ARG A O 1
ATOM 5189 N N . VAL A 1 684 ? -27.726 -31.312 10.669 1.00 98.06 684 VAL A N 1
ATOM 5190 C CA . VAL A 1 684 ? -26.290 -31.034 10.859 1.00 98.06 684 VAL A CA 1
ATOM 5191 C C . VAL A 1 684 ? -25.771 -31.484 12.229 1.00 98.06 684 VAL A C 1
ATOM 5193 O O . VAL A 1 684 ? -24.608 -31.852 12.354 1.00 98.06 684 VAL A O 1
ATOM 5196 N N . GLY A 1 685 ? -26.633 -31.502 13.250 1.00 97.94 685 GLY A N 1
ATOM 5197 C CA . GLY A 1 685 ? -26.277 -31.785 14.641 1.00 97.94 685 GLY A CA 1
ATOM 5198 C C . GLY A 1 685 ? -25.524 -33.103 14.846 1.00 97.94 685 GLY A C 1
ATOM 5199 O O . GLY A 1 685 ? -24.416 -33.044 15.367 1.00 97.94 685 GLY A O 1
ATOM 5200 N N . PRO A 1 686 ? -26.037 -34.262 14.388 1.00 97.81 686 PRO A N 1
ATOM 5201 C CA . PRO A 1 686 ? -25.349 -35.546 14.556 1.00 97.81 686 PRO A CA 1
ATOM 5202 C C . PRO A 1 686 ? -23.937 -35.583 13.951 1.00 97.81 686 PRO A C 1
ATOM 5204 O O . PRO A 1 686 ? -23.056 -36.245 14.488 1.00 97.81 686 PRO A O 1
ATOM 5207 N N . HIS A 1 687 ? -23.688 -34.840 12.866 1.00 98.12 687 HIS A N 1
ATOM 5208 C CA . HIS A 1 687 ? -22.346 -34.716 12.290 1.00 98.12 687 HIS A CA 1
ATOM 5209 C C . HIS A 1 687 ? -21.419 -33.870 13.176 1.00 98.12 687 HIS A C 1
ATOM 5211 O O . HIS A 1 687 ? -20.257 -34.224 13.349 1.00 98.12 687 HIS A O 1
ATOM 5217 N N . VAL A 1 688 ? -21.933 -32.789 13.774 1.00 98.38 688 VAL A N 1
ATOM 5218 C CA . VAL A 1 688 ? -21.183 -31.960 14.735 1.00 98.38 688 VAL A CA 1
ATOM 5219 C C . VAL A 1 688 ? -20.873 -32.735 16.017 1.00 98.38 688 VAL A C 1
ATOM 5221 O O . VAL A 1 688 ? -19.777 -32.595 16.541 1.00 98.38 688 VAL A O 1
ATOM 5224 N N . GLU A 1 689 ? -21.792 -33.573 16.506 1.00 98.44 689 GLU A N 1
ATOM 5225 C CA . GLU A 1 689 ? -21.548 -34.422 17.682 1.00 98.44 689 GLU A CA 1
ATOM 5226 C C . GLU A 1 689 ? -20.409 -35.420 17.437 1.00 98.44 689 GLU A C 1
ATOM 5228 O O . GLU A 1 689 ? -19.507 -35.508 18.263 1.00 98.44 689 GLU A O 1
ATOM 5233 N N . VAL A 1 690 ? -20.401 -36.104 16.285 1.00 98.19 690 VAL A N 1
ATOM 5234 C CA . VAL A 1 690 ? -19.335 -37.056 15.917 1.00 98.19 690 VAL A CA 1
ATOM 5235 C C . VAL A 1 690 ? -17.981 -36.365 15.728 1.00 98.19 690 VAL A C 1
ATOM 5237 O O . VAL A 1 690 ? -16.965 -36.905 16.153 1.00 98.19 690 VAL A O 1
ATOM 5240 N N . ILE A 1 691 ? -17.943 -35.175 15.118 1.00 98.38 691 ILE A N 1
ATOM 5241 C CA . ILE A 1 691 ? -16.691 -34.414 14.962 1.00 98.38 691 ILE A CA 1
ATOM 5242 C C . ILE A 1 691 ? -16.183 -33.933 16.328 1.00 98.38 691 ILE A C 1
ATOM 5244 O O . ILE A 1 691 ? -15.012 -34.123 16.636 1.00 98.38 691 ILE A O 1
ATOM 5248 N N . ALA A 1 692 ? -17.060 -33.393 17.178 1.00 98.06 692 ALA A N 1
ATOM 5249 C CA . ALA A 1 692 ? -16.685 -32.935 18.513 1.00 98.06 692 ALA A CA 1
ATOM 5250 C C . ALA A 1 692 ? -16.257 -34.082 19.452 1.00 98.06 692 ALA A C 1
ATOM 5252 O O . ALA A 1 692 ? -15.442 -33.843 20.336 1.00 98.06 692 ALA A O 1
ATOM 5253 N N . ASP A 1 693 ? -16.748 -35.312 19.255 1.00 97.44 693 ASP A N 1
ATOM 5254 C CA . ASP A 1 693 ? -16.217 -36.506 19.934 1.00 97.44 693 ASP A CA 1
ATOM 5255 C C . ASP A 1 693 ? -14.796 -36.860 19.461 1.00 97.44 693 ASP A C 1
ATOM 5257 O O . ASP A 1 693 ? -13.951 -37.202 20.283 1.00 97.44 693 ASP A O 1
ATOM 5261 N N . VAL A 1 694 ? -14.507 -36.745 18.158 1.00 98.31 694 VAL A N 1
ATOM 5262 C CA . VAL A 1 694 ? -13.160 -36.980 17.592 1.00 98.31 694 VAL A CA 1
ATOM 5263 C C . VAL A 1 694 ? -12.159 -35.890 18.001 1.00 98.31 694 VAL A C 1
ATOM 5265 O O . VAL A 1 694 ? -10.971 -36.169 18.127 1.00 98.31 694 VAL A O 1
ATOM 5268 N N . GLU A 1 695 ? -12.628 -34.665 18.237 1.00 98.25 695 GLU A N 1
ATOM 5269 C CA . GLU A 1 695 ? -11.830 -33.552 18.777 1.00 98.25 695 GLU A CA 1
ATOM 5270 C C . GLU A 1 695 ? -11.750 -33.553 20.323 1.00 98.25 695 GLU A C 1
ATOM 5272 O O . GLU A 1 695 ? -11.135 -32.660 20.900 1.00 98.25 695 GLU A O 1
ATOM 5277 N N . GLU A 1 696 ? -12.374 -34.528 21.002 1.00 98.00 696 GLU A N 1
ATOM 5278 C CA . GLU A 1 696 ? -12.497 -34.636 22.473 1.00 98.00 696 GLU A CA 1
ATOM 5279 C C . GLU A 1 696 ? -13.185 -33.422 23.155 1.00 98.00 696 GLU A C 1
ATOM 5281 O O . GLU A 1 696 ? -13.114 -33.213 24.369 1.00 98.00 696 GLU A O 1
ATOM 5286 N N . LEU A 1 697 ? -13.935 -32.622 22.389 1.00 97.94 697 LEU A N 1
ATOM 5287 C CA . LEU A 1 697 ? -14.614 -31.401 22.829 1.00 97.94 697 LEU A CA 1
ATOM 5288 C C . LEU A 1 697 ? -16.041 -31.672 23.341 1.00 97.94 697 LEU A C 1
ATOM 5290 O O . LEU A 1 697 ? -17.021 -31.137 22.811 1.00 97.94 697 LEU A O 1
ATOM 5294 N N . GLU A 1 698 ? -16.169 -32.441 24.429 1.00 97.62 698 GLU A N 1
ATOM 5295 C CA . GLU A 1 698 ? -17.463 -32.846 25.020 1.00 97.62 698 GLU A CA 1
ATOM 5296 C C . GLU A 1 698 ? -18.447 -31.669 25.201 1.00 97.62 698 GLU A C 1
ATOM 5298 O O . GLU A 1 698 ? -19.633 -31.779 24.886 1.00 97.62 698 GLU A O 1
ATOM 5303 N N . ALA A 1 699 ? -17.968 -30.500 25.642 1.00 98.25 699 ALA A N 1
ATOM 5304 C CA . ALA A 1 699 ? -18.804 -29.311 25.824 1.00 98.25 699 ALA A CA 1
ATOM 5305 C C . ALA A 1 699 ? -19.430 -28.787 24.510 1.00 98.25 699 ALA A C 1
ATOM 5307 O O . ALA A 1 699 ? -20.570 -28.311 24.520 1.00 98.25 699 ALA A O 1
ATOM 5308 N N . HIS A 1 700 ? -18.725 -28.906 23.377 1.00 98.12 700 HIS A N 1
ATOM 5309 C CA . HIS A 1 700 ? -19.244 -28.538 22.055 1.00 98.12 700 HIS A CA 1
ATOM 5310 C C . HIS A 1 700 ? -20.304 -29.539 21.580 1.00 98.12 700 HIS A C 1
ATOM 5312 O O . HIS A 1 700 ? -21.376 -29.123 21.133 1.00 98.12 700 HIS A O 1
ATOM 5318 N N . ARG A 1 701 ? -20.060 -30.844 21.766 1.00 98.31 701 ARG A N 1
ATOM 5319 C CA . ARG A 1 701 ? -21.053 -31.901 21.516 1.00 98.31 701 ARG A CA 1
ATOM 5320 C C . ARG A 1 701 ? -22.318 -31.691 22.348 1.00 98.31 701 ARG A C 1
ATOM 5322 O O . ARG A 1 701 ? -23.410 -31.583 21.796 1.00 98.31 701 ARG A O 1
ATOM 5329 N N . ASN A 1 702 ? -22.179 -31.553 23.665 1.00 98.19 702 ASN A N 1
ATOM 5330 C CA . ASN A 1 702 ? -23.294 -31.434 24.607 1.00 98.19 702 ASN A CA 1
ATOM 5331 C C . ASN A 1 702 ? -24.201 -30.219 24.303 1.00 98.19 702 ASN A C 1
ATOM 5333 O O . ASN A 1 702 ? -25.428 -30.276 24.455 1.00 98.19 702 ASN A O 1
ATOM 5337 N N . ALA A 1 703 ? -23.623 -29.128 23.783 1.00 98.25 703 ALA A N 1
ATOM 5338 C CA . ALA A 1 703 ? -24.383 -27.977 23.302 1.00 98.25 703 ALA A CA 1
ATOM 5339 C C . ALA A 1 703 ? -25.348 -28.329 22.148 1.00 98.25 703 ALA A C 1
ATOM 5341 O O . ALA A 1 703 ? -26.418 -27.715 22.042 1.00 98.25 703 ALA A O 1
ATOM 5342 N N . VAL A 1 704 ? -25.024 -29.319 21.314 1.00 98.12 704 VAL A N 1
ATOM 5343 C CA . VAL A 1 704 ? -25.936 -29.900 20.316 1.00 98.12 704 VAL A CA 1
ATOM 5344 C C . VAL A 1 704 ? -26.893 -30.898 20.977 1.00 98.12 704 VAL A C 1
ATOM 5346 O O . VAL A 1 704 ? -28.110 -30.756 20.818 1.00 98.12 704 VAL A O 1
ATOM 5349 N N . THR A 1 705 ? -26.381 -31.830 21.786 1.00 97.81 705 THR A N 1
ATOM 5350 C CA . THR A 1 705 ? -27.148 -32.942 22.378 1.00 97.81 705 THR A CA 1
ATOM 5351 C C . THR A 1 705 ? -28.355 -32.467 23.180 1.00 97.81 705 THR A C 1
ATOM 5353 O O . THR A 1 705 ? -29.477 -32.928 22.958 1.00 97.81 705 THR A O 1
ATOM 5356 N N . ILE A 1 706 ? -28.182 -31.467 24.053 1.00 97.81 706 ILE A N 1
ATOM 5357 C CA . ILE A 1 706 ? -29.280 -30.909 24.863 1.00 97.81 706 ILE A CA 1
ATOM 5358 C C . ILE A 1 706 ? -30.375 -30.281 23.984 1.00 97.81 706 ILE A C 1
ATOM 5360 O O . ILE A 1 706 ? -31.559 -30.329 24.332 1.00 97.81 706 ILE A O 1
ATOM 5364 N N . ARG A 1 707 ? -30.012 -29.703 22.832 1.00 97.81 707 ARG A N 1
ATOM 5365 C CA . ARG A 1 707 ? -30.970 -29.099 21.893 1.00 97.81 707 ARG A CA 1
ATOM 5366 C C . ARG A 1 707 ? -31.723 -30.173 21.107 1.00 97.81 707 ARG A C 1
ATOM 5368 O O . ARG A 1 707 ? -32.950 -30.107 21.045 1.00 97.81 707 ARG A O 1
ATOM 5375 N N . LEU A 1 708 ? -31.029 -31.188 20.585 1.00 96.50 708 LEU A N 1
ATOM 5376 C CA . LEU A 1 708 ? -31.662 -32.331 19.912 1.00 96.50 708 LEU A CA 1
ATOM 5377 C C . LEU A 1 708 ? -32.625 -33.077 20.850 1.00 96.50 708 LEU A C 1
ATOM 5379 O O . LEU A 1 708 ? -33.768 -33.345 20.472 1.00 96.50 708 LEU A O 1
ATOM 5383 N N . ALA A 1 709 ? -32.212 -33.319 22.098 1.00 94.44 709 ALA A N 1
ATOM 5384 C CA . ALA A 1 709 ? -33.037 -33.967 23.115 1.00 94.44 709 ALA A CA 1
ATOM 5385 C C . ALA A 1 709 ? -34.322 -33.180 23.439 1.00 94.44 709 ALA A C 1
ATOM 5387 O O . ALA A 1 709 ? -35.379 -33.786 23.627 1.00 94.44 709 ALA A O 1
ATOM 5388 N N . LYS A 1 710 ? -34.273 -31.839 23.467 1.00 93.50 710 LYS A N 1
ATOM 5389 C CA . LYS A 1 710 ? -35.471 -30.997 23.653 1.00 93.50 710 LYS A CA 1
ATOM 5390 C C . LYS A 1 710 ? -36.429 -31.077 22.460 1.00 93.50 710 LYS A C 1
ATOM 5392 O O . LYS A 1 710 ? -37.605 -31.362 22.671 1.00 93.50 710 LYS A O 1
ATOM 5397 N N . ILE A 1 711 ? -35.928 -30.942 21.229 1.00 91.75 711 ILE A N 1
ATOM 5398 C CA . ILE A 1 711 ? -36.754 -31.036 20.007 1.00 91.75 711 ILE A CA 1
ATOM 5399 C C . ILE A 1 711 ? -37.414 -32.428 19.896 1.00 91.75 711 ILE A C 1
ATOM 5401 O O . ILE A 1 711 ? -38.550 -32.551 19.440 1.00 91.75 711 ILE A O 1
ATOM 5405 N N . GLY A 1 712 ? -36.726 -33.491 20.333 1.00 77.06 712 GLY A N 1
ATOM 5406 C CA . GLY A 1 712 ? -37.302 -34.837 20.426 1.00 77.06 712 GLY A CA 1
ATOM 5407 C C . GLY A 1 712 ? -38.458 -34.939 21.430 1.00 77.06 712 GLY A C 1
ATOM 5408 O O . GLY A 1 712 ? -39.478 -35.557 21.129 1.00 77.06 712 GLY A O 1
ATOM 5409 N N . ARG A 1 713 ? -38.337 -34.297 22.601 1.00 61.47 713 ARG A N 1
ATOM 5410 C CA . ARG A 1 713 ? -39.386 -34.290 23.636 1.00 61.47 713 ARG A CA 1
ATOM 5411 C C . ARG A 1 713 ? -40.642 -33.538 23.189 1.00 61.47 713 ARG A C 1
ATOM 5413 O O . ARG A 1 713 ? -41.735 -34.063 23.386 1.00 61.47 713 ARG A O 1
ATOM 5420 N N . GLU A 1 714 ? -40.495 -32.372 22.562 1.00 59.47 714 GLU A N 1
ATOM 5421 C CA . GLU A 1 714 ? -41.623 -31.562 22.064 1.00 59.47 714 GLU A CA 1
ATOM 5422 C C . GLU A 1 714 ? -42.451 -32.319 21.015 1.00 59.47 714 GLU A C 1
ATOM 5424 O O . GLU A 1 714 ? -43.674 -32.414 21.134 1.00 59.47 714 GLU A O 1
ATOM 5429 N N . LEU A 1 715 ? -41.785 -32.947 20.039 1.00 55.88 715 LEU A N 1
ATOM 5430 C CA . LEU A 1 715 ? -42.466 -33.784 19.048 1.00 55.88 715 LEU A CA 1
ATOM 5431 C C . LEU A 1 715 ? -43.131 -35.006 19.687 1.00 55.88 715 LEU A C 1
ATOM 5433 O O . LEU A 1 715 ? -44.284 -35.270 19.381 1.00 55.88 715 LEU A O 1
ATOM 5437 N N . SER A 1 716 ? -42.507 -35.657 20.678 1.00 56.41 716 SER A N 1
ATOM 5438 C CA . SER A 1 716 ? -43.134 -36.788 21.387 1.00 56.41 716 SER A CA 1
ATOM 5439 C C . SER A 1 716 ? -44.452 -36.449 22.108 1.00 56.41 716 SER A C 1
ATOM 5441 O O . SER A 1 716 ? -45.186 -37.359 22.496 1.00 56.41 716 SER A O 1
ATOM 5443 N N . TRP A 1 717 ? -44.756 -35.161 22.315 1.00 55.78 717 TRP A N 1
ATOM 5444 C CA . TRP A 1 717 ? -46.033 -34.684 22.853 1.00 55.78 717 TRP A CA 1
ATOM 5445 C C . TRP A 1 717 ? -47.038 -34.360 21.737 1.00 55.78 717 TRP A C 1
ATOM 5447 O O . TRP A 1 717 ? -48.198 -34.766 21.817 1.00 55.78 717 TRP A O 1
ATOM 5457 N N . LEU A 1 718 ? -46.582 -33.723 20.652 1.00 56.66 718 LEU A N 1
ATOM 5458 C CA . LEU A 1 718 ? -47.390 -33.474 19.452 1.00 56.66 718 LEU A CA 1
ATOM 5459 C C . LEU A 1 718 ? -47.791 -34.766 18.725 1.00 56.66 718 LEU A C 1
ATOM 5461 O O . LEU A 1 718 ? -48.930 -34.874 18.291 1.00 56.66 718 LEU A O 1
ATOM 5465 N N . ASP A 1 719 ? -46.917 -35.770 18.658 1.00 56.19 719 ASP A N 1
ATOM 5466 C CA . ASP A 1 719 ? -47.213 -37.085 18.078 1.00 56.19 719 ASP A CA 1
ATOM 5467 C C . ASP A 1 719 ? -48.260 -37.845 18.913 1.00 56.19 719 ASP A C 1
ATOM 5469 O O . ASP A 1 719 ? -49.116 -38.534 18.359 1.00 56.19 719 ASP A O 1
ATOM 5473 N N . LYS A 1 720 ? -48.265 -37.664 20.245 1.00 55.41 720 LYS A N 1
ATOM 5474 C CA . LYS A 1 720 ? -49.307 -38.211 21.136 1.00 55.41 720 LYS A CA 1
ATOM 5475 C C . LYS A 1 720 ? -50.648 -37.498 20.958 1.00 55.41 720 LYS A C 1
ATOM 5477 O O . LYS A 1 720 ? -51.678 -38.165 20.909 1.00 55.41 720 LYS A O 1
ATOM 5482 N N . LEU A 1 721 ? -50.653 -36.174 20.789 1.00 57.62 721 LEU A N 1
ATOM 5483 C CA . LEU A 1 721 ? -51.86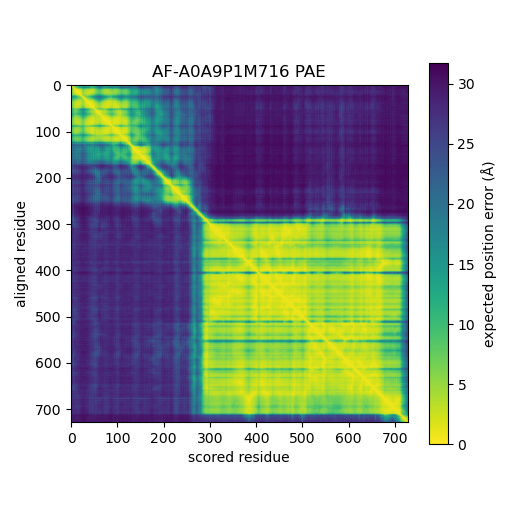4 -35.429 20.419 1.00 57.62 721 LEU A CA 1
ATOM 5484 C C . LEU A 1 721 ? -52.360 -35.796 19.013 1.00 57.62 721 LEU A C 1
ATOM 5486 O O . LEU A 1 721 ? -53.553 -35.988 18.814 1.00 57.62 721 LEU A O 1
ATOM 5490 N N . GLY A 1 722 ? -51.453 -35.980 18.055 1.00 57.53 722 GLY A N 1
ATOM 5491 C CA . GLY A 1 722 ? -51.749 -36.454 16.704 1.00 57.53 722 GLY A CA 1
ATOM 5492 C C . GLY A 1 722 ? -52.144 -37.931 16.628 1.00 57.53 722 GLY A C 1
ATOM 5493 O O . GLY A 1 722 ? -52.592 -38.373 15.571 1.00 57.53 722 GLY A O 1
ATOM 5494 N N . ALA A 1 723 ? -51.984 -38.698 17.709 1.00 54.34 723 ALA A N 1
ATOM 5495 C CA . ALA A 1 723 ? -52.588 -40.015 17.886 1.00 54.34 723 ALA A CA 1
ATOM 5496 C C . ALA A 1 723 ? -53.989 -39.898 18.514 1.00 54.34 723 ALA A C 1
ATOM 5498 O O . ALA A 1 723 ? -54.921 -40.516 18.014 1.00 54.34 723 ALA A O 1
ATOM 5499 N N . LEU A 1 724 ? -54.167 -39.044 19.533 1.00 52.88 724 LEU A N 1
ATOM 5500 C CA . LEU A 1 724 ? -55.474 -38.747 20.142 1.00 52.88 724 LEU A CA 1
ATOM 5501 C C . LEU A 1 724 ? -56.481 -38.170 19.130 1.00 52.88 724 LEU A C 1
ATOM 5503 O O . LEU A 1 724 ? -57.594 -38.673 19.030 1.00 52.88 724 LEU A O 1
ATOM 5507 N N . CYS A 1 725 ? -56.080 -37.207 18.295 1.00 53.00 725 CYS A N 1
ATOM 5508 C CA . CYS A 1 725 ? -56.900 -36.677 17.192 1.00 53.00 725 CYS A CA 1
ATOM 5509 C C . CYS A 1 725 ? -57.006 -37.618 15.968 1.00 53.00 725 CYS A C 1
ATOM 5511 O O . CYS A 1 725 ? -57.426 -37.188 14.896 1.00 53.00 725 CYS A O 1
ATOM 5513 N N . ARG A 1 726 ? -56.574 -38.879 16.099 1.00 50.91 726 ARG A N 1
ATOM 5514 C CA . ARG A 1 726 ? -56.887 -39.998 15.187 1.00 50.91 726 ARG A CA 1
ATOM 5515 C C . ARG A 1 726 ? -57.584 -41.158 15.921 1.00 50.91 726 ARG A C 1
ATOM 5517 O O . ARG A 1 726 ? -57.676 -42.257 15.382 1.00 50.91 726 ARG A O 1
ATOM 5524 N N . PHE A 1 727 ? -58.021 -40.912 17.156 1.00 49.66 727 PHE A N 1
ATOM 5525 C CA . PHE A 1 727 ? -58.725 -41.849 18.033 1.00 49.66 727 PHE A CA 1
ATOM 5526 C C . PHE A 1 727 ? -60.106 -41.305 18.447 1.00 49.66 727 PHE A C 1
ATOM 5528 O O . PHE A 1 727 ? -61.020 -42.090 18.694 1.00 49.66 727 PHE A O 1
ATOM 5535 N N . CYS A 1 728 ? -60.249 -39.975 18.485 1.00 38.41 728 CYS A N 1
ATOM 5536 C CA . CYS A 1 728 ? -61.512 -39.259 18.285 1.00 38.41 728 CYS A CA 1
ATOM 5537 C C . CYS A 1 728 ? -61.826 -39.109 16.787 1.00 38.41 728 CYS A C 1
ATOM 5539 O O . CYS A 1 728 ? -63.032 -39.061 16.468 1.00 38.41 728 CYS A O 1
#

Foldseek 3Di:
DVVPPLDVVLLVVLVVLLVVLPDDDDPVVVLVSLQSNLVSLLVNLQSLCVVCLQQLLVCLLVVHARDPVNLVSLVSSLVSLVSNCVSPNDPSSLLSNLSSLCSVLSHPVVPVSVVVSVVSCVVVLVPDPADDDVVLVSLLVVLVVCVVVVVPVVSVVSCVSRVVRVVVVVVPPPDDDPDDDPPPDPPNVVVSLLSDDDPCPVVVLVVLVVVLVVCLVDPVVSLVSLLVVLVSCVLVVVNVSNVVSCVVNVPDPVSSCVVVQQFAFAADDDPGDHTRRDDFDAQDDPVVLVVVLFALDDDLVVLLVVLVVLLVQCVVVPLVSQQVVLCVPQVANDDSVLQKDFLVPDDQFDDDPVLLVQLVQQLVLLLVVQLVVDDDKDWDQPDVQKIKTKDKDFFQAEEQEDEDDPDHALLSLSLFLQLNVSSPHNAYEYEYAAHSHSHDDSSNSNSNSVSPHGMYGHGHFLNSLSCQLQPGPRHDHGAEYEYADESNVLSSQVVSCVDVNSNHHYQERHYQAEEEEEEEPPFDLLLVLVLQQVSLLPFLSYEYEYEYAAQVSPCPVVVVVNVVNNVVVLVPDPSNVRSSSRRNSYTYHYYNDLVSSLVSCLSSQAQEYEYAYPAQVVNVVSHQGYQDYAGHSP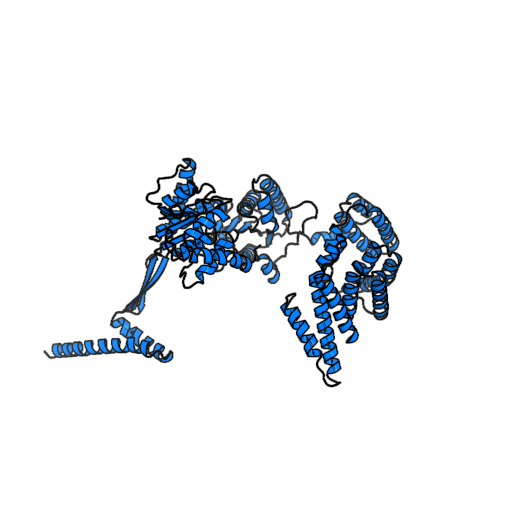GRPVCCSTRNNHRSRGHHSNCSNPHYGDHSCSRIDIDMDMGGDLVRLVVCLVVQLVVCVVVVNVVSNVVSVVSVVVSVVVVVVVVVVVVVVVVD

InterPro domains:
  IPR012131 Histidinol dehydrogenase [PF00815] (297-708)
  IPR012131 Histidinol dehydrogenase [PR00083] (307-331)
  IPR012131 Histidinol dehydrogenase [PR00083] (408-434)
  IPR012131 Histidinol dehydrogenase [PR00083] (443-469)
  IPR012131 Histidinol dehydrogenase [PR00083] (473-498)
  IPR012131 Histidinol dehydrogenase [PR00083] (506-527)
  IPR012131 Histidinol dehydrogenase [PR00083] (528-547)
  IPR012131 Histidinol dehydrogenase [PR00083] (601-626)
  IPR012131 Histidinol dehydrogenase [PR00083] (642-660)
  IPR012131 Histidinol dehydrogenase [PTHR21256] (281-711)
  IPR012131 Histidinol dehydrogenase [TIGR00069] (308-707)
  IPR012131 Histidinol dehydrogenase [cd06572] (306-700)
  IPR016161 Aldehyde/histidinol dehydrogenase [SSF53720] (302-708)

Mean predicted aligned error: 18.01 Å

pLDDT: mean 76.4, std 23.43, range [21.17, 98.88]

Nearest PDB structures (foldseek):
  5vlc-assembly2_D  TM=9.813E-01  e=3.958E-47  Medicago truncatula
  5vld-assembly1_B  TM=9.861E-01  e=9.168E-47  Medicago truncatula
  5vld-assembly1_A  TM=9.813E-01  e=3.386E-46  Medicago truncatula
  5vlc-assembly3_E  TM=9.812E-01  e=1.087E-45  Medicago truncatula
  6an0-assembly1_A-2  TM=9.300E-01  e=1.051E-40  Elizabethkingia anophelis NUHP1

Radius of gyration: 35.64 Å; Cα contacts (8 Å, |Δi|>4): 1140; chains: 1; bounding box: 126×72×64 Å

Secondary structure (DSSP, 8-state):
-GGGTTSHHHHHHHHHHHHHTTS---HHHHHHHHHHHHHHHHHHHHHHHHHSHHHHHHHHHTTPPPPHHHHHHHHHHHHHHHHHHHH---HHHHHHHHHHHHHHHTTS-HHHHHHHHHHHHHHHHTT-SS--HHHHHHHHHHHHHHHHTT-HHHHHHHHHHHHHHHHHHHTT-SS--S-----SSHHHHHHHGGG--GGGHHHHHHHHHHHHHHHTT-HHHHHHHHHHHHHHHHHHT-HHHHHHHHHHTT--HHHHHTTGGG--S-----SSS--------SS--HHHHHHTT---PPPHHHHHHHHHHHHHHHHHHTHHHHHHHIIIII-----TTSSEEETTTSPPP---HHHHHHHHHHHHHHHHHHHHT-PPPEEEEEETTEEEEEEEEE-SEEEEE---SSS--HHHHHHHHHHHHHHT-SEEEEEEPPPTTSPPPHHHHHHHHHHT-SEEEE--HHHHHHHHHH--SSSPP-SEEE----HHHHHHHHHHTT-TTT--EES----S-EEEEEEETTS-HHHHHHHHHHHHTS-TT-EEEEEEE-SS---HHHHHHHHHHHHHHHHH-TTHHHHHHHHTT-EEEEESSHHHHHHHHHHH--SEEEEESSSTHHHHTT--S-SEEEESTT--HHHHHHTSS------TTTGGGT-----SGGGEEEEEEEEE-HHHHHHHHHHHHHHHHHTT-HHHHHHHHHHHHHHHHHHHHHHHHHHHTTT-

Solvent-accessible surface area (backbone atoms only — not comparable to full-atom values): 38998 Å² total; per-residue (Å²): 102,87,89,49,56,99,37,75,66,30,53,53,51,31,59,49,48,40,56,64,50,64,57,94,67,58,80,81,52,44,58,59,35,31,47,53,30,15,53,33,25,29,53,45,21,53,51,43,55,63,76,42,50,62,60,57,50,54,22,52,78,66,76,43,81,68,53,72,65,58,52,51,46,44,53,49,23,31,52,24,13,52,53,9,43,78,51,40,88,41,76,69,27,54,52,51,27,43,52,30,39,51,64,45,24,73,78,54,63,40,71,63,37,50,52,50,43,56,47,58,48,56,63,55,62,76,71,64,92,70,91,52,71,71,55,55,51,52,51,52,52,50,25,52,52,32,44,76,73,68,39,56,68,63,19,44,55,50,48,72,65,46,51,70,55,52,56,64,50,71,74,64,69,87,82,74,79,102,78,78,84,92,80,72,77,73,68,60,59,70,57,58,71,77,75,69,71,81,91,57,50,72,76,45,54,58,60,50,53,49,54,45,65,72,36,53,90,40,67,66,61,30,48,54,54,46,56,52,49,39,54,53,29,53,70,72,68,38,53,68,62,34,50,52,50,34,61,78,67,70,58,53,68,73,78,59,43,82,61,59,75,66,47,43,43,82,78,60,87,70,92,74,82,89,61,80,16,49,46,72,54,85,77,66,56,74,72,61,52,57,62,74,47,62,70,80,69,78,60,64,64,67,29,30,70,63,19,49,62,45,33,51,42,24,72,73,49,25,44,58,33,50,26,55,47,30,39,72,75,43,54,10,82,46,51,65,86,65,40,63,44,55,38,80,79,50,76,87,54,86,61,60,69,70,58,49,52,50,52,50,53,17,46,51,29,31,43,52,50,35,61,69,68,69,74,79,80,47,74,46,72,82,46,83,45,31,35,42,32,40,44,82,40,44,43,55,28,34,27,35,44,29,58,50,81,99,54,81,46,35,45,53,30,28,59,50,29,31,24,34,44,72,40,53,36,74,39,32,38,34,27,28,36,34,41,51,87,54,43,68,60,43,59,38,55,42,26,28,48,73,28,56,31,42,32,36,35,56,28,42,63,23,46,33,51,34,31,29,31,64,28,40,91,80,42,69,54,24,48,32,45,36,59,50,38,56,64,36,33,29,29,32,50,64,50,41,52,73,31,80,89,32,59,21,45,62,78,67,64,21,51,56,54,41,37,32,40,36,32,34,92,77,42,57,43,62,58,58,36,49,48,49,46,61,53,14,44,76,34,54,54,10,37,30,36,40,37,38,39,37,72,85,67,84,51,63,75,61,58,47,52,36,47,54,34,44,55,60,52,46,73,70,43,94,53,32,77,35,24,46,45,3,44,61,71,32,51,59,49,60,32,62,35,69,68,56,45,41,57,47,43,44,64,37,5,31,19,32,34,35,28,28,37,92,62,35,68,79,52,58,86,59,70,79,16,46,25,44,79,29,67,28,92,86,37,53,65,67,44,36,58,54,45,67,18,60,50,64,47,36,12,16,86,33,38,9,68,83,40,68,36,59,44,30,67,74,34,43,44,78,47,77,48,78,52,70,39,78,67,12,44,69,63,54,36,67,58,49,34,54,50,22,57,76,68,68,35,58,72,66,21,48,65,43,51,61,50,54,54,48,58,51,54,56,46,61,50,52,55,50,49,61,45,50,74,70,73,112